Protein AF-A0A374K027-F1 (afdb_monomer_lite)

Radius of gyration: 55.62 Å; chains: 1; bounding box: 148×60×146 Å

Sequence (596 aa):
MSTMKTNIAKREKSLMAAKAIGSLMAIAVLAIVIFSTNVVTQADEMGADGTEVLATASDVVQSGVIQDEDGYFRYYVNGEVQKTAGWIDADDGTRYLIDENGVAAMKFTRSGDTIKIYRFSADSKDWTICKNEWQTVDNVLYYLNNSGLCEKIYDNSSKKAKSLSSGKLVQVKSQMLILNDGRTYYFNSNGDKVTKGGWYHINYDNMVFVTGGGSHYVKERIYKASGIFRMYSFNDSKKSWDMNKNLWKNTGRKLMYFDGSGTCTILYDQASNILYRYISSSKSYKRVSNVIDKLNGSRYYFYDANGNRRTSSGWKKVNGSTAYYVCDGGYVTSRYTDQKRTKKVYNFDYSKNKWVQKKNMWKTVYSSRYYFGSNGVATISYNNSTQKAYKFTGRKWKPAKKLIMKIGNANYYFNSAAKRVVKAGKYKTADGYIAYVNRRGVVYKREYDLSVKRYYTIDLGKGRKTRVYGYYDIGAANRLSKMVNQHRAENGLSSLKVSTSLTETATTRAKEISNKYSHYRPNGTLCLNSMYELYGENLACGFSGGDLVFRAWSKSTAHDSNMLNTTYKTMGVAVFVALKNDKQGYKRYYVLTFGK

Secondary structure (DSSP, 8-state):
-------S----S----------------------------------SS--------------EEEE-TTS-EEEEETTEE----EEEE-TTS-EEEE-TTSBEEEEEEEETTEEEEEEEETTTTEEEEP-SEEEEETTEEEEE-TTS-EEEEEETTTTEEEEEETTEEEE--SEEEE-TTS-EEEE-TT-BBP-S-EEEESSSS-EEEEPSSS---EEEEEEEETTEEEEEEEETTTTEEEEP-SEEEE-SSEEEEE-TTS-EEEEEETTTTEEEEEETTTTEEEEP-SEEEESSSS-EEEE-TT-BEE-SSEEEESSSSEEEEE-TTSSEEEEEEEETTEEEEEEEETTTTEEEE--SEEEEETTEEEEE-TTSBEEEEEETTT-BEEEEETTEEEE-TTEEEEETTEEEEE-TTSBBP-S-EEEE-TTSEEEEE-TTS-EEEEEE-TTS-EEEEEEEETTEEEEEEEEE-HHHHHHHHHHHHHHHHHTTPPPPEEPHHHHHHHHHHHHHTTT--SSB-TTS-BGGGG-TT--EEEEEES-SSHHHHHHHHHTSHHHHHHHH-TT--EEEEEEEEEEES-SS--SEEEEEEEE-

pLDDT: mean 87.97, std 19.57, range [24.31, 98.5]

Foldseek 3Di:
DDDDDPDDDPDDDDDDDDDDDDDDDDDDDDDDDDDDDDDDDDDDDDDDDDDDDPPDDDDPQDAAFDQDPLLWTFGDDSVDTDQDAAWDADPVRKIFGAHNRRTTQKIWDDDAQWIWIWGQDSVVSDTHTDEQAWDDHPQKIFGAHHVRTTAKIAHPVQQWMFGDDPNHTHTDELDWDQDRVLFIFGAYRVRHTDADFAKDPSDPFKIFTFDHDPPRTTQKIWGADPLWIAIWGQDPVVSDTHTDEQDWDDRPQWIFGHHRVRTTQWIAGPVQQWIWGQDPVVSHTDTDELDWDDHPDQFTFGAYRVRHTAQDFAWDHSDPFKIFTQDNRRTTFKIWGQDLNWIWMWGQDSVVRDTHTDEQDWDDHPQKIFGQHHVRTTQKIAGNVQQWIWGQDPSDTHTQAQHWDDDPNFIFGAHRRRHTDQDADWGAGPVAWIFGADNRRTRPDIGGNQQDWDWDWADQAPPDIDTFTWGWPPVQQVVLLVLLQVVLVVVVAHRAAADPVQQVLQANVQVQCLAPVDCQGSNRHRSQRVDVFFDDKDKDFQDPGSVVVSVVLCPDPRSVCQSNPRQWRHKHWIKIATDPPGDPPTGIMIMMTTGD

Structure (mmCIF, N/CA/C/O backbone):
data_AF-A0A374K027-F1
#
_entry.id   AF-A0A374K027-F1
#
loop_
_atom_site.group_PDB
_atom_site.id
_atom_site.type_symbol
_atom_site.label_atom_id
_atom_site.label_alt_id
_atom_site.label_comp_id
_atom_site.label_asym_id
_atom_site.label_entity_id
_atom_site.label_seq_id
_atom_site.pdbx_PDB_ins_code
_atom_site.Cartn_x
_atom_site.Cartn_y
_atom_site.Cartn_z
_atom_site.occupancy
_atom_site.B_iso_or_equiv
_atom_site.auth_seq_id
_atom_site.auth_comp_id
_atom_site.auth_asym_id
_atom_site.auth_atom_id
_atom_site.pdbx_PDB_model_num
ATOM 1 N N . MET A 1 1 ? -32.253 -30.508 -21.386 1.00 36.41 1 MET A N 1
ATOM 2 C CA . MET A 1 1 ? -32.242 -31.490 -20.280 1.00 36.41 1 MET A CA 1
ATOM 3 C C . MET A 1 1 ? -32.774 -30.782 -19.041 1.00 36.41 1 MET A C 1
ATOM 5 O O . MET A 1 1 ? -32.014 -30.164 -18.315 1.00 36.41 1 MET A O 1
ATOM 9 N N . SER A 1 2 ? -34.080 -30.533 -18.986 1.00 29.75 2 SER A N 1
ATOM 10 C CA . SER A 1 2 ? -35.116 -31.516 -18.625 1.00 29.75 2 SER A CA 1
ATOM 11 C C . SER A 1 2 ? -34.944 -31.945 -17.167 1.00 29.75 2 SER A C 1
ATOM 13 O O . SER A 1 2 ? -34.052 -32.727 -16.866 1.00 29.75 2 SER A O 1
ATOM 15 N N . THR A 1 3 ? -35.644 -31.299 -16.233 1.00 28.52 3 THR A N 1
A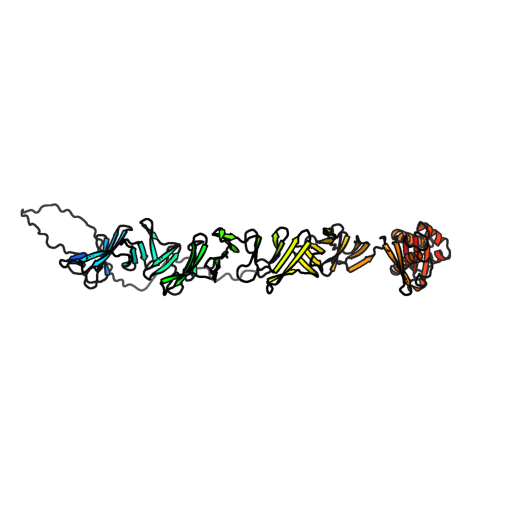TOM 16 C CA . THR A 1 3 ? -36.875 -31.858 -15.632 1.00 28.52 3 THR A CA 1
ATOM 17 C C . THR A 1 3 ? -36.699 -33.300 -15.174 1.00 28.52 3 THR A C 1
ATOM 19 O O . THR A 1 3 ? -36.862 -34.213 -15.969 1.00 28.52 3 THR A O 1
ATOM 22 N N . MET A 1 4 ? -36.376 -33.470 -13.889 1.00 27.66 4 MET A N 1
ATOM 23 C CA . MET A 1 4 ? -36.836 -34.555 -13.010 1.00 27.66 4 MET A CA 1
ATOM 24 C C . MET A 1 4 ? -36.195 -34.361 -11.630 1.00 27.66 4 MET A C 1
ATOM 26 O O . MET A 1 4 ? -35.114 -34.867 -11.351 1.00 27.66 4 MET A O 1
ATOM 30 N N . LYS A 1 5 ? -36.850 -33.556 -10.790 1.00 29.77 5 LYS A N 1
ATOM 31 C CA . LYS A 1 5 ? -37.030 -33.782 -9.341 1.00 29.77 5 LYS A CA 1
ATOM 32 C C . LYS A 1 5 ? -37.995 -32.725 -8.797 1.00 29.77 5 LYS A C 1
ATOM 34 O O . LYS A 1 5 ? -37.723 -31.978 -7.867 1.00 29.77 5 LYS A O 1
ATOM 39 N N . THR A 1 6 ? -39.146 -32.678 -9.458 1.00 30.86 6 THR A N 1
ATOM 40 C CA . THR A 1 6 ? -40.412 -32.210 -8.905 1.00 30.86 6 THR A CA 1
ATOM 41 C C . THR A 1 6 ? -41.160 -33.491 -8.573 1.00 30.86 6 THR A C 1
ATOM 43 O O . THR A 1 6 ? -41.437 -34.253 -9.493 1.00 30.86 6 THR A O 1
ATOM 46 N N . ASN A 1 7 ? -41.347 -33.772 -7.285 1.00 30.97 7 ASN A N 1
ATOM 47 C CA . ASN A 1 7 ? -42.425 -34.556 -6.666 1.00 30.97 7 ASN A CA 1
ATOM 48 C C . ASN A 1 7 ? -41.939 -35.024 -5.288 1.00 30.97 7 ASN A C 1
ATOM 50 O O . ASN A 1 7 ? -40.841 -35.559 -5.179 1.00 30.97 7 ASN A O 1
ATOM 54 N N . ILE A 1 8 ? -42.792 -34.827 -4.274 1.00 28.81 8 ILE A N 1
ATOM 55 C CA . ILE A 1 8 ? -42.567 -34.942 -2.817 1.00 28.81 8 ILE A CA 1
ATOM 56 C C . ILE A 1 8 ? -41.948 -33.661 -2.219 1.00 28.81 8 ILE A C 1
ATOM 58 O O . ILE A 1 8 ? -40.777 -33.377 -2.412 1.00 28.81 8 ILE A O 1
ATOM 62 N N . ALA A 1 9 ? -42.641 -32.810 -1.468 1.00 30.14 9 ALA A N 1
ATOM 63 C CA . ALA A 1 9 ? -44.044 -32.753 -1.098 1.00 30.14 9 ALA A CA 1
ATOM 64 C C . ALA A 1 9 ? -44.350 -31.292 -0.725 1.00 30.14 9 ALA A C 1
ATOM 66 O O . ALA A 1 9 ? -43.758 -30.714 0.182 1.00 30.14 9 ALA A O 1
ATOM 67 N N . LYS A 1 10 ? -45.273 -30.691 -1.473 1.00 28.69 10 LYS A N 1
ATOM 68 C CA . LYS A 1 10 ? -45.919 -29.412 -1.195 1.00 28.69 10 LYS A CA 1
ATOM 69 C C . LYS A 1 10 ? -47.289 -29.771 -0.636 1.00 28.69 10 LYS A C 1
ATOM 71 O O . LYS A 1 10 ? -48.136 -30.173 -1.425 1.00 28.69 10 LYS A O 1
ATOM 76 N N . ARG A 1 11 ? -47.487 -29.682 0.680 1.00 27.98 11 ARG A N 1
ATOM 77 C CA . ARG A 1 11 ? -48.802 -29.628 1.351 1.00 27.98 11 ARG A CA 1
ATOM 78 C C . ARG A 1 11 ? -48.572 -29.526 2.854 1.00 27.98 11 ARG A C 1
ATOM 80 O O . ARG A 1 11 ? -48.350 -30.537 3.487 1.00 27.98 11 ARG A O 1
ATOM 87 N N . GLU A 1 12 ? -48.607 -28.308 3.384 1.00 29.84 12 GLU A N 1
ATOM 88 C CA . GLU A 1 12 ? -48.958 -28.043 4.789 1.00 29.84 12 GLU A CA 1
ATOM 89 C C . GLU A 1 12 ? -49.237 -26.542 4.964 1.00 29.84 12 GLU A C 1
ATOM 91 O O . GLU A 1 12 ? -48.525 -25.766 5.591 1.00 29.84 12 GLU A O 1
ATOM 96 N N . LYS A 1 13 ? -50.305 -26.111 4.294 1.00 31.52 13 LYS A N 1
ATOM 97 C CA . LYS A 1 13 ? -51.194 -25.039 4.738 1.00 31.52 13 LYS A CA 1
ATOM 98 C C . LYS A 1 13 ? -52.600 -25.511 4.378 1.00 31.52 13 LYS A C 1
ATOM 100 O O . LYS A 1 13 ? -52.781 -25.995 3.268 1.00 31.52 13 LYS A O 1
ATOM 105 N N . SER A 1 14 ? -53.519 -25.343 5.328 1.00 28.09 14 SER A N 1
ATOM 106 C CA . SER A 1 14 ? -54.939 -25.730 5.353 1.00 28.09 14 SER A CA 1
ATOM 107 C C . SER A 1 14 ? -55.260 -27.185 5.723 1.00 28.09 14 SER A C 1
ATOM 109 O O . SER A 1 14 ? -55.408 -28.033 4.848 1.00 28.09 14 SER A O 1
ATOM 111 N N . LEU A 1 15 ? -55.503 -27.425 7.016 1.00 26.34 15 LEU A N 1
ATOM 112 C CA . LEU A 1 15 ? -56.721 -28.119 7.441 1.00 26.34 15 LEU A CA 1
ATOM 113 C C . LEU A 1 15 ? -57.070 -27.721 8.886 1.00 26.34 15 LEU A C 1
ATOM 115 O O . LEU A 1 15 ? -56.500 -28.217 9.852 1.00 26.34 15 LEU A O 1
ATOM 119 N N . MET A 1 16 ? -57.995 -26.769 9.013 1.00 24.91 16 MET A N 1
ATOM 120 C CA . MET A 1 16 ? -58.939 -26.772 10.125 1.00 24.91 16 MET A CA 1
ATOM 121 C C . MET A 1 16 ? -60.036 -27.801 9.818 1.00 24.91 16 MET A C 1
ATOM 123 O O . MET A 1 16 ? -60.367 -27.998 8.651 1.00 24.91 16 MET A O 1
ATOM 127 N N . ALA A 1 17 ? -60.642 -28.303 10.897 1.00 25.44 17 ALA A N 1
ATOM 128 C CA . ALA A 1 17 ? -61.950 -28.956 11.007 1.00 25.44 17 ALA A CA 1
ATOM 129 C C . ALA A 1 17 ? -61.992 -30.499 11.075 1.00 25.44 17 ALA A C 1
ATOM 131 O O . ALA A 1 17 ? -61.915 -31.186 10.065 1.00 25.44 17 ALA A O 1
ATOM 132 N N . ALA A 1 18 ? -62.293 -30.943 12.309 1.00 26.36 18 ALA A N 1
ATOM 133 C CA . ALA A 1 18 ? -63.232 -32.007 12.703 1.00 26.36 18 ALA A CA 1
ATOM 134 C C . ALA A 1 18 ? -62.839 -33.473 12.403 1.00 26.36 18 ALA A C 1
ATOM 136 O O . ALA A 1 18 ? -62.465 -33.804 11.292 1.00 26.36 18 ALA A O 1
ATOM 137 N N . LYS A 1 19 ? -62.980 -34.451 13.310 1.00 26.73 19 LYS A N 1
ATOM 138 C CA . LYS A 1 19 ? -63.637 -34.539 14.630 1.00 26.73 19 LYS A CA 1
ATOM 139 C C . LYS A 1 19 ? -63.287 -35.913 15.253 1.00 26.73 19 LYS A C 1
ATOM 141 O O . LYS A 1 19 ? -63.105 -36.856 14.493 1.00 26.73 19 LYS A O 1
ATOM 146 N N . ALA A 1 20 ? -63.413 -35.995 16.591 1.00 25.38 20 ALA A N 1
ATOM 147 C CA . ALA A 1 20 ? -63.842 -37.162 17.399 1.00 25.38 20 ALA A CA 1
ATOM 148 C C . ALA A 1 20 ? -62.837 -38.333 17.610 1.00 25.38 20 ALA A C 1
ATOM 150 O O . ALA A 1 20 ? -62.264 -38.802 16.643 1.00 25.38 20 ALA A O 1
ATOM 151 N N . ILE A 1 21 ? -62.579 -38.909 18.803 1.00 28.88 21 ILE A N 1
ATOM 152 C CA . ILE A 1 21 ? -63.204 -38.922 20.154 1.00 28.88 21 ILE A CA 1
ATOM 153 C C . ILE A 1 21 ? -62.172 -39.420 21.210 1.00 28.88 21 ILE A C 1
ATOM 155 O O . ILE A 1 21 ? -61.347 -40.268 20.883 1.00 28.88 21 ILE A O 1
ATOM 159 N N . GLY A 1 22 ? -62.327 -38.971 22.473 1.00 26.41 22 GLY A N 1
ATOM 160 C CA . GLY A 1 22 ? -61.892 -39.630 23.734 1.00 26.41 22 GLY A CA 1
ATOM 161 C C . GLY A 1 22 ? -60.609 -39.051 24.365 1.00 26.41 22 GLY A C 1
ATOM 162 O O . GLY A 1 22 ? -59.567 -39.112 23.734 1.00 26.41 22 GLY A O 1
ATOM 163 N N . SER A 1 23 ? -60.558 -38.452 25.565 1.00 27.03 23 SER A N 1
ATOM 164 C CA . SER A 1 23 ? -61.364 -38.636 26.783 1.00 27.03 23 SER A CA 1
ATOM 165 C C . SER A 1 23 ? -61.383 -37.385 27.685 1.00 27.03 23 SER A C 1
ATOM 167 O O . SER A 1 23 ? -60.490 -36.541 27.638 1.00 27.03 23 SER A O 1
ATOM 169 N N . LEU A 1 24 ? -62.452 -37.297 28.482 1.00 25.91 24 LEU A N 1
ATOM 170 C CA . LEU A 1 24 ? -62.906 -36.199 29.341 1.00 25.91 24 LEU A CA 1
ATOM 171 C C . LEU A 1 24 ? -62.132 -35.984 30.664 1.00 25.91 24 LEU A C 1
ATOM 173 O O . LEU A 1 24 ? -61.767 -36.935 31.341 1.00 25.91 24 LEU A O 1
ATOM 177 N N . MET A 1 25 ? -62.052 -34.692 31.019 1.00 26.45 25 MET A N 1
ATOM 178 C CA . MET A 1 25 ? -62.348 -33.997 32.291 1.00 26.45 25 MET A CA 1
ATOM 179 C C . MET A 1 25 ? -61.935 -34.559 33.666 1.00 26.45 25 MET A C 1
ATOM 181 O O . MET A 1 25 ? -62.441 -35.582 34.108 1.00 26.45 25 MET A O 1
ATOM 185 N N . ALA A 1 26 ? -61.262 -33.696 34.441 1.00 24.48 26 ALA A N 1
ATOM 186 C CA . ALA A 1 26 ? -61.735 -33.246 35.759 1.00 24.48 26 ALA A CA 1
ATOM 187 C C . ALA A 1 26 ? -61.128 -31.862 36.084 1.00 24.48 26 ALA A C 1
ATOM 189 O O . ALA A 1 26 ? -59.916 -31.722 36.229 1.00 24.48 26 ALA A O 1
ATOM 190 N N . ILE A 1 27 ? -61.985 -30.839 36.152 1.00 27.30 27 ILE A N 1
ATOM 191 C CA . ILE A 1 27 ? -61.714 -29.494 36.681 1.00 27.30 27 ILE A CA 1
ATOM 192 C C . ILE A 1 27 ? -62.295 -29.475 38.096 1.00 27.30 27 ILE A C 1
ATOM 194 O O . ILE A 1 27 ? -63.464 -29.815 38.266 1.00 27.30 27 ILE A O 1
ATOM 198 N N . ALA A 1 28 ? -61.509 -29.049 39.085 1.00 26.33 28 ALA A N 1
ATOM 199 C CA . ALA A 1 28 ? -62.007 -28.676 40.403 1.00 26.33 28 ALA A CA 1
ATOM 200 C C . ALA A 1 28 ? -61.489 -27.278 40.767 1.00 26.33 28 ALA A C 1
ATOM 202 O O . ALA A 1 28 ? -60.322 -26.943 40.577 1.00 26.33 28 ALA A O 1
ATOM 203 N N . VAL A 1 29 ? -62.446 -26.476 41.210 1.00 26.86 29 VAL A N 1
ATOM 204 C CA . VAL A 1 29 ? -62.464 -25.035 41.458 1.00 26.86 29 VAL A CA 1
ATOM 205 C C . VAL A 1 29 ? -61.887 -24.715 42.838 1.00 26.86 29 VAL A C 1
ATOM 207 O O . VAL A 1 29 ? -62.252 -25.401 43.783 1.00 26.86 29 VAL A O 1
ATOM 210 N N . LEU A 1 30 ? -61.098 -23.638 42.969 1.00 24.31 30 LEU A N 1
ATOM 211 C CA . LEU A 1 30 ? -61.302 -22.616 44.013 1.00 24.31 30 LEU A CA 1
ATOM 212 C C . LEU A 1 30 ? -60.437 -21.370 43.739 1.00 24.31 30 LEU A C 1
ATOM 214 O O . LEU A 1 30 ? -59.237 -21.354 43.988 1.00 24.31 30 LEU A O 1
ATOM 218 N N . ALA A 1 31 ? -61.059 -20.309 43.230 1.00 25.69 31 ALA A N 1
ATOM 219 C CA . ALA A 1 31 ? -60.537 -18.950 43.316 1.00 25.69 31 ALA A CA 1
ATOM 220 C C . ALA A 1 31 ? -61.710 -18.063 43.736 1.00 25.69 31 ALA A C 1
ATOM 222 O O . ALA A 1 31 ? -62.569 -17.722 42.924 1.00 25.69 31 ALA A O 1
ATOM 223 N N . ILE A 1 32 ? -61.781 -17.777 45.034 1.00 25.42 32 ILE A N 1
ATOM 224 C CA . ILE A 1 32 ? -62.705 -16.799 45.600 1.00 25.42 32 ILE A CA 1
ATOM 225 C C . ILE A 1 32 ? -62.078 -15.425 45.349 1.00 25.42 32 ILE A C 1
ATOM 227 O O . ILE A 1 32 ? -61.025 -15.108 45.894 1.00 25.42 32 ILE A O 1
ATOM 231 N N . VAL A 1 33 ? -62.710 -14.635 44.483 1.00 26.50 33 VAL A N 1
ATOM 232 C CA . VAL A 1 33 ? -62.447 -13.203 44.313 1.00 26.50 33 VAL A CA 1
ATOM 233 C C . VAL A 1 33 ? -63.659 -12.487 44.893 1.00 26.50 33 VAL A C 1
ATOM 235 O O . VAL A 1 33 ? -64.740 -12.543 44.311 1.00 26.50 33 VAL A O 1
ATOM 238 N N . ILE A 1 34 ? -63.496 -11.855 46.055 1.00 29.70 34 ILE A N 1
ATOM 239 C CA . ILE A 1 34 ? -64.513 -10.979 46.641 1.00 29.70 34 ILE A CA 1
ATOM 240 C C . ILE A 1 34 ? -64.273 -9.580 46.072 1.00 29.70 34 ILE A C 1
ATOM 242 O O . ILE A 1 34 ? -63.267 -8.945 46.372 1.00 29.70 34 ILE A O 1
ATOM 246 N N . PHE A 1 35 ? -65.193 -9.113 45.229 1.00 26.12 35 PHE A N 1
ATOM 247 C CA . PHE A 1 35 ? -65.386 -7.687 44.979 1.00 26.12 35 PHE A CA 1
ATOM 248 C C . PHE A 1 35 ? -66.413 -7.186 45.997 1.00 26.12 35 PHE A C 1
ATOM 250 O O . PHE A 1 35 ? -67.567 -7.610 45.959 1.00 26.12 35 PHE A O 1
ATOM 257 N N . SER A 1 36 ? -66.017 -6.289 46.898 1.00 29.20 36 SER A N 1
ATOM 258 C CA . SER A 1 36 ? -66.955 -5.501 47.694 1.00 29.20 36 SER A CA 1
ATOM 259 C C . SER A 1 36 ? -67.457 -4.330 46.844 1.00 29.20 36 SER A C 1
ATOM 261 O O . SER A 1 36 ? -66.752 -3.356 46.589 1.00 29.20 36 SER A O 1
ATOM 263 N N . THR A 1 37 ? -68.693 -4.426 46.362 1.00 28.27 37 THR A N 1
ATOM 264 C CA . THR A 1 37 ? -69.447 -3.263 45.883 1.00 28.27 37 THR A CA 1
ATOM 265 C C . THR A 1 37 ? -70.465 -2.884 46.946 1.00 28.27 37 THR A C 1
ATOM 267 O O . THR A 1 37 ? -71.395 -3.645 47.205 1.00 28.27 37 THR A O 1
ATOM 270 N N . ASN A 1 38 ? -70.290 -1.703 47.539 1.00 33.34 38 ASN A N 1
ATOM 271 C CA . ASN A 1 38 ? -71.289 -1.057 48.382 1.00 33.34 38 ASN A CA 1
ATOM 272 C C . ASN A 1 38 ? -72.555 -0.793 47.556 1.00 33.34 38 ASN A C 1
ATOM 274 O O . ASN A 1 38 ? -72.571 0.105 46.714 1.00 33.34 38 ASN A O 1
ATOM 278 N N . VAL A 1 39 ? -73.614 -1.559 47.810 1.00 27.38 39 VAL A N 1
ATOM 279 C CA . VAL A 1 39 ? -74.982 -1.177 47.454 1.00 27.38 39 VAL A CA 1
ATOM 280 C C . VAL A 1 39 ? -75.621 -0.652 48.730 1.00 27.38 39 VAL A C 1
ATOM 282 O O . VAL A 1 39 ? -75.900 -1.403 49.658 1.00 27.38 39 VAL A O 1
ATOM 285 N N . VAL A 1 40 ? -75.804 0.664 48.780 1.00 32.47 40 VAL A N 1
ATOM 286 C CA . VAL A 1 40 ? -76.636 1.326 49.782 1.00 32.47 40 VAL A CA 1
ATOM 287 C C . VAL A 1 40 ? -78.086 1.023 49.418 1.00 32.47 40 VAL A C 1
ATOM 289 O O . VAL A 1 40 ? -78.600 1.555 48.437 1.00 32.47 40 VAL A O 1
ATOM 292 N N . THR A 1 41 ? -78.747 0.160 50.183 1.00 27.73 41 THR A N 1
ATOM 293 C CA . THR A 1 41 ? -80.210 0.104 50.217 1.00 27.73 41 THR A CA 1
ATOM 294 C C . THR A 1 41 ? -80.688 1.064 51.295 1.00 27.73 41 THR A C 1
ATOM 296 O O . THR A 1 41 ? -80.542 0.795 52.484 1.00 27.73 41 THR A O 1
ATOM 299 N N . GLN A 1 42 ? -81.239 2.197 50.869 1.00 29.89 42 GLN A N 1
ATOM 300 C CA . GLN A 1 42 ? -82.180 2.955 51.683 1.00 29.89 42 GLN A CA 1
ATOM 301 C C . GLN A 1 42 ? -83.484 2.152 51.706 1.00 29.89 42 GLN A C 1
ATOM 303 O O . GLN A 1 42 ? -84.046 1.871 50.649 1.00 29.89 42 GLN A O 1
ATOM 308 N N . ALA A 1 43 ? -83.923 1.749 52.893 1.00 28.47 43 ALA A N 1
ATOM 309 C CA . ALA A 1 43 ? -85.278 1.280 53.127 1.00 28.47 43 ALA A CA 1
ATOM 310 C C . ALA A 1 43 ? -85.962 2.332 54.001 1.00 28.47 43 ALA A C 1
ATOM 312 O O . ALA A 1 43 ? -85.659 2.434 55.186 1.00 28.47 43 ALA A O 1
ATOM 313 N N . ASP A 1 44 ? -86.842 3.118 53.390 1.00 28.56 44 ASP A N 1
ATOM 314 C CA . ASP A 1 44 ? -87.987 3.699 54.081 1.00 28.56 44 ASP A CA 1
ATOM 315 C C . ASP A 1 44 ? -89.181 2.809 53.726 1.00 28.56 44 ASP A C 1
ATOM 317 O O . ASP A 1 44 ? -89.439 2.587 52.545 1.00 28.56 44 ASP A O 1
ATOM 321 N N . GLU A 1 45 ? -89.839 2.236 54.738 1.00 31.02 45 GLU A N 1
ATOM 322 C CA . GLU A 1 45 ? -91.288 2.368 54.961 1.00 31.02 45 GLU A CA 1
ATOM 323 C C . GLU A 1 45 ? -91.776 1.465 56.120 1.00 31.02 45 GLU A C 1
ATOM 325 O O . GLU A 1 45 ? -91.741 0.239 56.066 1.00 31.02 45 GLU A O 1
ATOM 330 N N . MET A 1 46 ? -92.211 2.155 57.182 1.00 30.95 46 MET A N 1
ATOM 331 C CA . MET A 1 46 ? -93.315 1.892 58.122 1.00 30.95 46 MET A CA 1
ATOM 332 C C . MET A 1 46 ? -93.604 0.458 58.612 1.00 30.95 46 MET A C 1
ATOM 334 O O . MET A 1 46 ? -94.218 -0.355 57.926 1.00 30.95 46 MET A O 1
ATOM 338 N N . GLY A 1 47 ? -93.358 0.233 59.908 1.00 36.12 47 GLY A N 1
ATOM 339 C CA . GLY A 1 47 ? -94.110 -0.746 60.694 1.00 36.12 47 GLY A CA 1
ATOM 340 C C . GLY A 1 47 ? -95.459 -0.169 61.138 1.00 36.12 47 GLY A C 1
ATOM 341 O O . GLY A 1 47 ? -95.519 0.933 61.686 1.00 36.12 47 GLY A O 1
ATOM 342 N N . ALA A 1 48 ? -96.540 -0.921 60.925 1.00 43.47 48 ALA A N 1
ATOM 343 C CA . ALA A 1 48 ? -97.727 -0.789 61.760 1.00 43.47 48 ALA A CA 1
ATOM 344 C C . ALA A 1 48 ? -97.350 -1.273 63.173 1.00 43.47 48 ALA A C 1
ATOM 346 O O . ALA A 1 48 ? -96.727 -2.323 63.303 1.00 43.47 48 ALA A O 1
ATOM 347 N N . ASP A 1 49 ? -97.704 -0.489 64.190 1.00 42.62 49 ASP A N 1
ATOM 348 C CA . ASP A 1 49 ? -97.461 -0.707 65.628 1.00 42.62 49 ASP A CA 1
ATOM 349 C C . ASP A 1 49 ? -96.123 -0.194 66.208 1.00 42.62 49 ASP A C 1
ATOM 351 O O . ASP A 1 49 ? -95.372 -0.886 66.888 1.00 42.62 49 ASP A O 1
ATOM 355 N N . GLY A 1 50 ? -95.865 1.103 66.022 1.00 49.34 50 GLY A N 1
ATOM 356 C CA . GLY A 1 50 ? -95.836 2.046 67.154 1.00 49.34 50 GLY A CA 1
ATOM 357 C C . GLY A 1 50 ? -94.982 1.759 68.402 1.00 49.34 50 GLY A C 1
ATOM 358 O O . GLY A 1 50 ? -95.374 2.200 69.479 1.00 49.34 50 GLY A O 1
ATOM 359 N N . THR A 1 51 ? -93.825 1.098 68.306 1.00 37.38 51 THR A N 1
ATOM 360 C CA . THR A 1 51 ? -92.823 1.083 69.393 1.00 37.38 51 THR A CA 1
ATOM 361 C C . THR A 1 51 ? -91.396 1.132 68.848 1.00 37.38 51 THR A C 1
ATOM 363 O O . THR A 1 51 ? -90.978 0.270 68.080 1.00 37.38 51 THR A O 1
ATOM 366 N N . GLU A 1 52 ? -90.639 2.160 69.244 1.00 35.94 52 GLU A N 1
ATOM 367 C CA . GLU A 1 52 ? -89.207 2.272 68.961 1.00 35.94 52 GLU A CA 1
ATOM 368 C C . GLU A 1 52 ? -88.435 1.188 69.722 1.00 35.94 52 GLU A C 1
ATOM 370 O O . GLU A 1 52 ? -88.442 1.148 70.953 1.00 35.94 52 GLU A O 1
ATOM 375 N N . VAL A 1 53 ? -87.714 0.342 68.986 1.00 32.16 53 VAL A N 1
ATOM 376 C CA . VAL A 1 53 ? -86.623 -0.463 69.539 1.00 32.16 53 VAL A CA 1
ATOM 377 C C . VAL A 1 53 ? -85.322 0.099 68.980 1.00 32.16 53 VAL A C 1
ATOM 379 O O . VAL A 1 53 ? -84.980 -0.103 67.817 1.00 32.16 53 VAL A O 1
ATOM 382 N N . LEU A 1 54 ? -84.605 0.836 69.830 1.00 37.97 54 LEU A N 1
ATOM 383 C CA . LEU A 1 54 ? -83.207 1.202 69.633 1.00 37.97 54 LEU A CA 1
ATOM 384 C C . LEU A 1 54 ? -82.377 -0.081 69.483 1.00 37.97 54 LEU A C 1
ATOM 386 O O . LEU A 1 54 ? -82.116 -0.772 70.466 1.00 37.97 54 LEU A O 1
ATOM 390 N N . ALA A 1 55 ? -81.942 -0.395 68.264 1.00 31.81 55 ALA A N 1
ATOM 391 C CA . ALA A 1 55 ? -80.879 -1.369 68.061 1.00 31.81 55 ALA A CA 1
ATOM 392 C C . ALA A 1 55 ? -79.562 -0.751 68.556 1.00 31.81 55 ALA A C 1
ATOM 394 O O . ALA A 1 55 ? -79.004 0.159 67.942 1.00 31.81 55 ALA A O 1
ATOM 395 N N . THR A 1 56 ? -79.086 -1.219 69.707 1.00 37.41 56 THR A N 1
ATOM 396 C CA . THR A 1 56 ? -77.769 -0.888 70.248 1.00 37.41 56 THR A CA 1
ATOM 397 C C . THR A 1 56 ? -76.678 -1.442 69.337 1.00 37.41 56 THR A C 1
ATOM 399 O O . THR A 1 56 ? -76.680 -2.623 68.999 1.00 37.41 56 THR A O 1
ATOM 402 N N . ALA A 1 57 ? -75.731 -0.585 68.960 1.00 42.09 57 ALA A N 1
ATOM 403 C CA . ALA A 1 57 ? -74.537 -0.947 68.214 1.00 42.09 57 ALA A CA 1
ATOM 404 C C . ALA A 1 57 ? -73.604 -1.837 69.059 1.00 42.09 57 ALA A C 1
ATOM 406 O O . ALA A 1 57 ? -72.704 -1.346 69.733 1.00 42.09 57 ALA A O 1
ATOM 407 N N . SER A 1 58 ? -73.797 -3.150 69.013 1.00 46.69 58 SER A N 1
ATOM 408 C CA . SER A 1 58 ? -72.745 -4.122 69.313 1.00 46.69 58 SER A CA 1
ATOM 409 C C . SER A 1 58 ? -72.930 -5.308 68.379 1.00 46.69 58 SER A C 1
ATOM 411 O O . SER A 1 58 ? -73.899 -6.039 68.534 1.00 46.69 58 SER A O 1
ATOM 413 N N . ASP A 1 59 ? -72.073 -5.376 67.357 1.00 41.59 59 ASP A N 1
ATOM 414 C CA . ASP A 1 59 ? -71.671 -6.563 66.571 1.00 41.59 59 ASP A CA 1
ATOM 415 C C . ASP A 1 59 ? -71.201 -6.151 65.163 1.00 41.59 59 ASP A C 1
ATOM 417 O O . ASP A 1 59 ? -71.548 -6.749 64.144 1.00 41.59 59 ASP A O 1
ATOM 421 N N . VAL A 1 60 ? -70.356 -5.114 65.079 1.00 49.50 60 VAL A N 1
ATOM 422 C CA . VAL A 1 60 ? -69.503 -4.967 63.894 1.00 49.50 60 VAL A CA 1
ATOM 423 C C . VAL A 1 60 ? -68.371 -5.963 64.079 1.00 49.50 60 VAL A C 1
ATOM 425 O O . VAL A 1 60 ? -67.439 -5.719 64.842 1.00 49.50 60 VAL A O 1
ATOM 428 N N . VAL A 1 61 ? -68.474 -7.109 63.415 1.00 56.84 61 VAL A N 1
ATOM 429 C CA . VAL A 1 61 ? -67.411 -8.109 63.409 1.00 56.84 61 VAL A CA 1
ATOM 430 C C . VAL A 1 61 ? -66.161 -7.469 62.795 1.00 56.84 61 VAL A C 1
ATOM 432 O O . VAL A 1 61 ? -66.091 -7.235 61.586 1.00 56.84 61 VAL A O 1
ATOM 435 N N . GLN A 1 62 ? -65.190 -7.113 63.638 1.00 66.25 62 GLN A N 1
ATOM 436 C CA . GLN A 1 62 ? -64.035 -6.328 63.217 1.00 66.25 62 GLN A CA 1
ATOM 437 C C . GLN A 1 62 ? -63.136 -7.181 62.313 1.00 66.25 62 GLN A C 1
ATOM 439 O O . GLN A 1 62 ? -62.647 -8.242 62.703 1.00 66.25 62 GLN A O 1
ATOM 444 N N . SER A 1 63 ? -62.947 -6.721 61.078 1.00 80.25 63 SER A N 1
ATOM 445 C CA . SER A 1 63 ? -61.997 -7.285 60.121 1.00 80.25 63 SER A CA 1
ATOM 446 C C . SER A 1 63 ? -61.022 -6.188 59.701 1.00 80.25 63 SER A C 1
ATOM 448 O O . SER A 1 63 ? -61.429 -5.041 59.522 1.00 80.25 63 SER A O 1
ATOM 450 N N . GLY A 1 64 ? -59.738 -6.519 59.573 1.00 85.06 64 GLY A N 1
ATOM 451 C CA . GLY A 1 64 ? -58.669 -5.571 59.253 1.00 85.06 64 GLY A CA 1
ATOM 452 C C . GLY A 1 64 ? -57.517 -5.590 60.258 1.00 85.06 64 GLY A C 1
ATOM 453 O O . GLY A 1 64 ? -57.472 -6.415 61.169 1.00 85.06 64 GLY A O 1
ATOM 454 N N . VAL A 1 65 ? -56.543 -4.697 60.061 1.00 88.44 65 VAL A N 1
ATOM 455 C CA . VAL A 1 65 ? -55.404 -4.538 60.979 1.00 88.44 65 VAL A CA 1
ATOM 456 C C . VAL A 1 65 ? -55.756 -3.509 62.042 1.00 88.44 65 VAL A C 1
ATOM 458 O O . VAL A 1 65 ? -55.909 -2.328 61.734 1.00 88.44 65 VAL A O 1
ATOM 461 N N . ILE A 1 66 ? -55.878 -3.964 63.284 1.00 89.44 66 ILE A N 1
ATOM 462 C CA . ILE A 1 66 ? -56.366 -3.179 64.420 1.00 89.44 66 ILE A CA 1
ATOM 463 C C . ILE A 1 66 ? -55.259 -3.102 65.467 1.00 89.44 66 ILE A C 1
ATOM 465 O O . ILE A 1 66 ? -54.519 -4.066 65.653 1.00 89.44 66 ILE A O 1
ATOM 469 N N . GLN A 1 67 ? -55.109 -1.941 66.105 1.00 91.62 67 GLN A N 1
ATOM 470 C CA . GLN A 1 67 ? -54.239 -1.807 67.268 1.00 91.62 67 GLN A CA 1
ATOM 471 C C . GLN A 1 67 ? -55.006 -2.262 68.506 1.00 91.62 67 GLN A C 1
ATOM 473 O O . GLN A 1 67 ? -56.001 -1.640 68.870 1.00 91.62 67 GLN A O 1
ATOM 478 N N . ASP A 1 68 ? -54.537 -3.332 69.130 1.00 91.81 68 ASP A N 1
ATOM 479 C CA . ASP A 1 68 ? -55.118 -3.847 70.362 1.00 91.81 68 ASP A CA 1
ATOM 480 C C . ASP A 1 68 ? -54.680 -2.998 71.566 1.00 91.81 68 ASP A C 1
ATOM 482 O O . ASP A 1 68 ? -53.746 -2.193 71.484 1.00 91.81 68 ASP A O 1
ATOM 486 N N . GLU A 1 69 ? -55.332 -3.191 72.714 1.00 89.81 69 GLU A N 1
ATOM 487 C CA . GLU A 1 69 ? -55.047 -2.450 73.955 1.00 89.81 69 GLU A CA 1
ATOM 488 C C . GLU A 1 69 ? -53.595 -2.604 74.440 1.00 89.81 69 GLU A C 1
ATOM 490 O O . GLU A 1 69 ? -53.049 -1.712 75.089 1.00 89.81 69 GLU A O 1
ATOM 495 N N . ASP A 1 70 ? -52.935 -3.710 74.087 1.00 90.06 70 ASP A N 1
ATOM 496 C CA . ASP A 1 70 ? -51.519 -3.958 74.381 1.00 90.06 70 ASP A CA 1
ATOM 497 C C . ASP A 1 70 ? -50.550 -3.199 73.445 1.00 90.06 70 ASP A C 1
ATOM 499 O O . ASP A 1 70 ? -49.322 -3.325 73.552 1.00 90.06 70 ASP A O 1
ATOM 503 N N . GLY A 1 71 ? -51.102 -2.394 72.534 1.00 89.88 71 GLY A N 1
ATOM 504 C CA . GLY A 1 71 ? -50.397 -1.533 71.596 1.00 89.88 71 GLY A CA 1
ATOM 505 C C . GLY A 1 71 ? -49.899 -2.245 70.339 1.00 89.88 71 GLY A C 1
ATOM 506 O O . GLY A 1 71 ? -49.291 -1.586 69.491 1.00 89.88 71 GLY A O 1
ATOM 507 N N . TYR A 1 72 ? -50.127 -3.555 70.193 1.00 93.44 72 TYR A N 1
ATOM 508 C CA . TYR A 1 72 ? -49.743 -4.303 68.997 1.00 93.44 72 TYR A CA 1
ATOM 509 C C . TYR A 1 72 ? -50.814 -4.215 67.916 1.00 93.44 72 TYR A C 1
ATOM 511 O O . TYR A 1 72 ? -52.008 -4.260 68.185 1.00 93.44 72 TYR A O 1
ATOM 519 N N . PHE A 1 73 ? -50.372 -4.139 66.665 1.00 93.19 73 PHE A N 1
ATOM 520 C CA . PHE A 1 73 ? -51.265 -4.198 65.514 1.00 93.19 73 PHE A CA 1
ATOM 521 C C . PHE A 1 73 ? -51.463 -5.663 65.113 1.00 93.19 73 PHE A C 1
ATOM 523 O O . PHE A 1 73 ? -50.481 -6.310 64.749 1.00 93.19 73 PHE A O 1
ATOM 530 N N . ARG A 1 74 ? -52.691 -6.190 65.159 1.00 92.38 74 ARG A N 1
ATOM 531 C CA . ARG A 1 74 ? -53.022 -7.570 64.758 1.00 92.38 74 ARG A CA 1
ATOM 532 C C . ARG A 1 74 ? -54.021 -7.597 63.608 1.00 92.38 74 ARG A C 1
ATOM 534 O O . ARG A 1 74 ? -54.833 -6.686 63.466 1.00 92.38 74 ARG A O 1
ATOM 541 N N . TYR A 1 75 ? -53.933 -8.622 62.761 1.00 90.94 75 TYR A N 1
ATOM 542 C CA . TYR A 1 75 ? -54.857 -8.804 61.639 1.00 90.94 75 TYR A CA 1
ATOM 543 C C . TYR A 1 75 ? -56.023 -9.713 62.030 1.00 90.94 75 TYR A C 1
ATOM 545 O O . TYR A 1 75 ? -55.813 -10.882 62.347 1.00 90.94 75 TYR A O 1
ATOM 553 N N . TYR A 1 76 ? -57.243 -9.182 61.968 1.00 89.38 76 TYR A N 1
ATOM 554 C CA . TYR A 1 76 ? -58.477 -9.900 62.270 1.00 89.38 76 TYR A CA 1
ATOM 555 C C . TYR A 1 76 ? -59.284 -10.166 60.997 1.00 89.38 76 TYR A C 1
ATOM 557 O O . TYR A 1 76 ? -59.393 -9.301 60.127 1.00 89.38 76 TYR A O 1
ATOM 565 N N . VAL A 1 77 ? -59.892 -11.348 60.906 1.00 87.00 77 VAL A N 1
ATOM 566 C CA . VAL A 1 77 ? -60.943 -11.662 59.927 1.00 87.00 77 VAL A CA 1
ATOM 567 C C . VAL A 1 77 ? -62.102 -12.254 60.698 1.00 87.00 77 VAL A C 1
ATOM 569 O O . VAL A 1 77 ? -61.931 -13.237 61.413 1.00 87.00 77 VAL A O 1
ATOM 572 N N . ASN A 1 78 ? -63.273 -11.638 60.567 1.00 86.00 78 ASN A N 1
ATOM 573 C CA . ASN A 1 78 ? -64.471 -12.016 61.304 1.00 86.00 78 ASN A CA 1
ATOM 574 C C . ASN A 1 78 ? -64.243 -12.142 62.831 1.00 86.00 78 ASN A C 1
ATOM 576 O O . ASN A 1 78 ? -64.769 -13.052 63.463 1.00 86.00 78 ASN A O 1
ATOM 580 N N . GLY A 1 79 ? -63.456 -11.233 63.423 1.00 83.44 79 GLY A N 1
ATOM 581 C CA . GLY A 1 79 ? -63.169 -11.225 64.864 1.00 83.44 79 GLY A CA 1
ATOM 582 C C . GLY A 1 79 ? -62.085 -12.209 65.322 1.00 83.44 79 GLY A C 1
ATOM 583 O O . GLY A 1 79 ? -61.699 -12.177 66.487 1.00 83.44 79 GLY A O 1
ATOM 584 N N . GLU A 1 80 ? -61.529 -13.034 64.428 1.00 87.62 80 GLU A N 1
ATOM 585 C CA . GLU A 1 80 ? -60.446 -13.971 64.751 1.00 87.62 80 GLU A CA 1
ATOM 586 C C . GLU A 1 80 ? -59.084 -13.496 64.227 1.00 87.62 80 GLU A C 1
ATOM 588 O O . GLU A 1 80 ? -58.942 -13.139 63.050 1.00 87.62 80 GLU A O 1
ATOM 593 N N . VAL A 1 81 ? -58.058 -13.552 65.087 1.00 89.00 81 VAL A N 1
ATOM 594 C CA . VAL A 1 81 ? -56.669 -13.224 64.723 1.00 89.00 81 VAL A CA 1
ATOM 595 C C . VAL A 1 81 ? -56.142 -14.219 63.694 1.00 89.00 81 VAL A C 1
ATOM 597 O O . VAL A 1 81 ? -56.027 -15.420 63.951 1.00 89.00 81 VAL A O 1
ATOM 600 N N . GLN A 1 82 ? -55.731 -13.698 62.548 1.00 89.56 82 GLN A N 1
ATOM 601 C CA . GLN A 1 82 ? -55.139 -14.470 61.469 1.00 89.56 82 GLN A CA 1
ATOM 602 C C . GLN A 1 82 ? -53.635 -14.633 61.684 1.00 89.56 82 GLN A C 1
ATOM 604 O O . GLN A 1 82 ? -52.907 -13.652 61.784 1.00 89.56 82 GLN A O 1
ATOM 609 N N . LYS A 1 83 ? -53.155 -15.880 61.698 1.00 88.81 83 LYS A N 1
ATOM 610 C CA . LYS A 1 83 ? -51.746 -16.233 61.980 1.00 88.81 83 LYS A CA 1
ATOM 611 C C . LYS A 1 83 ? -50.945 -16.674 60.749 1.00 88.81 83 LYS A C 1
ATOM 613 O O . LYS A 1 83 ? -49.882 -17.276 60.866 1.00 88.81 83 LYS A O 1
ATOM 618 N N . THR A 1 84 ? -51.463 -16.412 59.551 1.00 86.56 84 THR A N 1
ATOM 619 C CA . THR A 1 84 ? -50.750 -16.736 58.310 1.00 86.56 84 THR A CA 1
ATOM 620 C C . THR A 1 84 ? -49.728 -15.644 58.019 1.00 86.56 84 THR A C 1
ATOM 622 O O . THR A 1 84 ? -50.106 -14.515 57.708 1.00 86.56 84 THR A O 1
ATOM 625 N N . ALA A 1 85 ? -48.441 -15.984 58.102 1.00 90.44 85 ALA A N 1
ATOM 626 C CA . ALA A 1 85 ? -47.372 -15.033 57.837 1.00 90.44 85 ALA A CA 1
ATOM 627 C C . ALA A 1 85 ? -47.348 -14.607 56.360 1.00 90.44 85 ALA A C 1
ATOM 629 O O . ALA A 1 85 ? -47.420 -15.442 55.453 1.00 90.44 85 ALA A O 1
ATOM 630 N N . GLY A 1 86 ? -47.203 -13.307 56.109 1.00 90.94 86 GLY A N 1
ATOM 631 C CA . GLY A 1 86 ? -47.175 -12.765 54.753 1.00 90.94 86 GLY A CA 1
ATOM 632 C C . GLY A 1 86 ? -47.667 -11.328 54.656 1.00 90.94 86 GLY A C 1
ATOM 633 O O . GLY A 1 86 ? -48.100 -10.727 55.637 1.00 90.94 86 GLY A O 1
ATOM 634 N N . TRP A 1 87 ? -47.564 -10.763 53.455 1.00 93.62 87 TRP A N 1
ATOM 635 C CA . TRP A 1 87 ? -48.139 -9.455 53.166 1.00 93.62 87 TRP A CA 1
ATOM 636 C C . TRP A 1 87 ? -49.635 -9.581 52.893 1.00 93.62 87 TRP A C 1
ATOM 638 O O . TRP A 1 87 ? -50.053 -10.430 52.109 1.00 93.62 87 TRP A O 1
ATOM 648 N N . ILE A 1 88 ? -50.419 -8.707 53.516 1.00 91.88 88 ILE A N 1
ATOM 649 C CA . ILE A 1 88 ? -51.854 -8.550 53.273 1.00 91.88 88 ILE A CA 1
ATOM 650 C C . ILE A 1 88 ? -52.171 -7.115 52.850 1.00 91.88 88 ILE A C 1
ATOM 652 O O . ILE A 1 88 ? -51.471 -6.174 53.241 1.00 91.88 88 ILE A O 1
ATOM 656 N N . ASP A 1 89 ? -53.227 -6.960 52.057 1.00 89.56 89 ASP A N 1
ATOM 657 C CA . ASP A 1 89 ? -53.756 -5.670 51.622 1.00 89.56 89 ASP A CA 1
ATOM 658 C C . ASP A 1 89 ? -54.906 -5.242 52.547 1.00 89.56 89 ASP A C 1
ATOM 660 O O . ASP A 1 89 ? -55.799 -6.034 52.840 1.00 89.56 89 ASP A O 1
ATOM 664 N N . ALA A 1 90 ? -54.880 -3.992 53.007 1.00 85.56 90 ALA A N 1
ATOM 665 C CA . ALA A 1 90 ? -55.995 -3.348 53.692 1.00 85.56 90 ALA A CA 1
ATOM 666 C C . ALA A 1 90 ? -56.816 -2.496 52.707 1.00 85.56 90 ALA A C 1
ATOM 668 O O . ALA A 1 90 ? -56.306 -2.054 51.673 1.00 85.56 90 ALA A O 1
ATOM 669 N N . ASP A 1 91 ? -58.074 -2.216 53.055 1.00 78.31 91 ASP A N 1
ATOM 670 C CA . ASP A 1 91 ? -59.034 -1.510 52.187 1.00 78.31 91 ASP A CA 1
ATOM 671 C C . ASP A 1 91 ? -58.607 -0.077 51.813 1.00 78.31 91 ASP A C 1
ATOM 673 O O . ASP A 1 91 ? -59.020 0.459 50.785 1.00 78.31 91 ASP A O 1
ATOM 677 N N . ASP A 1 92 ? -57.742 0.546 52.616 1.00 78.69 92 ASP A N 1
ATOM 678 C CA . ASP A 1 92 ? -57.195 1.889 52.386 1.00 78.69 92 ASP A CA 1
ATOM 679 C C . ASP A 1 92 ? -55.974 1.906 51.437 1.00 78.69 92 ASP A C 1
ATOM 681 O O . ASP A 1 92 ? -55.379 2.959 51.188 1.00 78.69 92 ASP A O 1
ATOM 685 N N . GLY A 1 93 ? -55.579 0.741 50.908 1.00 78.56 93 GLY A N 1
ATOM 686 C CA . GLY A 1 93 ? -54.398 0.563 50.063 1.00 78.56 93 GLY A CA 1
ATOM 687 C C . GLY A 1 93 ? -53.072 0.477 50.831 1.00 78.56 93 GLY A C 1
ATOM 688 O O . GLY A 1 93 ? -52.001 0.427 50.210 1.00 78.56 93 GLY A O 1
ATOM 689 N N . THR A 1 94 ? -53.108 0.459 52.165 1.00 91.19 94 THR A N 1
ATOM 690 C CA . THR A 1 94 ? -51.966 0.106 53.011 1.00 91.19 94 THR A CA 1
ATOM 691 C C . THR A 1 94 ? -51.748 -1.402 52.973 1.00 91.19 94 THR A C 1
ATOM 693 O O . THR A 1 94 ? -52.695 -2.180 52.934 1.00 91.19 94 THR A O 1
ATOM 696 N N . ARG A 1 95 ? -50.487 -1.838 53.030 1.00 94.81 95 ARG A N 1
ATOM 697 C CA . ARG A 1 95 ? -50.151 -3.260 53.174 1.00 94.81 95 ARG A CA 1
ATOM 698 C C . ARG A 1 95 ? -49.416 -3.514 54.473 1.00 94.81 95 ARG A C 1
ATOM 700 O O . ARG A 1 95 ? -48.593 -2.687 54.874 1.00 94.81 95 ARG A O 1
ATOM 707 N N . TYR A 1 96 ? -49.664 -4.664 55.084 1.00 94.69 96 TYR A N 1
ATOM 708 C CA . TYR A 1 96 ? -49.033 -5.069 56.337 1.00 94.69 96 TYR A CA 1
ATOM 709 C C . TYR A 1 96 ? -48.359 -6.429 56.183 1.00 94.69 96 TYR A C 1
ATOM 711 O O . TYR A 1 96 ? -48.937 -7.335 55.592 1.00 94.69 96 TYR A O 1
ATOM 719 N N . LEU A 1 97 ? -47.139 -6.567 56.702 1.00 95.31 97 LEU A N 1
ATOM 720 C CA . LEU A 1 97 ? -46.478 -7.863 56.848 1.00 95.31 97 LEU A CA 1
ATOM 721 C C . LEU A 1 97 ? -46.879 -8.448 58.194 1.00 95.31 97 LEU A C 1
ATOM 723 O O . LEU A 1 97 ? -46.454 -7.924 59.222 1.00 95.31 97 LEU A O 1
ATOM 727 N N . ILE A 1 98 ? -47.672 -9.509 58.174 1.00 94.38 98 ILE A N 1
ATOM 728 C CA . ILE A 1 98 ? -48.111 -10.231 59.364 1.00 94.38 98 ILE A CA 1
ATOM 729 C C . ILE A 1 98 ? -47.108 -11.345 59.665 1.00 94.38 98 ILE A C 1
ATOM 731 O O . ILE A 1 98 ? -46.635 -12.020 58.747 1.00 94.38 98 ILE A O 1
ATOM 735 N N . ASP A 1 99 ? -46.739 -11.496 60.933 1.00 92.12 99 ASP A N 1
ATOM 736 C CA . ASP A 1 99 ? -45.884 -12.580 61.415 1.00 92.12 99 ASP A CA 1
ATOM 737 C C . ASP A 1 99 ? -46.690 -13.843 61.784 1.00 92.12 99 ASP A C 1
ATOM 739 O O . ASP A 1 99 ? -47.914 -13.894 61.663 1.00 92.12 99 ASP A O 1
ATOM 743 N N . GLU A 1 100 ? -46.004 -14.891 62.242 1.00 90.19 100 GLU A N 1
ATOM 744 C CA . GLU A 1 100 ? -46.620 -16.177 62.617 1.00 90.19 100 GLU A CA 1
ATOM 745 C C . GLU A 1 100 ? -47.549 -16.085 63.845 1.00 90.19 100 GLU A C 1
ATOM 747 O O . GLU A 1 100 ? -48.319 -17.005 64.120 1.00 90.19 100 GLU A O 1
ATOM 752 N N . ASN A 1 101 ? -47.508 -14.973 64.583 1.00 88.00 101 ASN A N 1
ATOM 753 C CA . ASN A 1 101 ? -48.372 -14.717 65.733 1.00 88.00 101 ASN A CA 1
ATOM 754 C C . ASN A 1 101 ? -49.587 -13.852 65.374 1.00 88.00 101 ASN A C 1
ATOM 756 O O . ASN A 1 101 ? -50.419 -13.585 66.244 1.00 88.00 101 ASN A O 1
ATOM 760 N N . GLY A 1 102 ? -49.707 -13.430 64.113 1.00 88.75 102 GLY A N 1
ATOM 761 C CA . GLY A 1 102 ? -50.767 -12.540 63.649 1.00 88.75 102 GLY A CA 1
ATOM 762 C C . GLY A 1 102 ? -50.504 -11.057 63.910 1.00 88.75 102 GLY A C 1
ATOM 763 O O . GLY A 1 102 ? -51.416 -10.244 63.762 1.00 88.75 102 GLY A O 1
ATOM 764 N N . VAL A 1 103 ? -49.273 -10.692 64.284 1.00 92.94 103 VAL A N 1
ATOM 765 C CA . VAL A 1 103 ? -48.861 -9.313 64.571 1.00 92.94 103 VAL A CA 1
ATOM 766 C C . VAL A 1 103 ? -48.247 -8.678 63.323 1.00 92.94 103 VAL A C 1
ATOM 768 O O . VAL A 1 103 ? -47.444 -9.285 62.616 1.00 92.94 103 VAL A O 1
ATOM 771 N N . ALA A 1 104 ? -48.597 -7.425 63.045 1.00 94.12 104 ALA A N 1
ATOM 772 C CA . ALA A 1 104 ? -48.043 -6.666 61.937 1.00 94.12 104 ALA A CA 1
ATOM 773 C C . ALA A 1 104 ? -46.617 -6.176 62.255 1.00 94.12 104 ALA A C 1
ATOM 775 O O . ALA A 1 104 ? -46.409 -5.268 63.058 1.00 94.12 104 ALA A O 1
ATOM 776 N N . ALA A 1 105 ? -45.624 -6.742 61.571 1.00 95.12 105 ALA A N 1
ATOM 777 C CA . ALA A 1 105 ? -44.207 -6.412 61.723 1.00 95.12 105 ALA A CA 1
ATOM 778 C C . ALA A 1 105 ? -43.754 -5.246 60.824 1.00 95.12 105 ALA A C 1
ATOM 780 O O . ALA A 1 105 ? -42.839 -4.490 61.172 1.00 95.12 105 ALA A O 1
ATOM 781 N N . MET A 1 106 ? -44.373 -5.084 59.650 1.00 96.69 106 MET A N 1
ATOM 782 C CA . MET A 1 106 ? -44.073 -3.994 58.715 1.00 96.69 106 MET A CA 1
ATOM 783 C C . MET A 1 106 ? -45.342 -3.391 58.122 1.00 96.69 106 MET A C 1
ATOM 785 O O . MET A 1 106 ? -46.334 -4.084 57.932 1.00 96.69 106 MET A O 1
ATOM 789 N N . LYS A 1 107 ? -45.270 -2.106 57.772 1.00 95.88 107 LYS A N 1
ATOM 790 C CA . LYS A 1 107 ? -46.328 -1.351 57.095 1.00 95.88 107 LYS A CA 1
ATOM 791 C C . LYS A 1 107 ? -45.772 -0.718 55.826 1.00 95.88 107 LYS A C 1
ATOM 793 O O . LYS A 1 107 ? -44.743 -0.047 55.858 1.00 95.88 107 LYS A O 1
ATOM 798 N N . PHE A 1 108 ? -46.454 -0.902 54.706 1.00 97.06 108 PHE A N 1
ATOM 799 C CA . PHE A 1 108 ? -46.128 -0.323 53.406 1.00 97.06 108 PHE A CA 1
ATOM 800 C C . PHE A 1 108 ? -47.251 0.620 52.990 1.00 97.06 108 PHE A C 1
ATOM 802 O O . PHE A 1 108 ? -48.413 0.223 52.950 1.00 97.06 108 PHE A O 1
ATOM 809 N N . THR A 1 109 ? -46.906 1.853 52.628 1.00 94.88 109 THR A N 1
ATOM 810 C CA . THR A 1 109 ? -47.865 2.823 52.091 1.00 94.88 109 THR A CA 1
ATOM 811 C C . THR A 1 109 ? -47.409 3.322 50.732 1.00 94.88 109 THR A C 1
ATOM 813 O O . THR A 1 109 ? -46.214 3.528 50.481 1.00 94.88 109 THR A O 1
ATOM 816 N N . ARG A 1 110 ? -48.374 3.527 49.834 1.00 92.38 110 ARG A N 1
ATOM 817 C CA . ARG A 1 110 ? -48.115 4.043 48.494 1.00 92.38 110 ARG A CA 1
ATOM 818 C C . ARG A 1 110 ? -49.183 5.040 48.073 1.00 92.38 110 ARG A C 1
ATOM 820 O O . ARG A 1 110 ? -50.348 4.696 47.966 1.00 92.38 110 ARG A O 1
ATOM 827 N N . SER A 1 111 ? -48.746 6.249 47.736 1.00 90.62 111 SER A N 1
ATOM 828 C CA . SER A 1 111 ? -49.571 7.265 47.082 1.00 90.62 111 SER A CA 1
ATOM 829 C C . SER A 1 111 ? -48.866 7.720 45.805 1.00 90.62 111 SER A C 1
ATOM 831 O O . SER A 1 111 ? -47.847 8.418 45.840 1.00 90.62 111 SER A O 1
ATOM 833 N N . GLY A 1 112 ? -49.342 7.221 44.661 1.00 87.25 112 GLY A N 1
ATOM 834 C CA . GLY A 1 112 ? -48.662 7.371 43.373 1.00 87.25 112 GLY A CA 1
ATOM 835 C C . GLY A 1 112 ? -47.247 6.774 43.384 1.00 87.25 112 GLY A C 1
ATOM 836 O O . GLY A 1 112 ? -47.068 5.559 43.538 1.00 87.25 112 GLY A O 1
ATOM 837 N N . ASP A 1 113 ? -46.244 7.639 43.213 1.00 90.00 113 ASP A N 1
ATOM 838 C CA . ASP A 1 113 ? -44.813 7.297 43.269 1.00 90.00 113 ASP A CA 1
ATOM 839 C C . ASP A 1 113 ? -44.184 7.529 44.656 1.00 90.00 113 ASP A C 1
ATOM 841 O O . ASP A 1 113 ? -43.019 7.196 44.873 1.00 90.00 113 ASP A O 1
ATOM 845 N N . THR A 1 114 ? -44.945 8.062 45.617 1.00 92.44 114 THR A N 1
ATOM 846 C CA . THR A 1 114 ? -44.490 8.196 47.004 1.00 92.44 114 THR A CA 1
ATOM 847 C C . THR A 1 114 ? -44.716 6.878 47.720 1.00 92.44 114 THR A C 1
ATOM 849 O O . THR A 1 114 ? -45.852 6.514 48.016 1.00 92.44 114 THR A O 1
ATOM 852 N N . ILE A 1 115 ? -43.628 6.162 47.993 1.00 95.44 115 ILE A N 1
ATOM 853 C CA . ILE A 1 115 ? -43.648 4.890 48.717 1.00 95.44 115 ILE A CA 1
ATOM 854 C C . ILE A 1 115 ? -42.859 5.055 50.010 1.00 95.44 115 ILE A C 1
ATOM 856 O O . ILE A 1 115 ? -41.722 5.540 49.983 1.00 95.44 115 ILE A O 1
ATOM 860 N N . LYS A 1 116 ? -43.463 4.629 51.120 1.00 95.75 116 LYS A N 1
ATOM 861 C CA . LYS A 1 116 ? -42.839 4.581 52.444 1.00 95.75 116 LYS A CA 1
ATOM 862 C C . LYS A 1 116 ? -43.047 3.203 53.052 1.00 95.75 116 LYS A C 1
ATOM 864 O O . LYS A 1 116 ? -44.069 2.556 52.829 1.00 95.75 116 LYS A O 1
ATOM 869 N N . ILE A 1 117 ? -42.051 2.759 53.806 1.00 97.62 117 ILE A N 1
ATOM 870 C CA . ILE A 1 117 ? -42.071 1.476 54.499 1.00 97.62 117 ILE A CA 1
ATOM 871 C C . ILE A 1 117 ? -41.675 1.731 55.943 1.00 97.62 117 ILE A C 1
ATOM 873 O O . ILE A 1 117 ? -40.732 2.476 56.207 1.00 97.62 117 ILE A O 1
ATOM 877 N N . TYR A 1 118 ? -42.416 1.128 56.857 1.00 97.06 118 TYR A N 1
ATOM 878 C CA . TYR A 1 118 ? -42.254 1.269 58.289 1.00 97.06 118 TYR A CA 1
ATOM 879 C C . TYR A 1 118 ? -42.064 -0.109 58.912 1.00 97.06 118 TYR A C 1
ATOM 881 O O . TYR A 1 118 ? -42.627 -1.098 58.438 1.00 97.06 118 TYR A O 1
ATOM 889 N N . ARG A 1 119 ? -41.287 -0.158 59.986 1.00 96.69 119 ARG A N 1
ATOM 890 C CA . ARG A 1 119 ? -41.104 -1.316 60.853 1.00 96.69 119 ARG A CA 1
ATOM 891 C C . ARG A 1 119 ? -41.789 -1.028 62.179 1.00 96.69 119 ARG A C 1
ATOM 893 O O . ARG A 1 119 ? -41.623 0.067 62.720 1.00 96.69 119 ARG A O 1
ATOM 900 N N . PHE A 1 120 ? -42.555 -1.984 62.682 1.00 96.00 120 PHE A N 1
ATOM 901 C CA . PHE A 1 120 ? -43.139 -1.862 64.007 1.00 96.00 120 PHE A CA 1
ATOM 902 C C . PHE A 1 120 ? -42.037 -1.949 65.070 1.00 96.00 120 PHE A C 1
ATOM 904 O O . PHE A 1 120 ? -41.143 -2.792 64.982 1.00 96.00 120 PHE A O 1
ATOM 911 N N . SER A 1 121 ? -42.081 -1.054 66.053 1.00 93.75 121 SER A N 1
ATOM 912 C CA . SER A 1 121 ? -41.172 -1.042 67.195 1.00 93.75 121 SER A CA 1
ATOM 913 C C . SER A 1 121 ? -41.921 -1.540 68.423 1.00 93.75 121 SER A C 1
ATOM 915 O O . SER A 1 121 ? -42.818 -0.865 68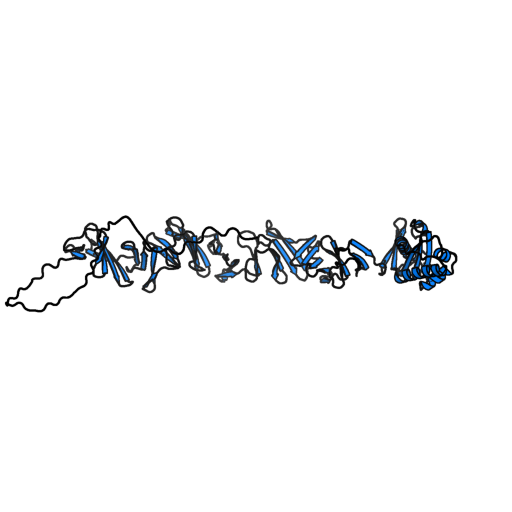.926 1.00 93.75 121 SER A O 1
ATOM 917 N N . ALA A 1 122 ? -41.544 -2.718 68.921 1.00 89.69 122 ALA A N 1
ATOM 918 C CA . ALA A 1 122 ? -42.144 -3.279 70.128 1.00 89.69 122 ALA A CA 1
ATOM 919 C C . ALA A 1 122 ? -41.855 -2.428 71.378 1.00 89.69 122 ALA A C 1
ATOM 921 O O . ALA A 1 122 ? -42.654 -2.462 72.313 1.00 89.69 122 ALA A O 1
ATOM 922 N N . ASP A 1 123 ? -40.768 -1.651 71.378 1.00 90.88 123 ASP A N 1
ATOM 923 C CA . ASP A 1 123 ? -40.381 -0.784 72.495 1.00 90.88 123 ASP A CA 1
ATOM 924 C C . ASP A 1 123 ? -41.265 0.464 72.574 1.00 90.88 123 ASP A C 1
ATOM 926 O O . ASP A 1 123 ? -41.721 0.840 73.649 1.00 90.88 123 ASP A O 1
ATOM 930 N N . SER A 1 124 ? -41.534 1.100 71.428 1.00 92.44 124 SER A N 1
ATOM 931 C CA . SER A 1 124 ? -42.341 2.328 71.366 1.00 92.44 124 SER A CA 1
ATOM 932 C C . SER A 1 124 ? -43.818 2.082 71.065 1.00 92.44 124 SER A C 1
ATOM 934 O O . SER A 1 124 ? -44.585 3.038 71.055 1.00 92.44 124 SER A O 1
ATOM 936 N N . LYS A 1 125 ? -44.204 0.832 70.773 1.00 91.56 125 LYS A N 1
ATOM 937 C CA . LYS A 1 125 ? -45.545 0.435 70.304 1.00 91.56 125 LYS A CA 1
ATOM 938 C C . LYS A 1 125 ? -46.040 1.262 69.110 1.00 91.56 125 LYS A C 1
ATOM 940 O O . LYS A 1 125 ? -47.225 1.551 68.991 1.00 91.56 125 LYS A O 1
ATOM 945 N N . ASP A 1 126 ? -45.122 1.643 68.218 1.00 94.12 126 ASP A N 1
ATOM 946 C CA . ASP A 1 126 ? -45.416 2.524 67.081 1.00 94.12 126 ASP A CA 1
ATOM 947 C C . ASP A 1 126 ? -44.542 2.206 65.851 1.00 94.12 126 ASP A C 1
ATOM 949 O O . ASP A 1 126 ? -43.577 1.435 65.904 1.00 94.12 126 ASP A O 1
ATOM 953 N N . TRP A 1 127 ? -44.887 2.802 64.713 1.00 95.62 127 TRP A N 1
ATOM 954 C CA . TRP A 1 127 ? -44.262 2.608 63.413 1.00 95.62 127 TRP A CA 1
ATOM 955 C C . TRP A 1 127 ? -43.031 3.499 63.219 1.00 95.62 127 TRP A C 1
ATOM 957 O O . TRP A 1 127 ? -43.119 4.721 63.117 1.00 95.62 127 TRP A O 1
ATOM 967 N N . THR A 1 128 ? -41.865 2.885 63.023 1.00 96.25 128 THR A N 1
ATOM 968 C CA . THR A 1 128 ? -40.628 3.593 62.661 1.00 96.25 128 THR A CA 1
ATOM 969 C C . THR A 1 128 ? -40.365 3.488 61.164 1.00 96.25 128 THR A C 1
ATOM 971 O O . THR A 1 128 ? -40.325 2.394 60.608 1.00 96.25 128 THR A O 1
ATOM 974 N N . ILE A 1 129 ? -40.157 4.615 60.480 1.00 96.81 129 ILE A N 1
ATOM 975 C CA . ILE A 1 129 ? -39.878 4.610 59.036 1.00 96.81 129 ILE A CA 1
ATOM 976 C C . ILE A 1 129 ? -38.489 4.020 58.728 1.00 96.81 129 ILE A C 1
ATOM 978 O O . ILE A 1 129 ? -37.483 4.420 59.318 1.00 96.81 129 ILE A O 1
ATOM 982 N N . CYS A 1 130 ? -38.425 3.102 57.764 1.00 97.38 130 CYS A N 1
ATOM 983 C CA . CYS A 1 130 ? -37.181 2.525 57.256 1.00 97.38 130 CYS A CA 1
ATOM 984 C C . CYS A 1 130 ? -36.360 3.575 56.492 1.00 97.38 130 CYS A C 1
ATOM 986 O O . CYS A 1 130 ? -36.904 4.315 55.669 1.00 97.38 130 CYS A O 1
ATOM 988 N N . LYS A 1 131 ? -35.044 3.633 56.731 1.00 97.50 131 LYS A N 1
ATOM 989 C CA . LYS A 1 131 ? -34.133 4.638 56.148 1.00 97.50 131 LYS A CA 1
ATOM 990 C C . LYS A 1 131 ? -32.788 4.026 55.767 1.00 97.50 131 LYS A C 1
ATOM 992 O O . LYS A 1 131 ? -32.239 3.219 56.507 1.00 97.50 131 LYS A O 1
ATOM 997 N N . ASN A 1 132 ? -32.227 4.479 54.646 1.00 95.88 132 ASN A N 1
ATOM 998 C CA . ASN A 1 132 ? -30.924 4.060 54.101 1.00 95.88 132 ASN A CA 1
ATOM 999 C C . ASN A 1 132 ? -30.761 2.542 53.895 1.00 95.88 132 ASN A C 1
ATOM 1001 O O . ASN A 1 132 ? -29.642 2.030 53.901 1.00 95.88 132 ASN A O 1
ATOM 1005 N N . GLU A 1 133 ? -31.854 1.820 53.675 1.00 96.19 133 GLU A N 1
ATOM 1006 C CA . GLU A 1 133 ? -31.863 0.359 53.618 1.00 96.19 133 GLU A CA 1
ATOM 1007 C C . GLU A 1 133 ? -32.776 -0.161 52.503 1.00 96.19 133 GLU A C 1
ATOM 1009 O O . GLU A 1 133 ? -33.649 0.547 51.995 1.00 96.19 133 GLU A O 1
ATOM 1014 N N . TRP A 1 134 ? -32.544 -1.411 52.101 1.00 97.12 134 TRP A N 1
ATOM 1015 C CA . TRP A 1 134 ? -33.451 -2.145 51.226 1.00 97.12 134 TRP A CA 1
ATOM 1016 C C . TRP A 1 134 ? -34.488 -2.881 52.067 1.00 97.12 134 TRP A C 1
ATOM 1018 O O . TRP A 1 134 ? -34.131 -3.546 53.033 1.00 97.12 134 TRP A O 1
ATOM 1028 N N . GLN A 1 135 ? -35.746 -2.813 51.652 1.00 96.38 135 GLN A N 1
ATOM 1029 C CA . GLN A 1 135 ? -36.839 -3.618 52.176 1.00 96.38 135 GLN A CA 1
ATOM 1030 C C . GLN A 1 135 ? -37.448 -4.465 51.069 1.00 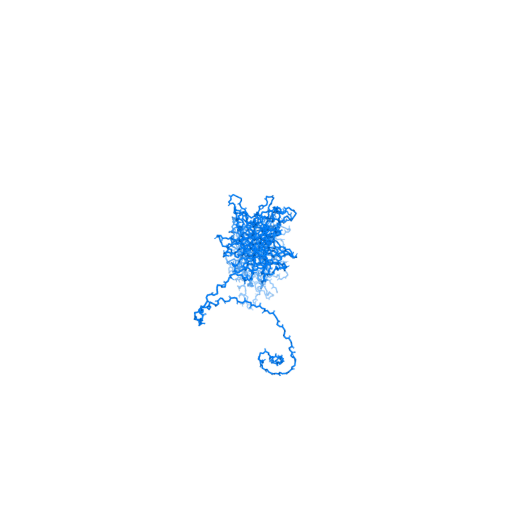96.38 135 GLN A C 1
ATOM 1032 O O . GLN A 1 135 ? -37.479 -4.059 49.905 1.00 96.38 135 GLN A O 1
ATOM 1037 N N . THR A 1 136 ? -37.923 -5.647 51.441 1.00 94.88 136 THR A N 1
ATOM 1038 C CA . THR A 1 136 ? -38.570 -6.572 50.512 1.00 94.88 136 THR A CA 1
ATOM 1039 C C . THR A 1 136 ? -40.054 -6.592 50.812 1.00 94.88 136 THR A C 1
ATOM 1041 O O . THR A 1 136 ? -40.449 -6.855 51.944 1.00 94.88 136 THR A O 1
ATOM 1044 N N . VAL A 1 137 ? -40.863 -6.319 49.795 1.00 93.69 137 VAL A N 1
ATOM 1045 C CA . VAL A 1 137 ? -42.304 -6.539 49.854 1.00 93.69 137 VAL A CA 1
ATOM 1046 C C . VAL A 1 137 ? -42.669 -7.507 48.745 1.00 93.69 137 VAL A C 1
ATOM 1048 O O . VAL A 1 137 ? -42.424 -7.220 47.570 1.00 93.69 137 VAL A O 1
ATOM 1051 N N . ASP A 1 138 ? -43.176 -8.675 49.130 1.00 89.44 138 ASP A N 1
ATOM 1052 C CA . ASP A 1 138 ? -43.356 -9.832 48.252 1.00 89.44 138 ASP A CA 1
ATOM 1053 C C . ASP A 1 138 ? -42.053 -10.188 47.515 1.00 89.44 138 ASP A C 1
ATOM 1055 O O . ASP A 1 138 ? -41.037 -10.496 48.134 1.00 89.44 138 ASP A O 1
ATOM 1059 N N . ASN A 1 139 ? -42.048 -10.103 46.183 1.00 90.75 139 ASN A N 1
ATOM 1060 C CA . ASN A 1 139 ? -40.874 -10.347 45.347 1.00 90.75 139 ASN A CA 1
ATOM 1061 C C . ASN A 1 139 ? -40.223 -9.046 44.830 1.00 90.75 139 ASN A C 1
ATOM 1063 O O . ASN A 1 139 ? -39.462 -9.064 43.857 1.00 90.75 139 ASN A O 1
ATOM 1067 N N . VAL A 1 140 ? -40.529 -7.898 45.441 1.00 96.00 140 VAL A N 1
ATOM 1068 C CA . VAL A 1 140 ? -40.065 -6.579 44.996 1.00 96.00 140 VAL A CA 1
ATOM 1069 C C . VAL A 1 140 ? -39.205 -5.924 46.075 1.00 96.00 140 VAL A C 1
ATOM 1071 O O . VAL A 1 140 ? -39.588 -5.804 47.235 1.00 96.00 140 VAL A O 1
ATOM 1074 N N . LEU A 1 141 ? -38.015 -5.484 45.676 1.00 97.19 141 LEU A N 1
ATOM 1075 C CA . LEU A 1 141 ? -37.075 -4.760 46.523 1.00 97.19 141 LEU A CA 1
ATOM 1076 C C . LEU A 1 141 ? -37.318 -3.254 46.415 1.00 97.19 141 LEU A C 1
ATOM 1078 O O . LEU A 1 141 ? -37.385 -2.722 45.307 1.00 97.19 141 LEU A O 1
ATOM 1082 N N . TYR A 1 142 ? -37.351 -2.563 47.551 1.00 97.50 142 TYR A N 1
ATOM 1083 C CA . TYR A 1 142 ? -37.516 -1.115 47.674 1.00 97.50 142 TYR A CA 1
ATOM 1084 C C . TYR A 1 142 ? -36.360 -0.542 48.487 1.00 97.50 142 TYR A C 1
ATOM 1086 O O . TYR A 1 142 ? -36.136 -0.959 49.616 1.00 97.50 142 TYR A O 1
ATOM 1094 N N . TYR A 1 143 ? -35.621 0.416 47.940 1.00 97.69 143 TYR A N 1
ATOM 1095 C CA . TYR A 1 143 ? -34.585 1.138 48.676 1.00 97.69 143 TYR A CA 1
ATOM 1096 C C . TYR A 1 143 ? -35.143 2.445 49.215 1.00 97.69 143 TYR A C 1
ATOM 1098 O O . TYR A 1 143 ? -35.625 3.266 48.428 1.00 97.69 143 TYR A O 1
ATOM 1106 N N . LEU A 1 144 ? -35.038 2.648 50.525 1.00 97.56 144 LEU A N 1
ATOM 1107 C CA . LEU A 1 144 ? -35.469 3.857 51.211 1.00 97.56 144 LEU A CA 1
ATOM 1108 C C . LEU A 1 144 ? -34.247 4.743 51.448 1.00 97.56 144 LEU A C 1
ATOM 1110 O O . LEU A 1 144 ? -33.239 4.291 51.988 1.00 97.56 144 LEU A O 1
ATOM 1114 N N . ASN A 1 145 ? -34.321 6.007 51.041 1.00 94.94 145 ASN A N 1
ATOM 1115 C CA . ASN A 1 145 ? -33.244 6.970 51.260 1.00 94.94 145 ASN A CA 1
ATOM 1116 C C . ASN A 1 145 ? -33.218 7.468 52.724 1.00 94.94 145 ASN A C 1
ATOM 1118 O O . ASN A 1 145 ? -33.946 6.976 53.588 1.00 94.94 145 ASN A O 1
ATOM 1122 N N . ASN A 1 146 ? -32.401 8.483 53.012 1.00 96.25 146 ASN A N 1
ATOM 1123 C CA . ASN A 1 146 ? -32.257 9.024 54.367 1.00 96.25 146 ASN A CA 1
ATOM 1124 C C . ASN A 1 146 ? -33.531 9.698 54.923 1.00 96.25 146 ASN A C 1
ATOM 1126 O O . ASN A 1 146 ? -33.695 9.800 56.138 1.00 96.25 146 ASN A O 1
ATOM 1130 N N . SER A 1 147 ? -34.451 10.150 54.064 1.00 93.69 147 SER A N 1
ATOM 1131 C CA . SER A 1 147 ? -35.754 10.680 54.494 1.00 93.69 147 SER A CA 1
ATOM 1132 C C . SER A 1 147 ? -36.836 9.600 54.609 1.00 93.69 147 SER A C 1
ATOM 1134 O O . SER A 1 147 ? -37.949 9.903 55.032 1.00 93.69 147 SER A O 1
ATOM 1136 N N . GLY A 1 148 ? -36.515 8.347 54.271 1.00 94.12 148 GLY A N 1
ATOM 1137 C CA . GLY A 1 148 ? -37.450 7.222 54.253 1.00 94.12 148 GLY A CA 1
ATOM 1138 C C . GLY A 1 148 ? -38.336 7.172 53.005 1.00 94.12 148 GLY A C 1
ATOM 1139 O O . GLY A 1 148 ? -39.309 6.423 52.964 1.00 94.12 148 GLY A O 1
ATOM 1140 N N . LEU A 1 149 ? -38.014 7.966 51.979 1.00 94.44 149 LEU A N 1
ATOM 1141 C CA . LEU A 1 149 ? -38.676 7.910 50.679 1.00 94.44 149 LEU A CA 1
ATOM 1142 C C . LEU A 1 149 ? -38.042 6.816 49.817 1.00 94.44 149 LEU A C 1
ATOM 1144 O O . LEU A 1 149 ? -36.815 6.712 49.735 1.00 94.44 149 LEU A O 1
ATOM 1148 N N . CYS A 1 150 ? -38.869 6.037 49.122 1.00 96.88 150 CYS A N 1
ATOM 1149 C CA . CYS A 1 150 ? -38.368 5.072 48.154 1.00 96.88 150 CYS A CA 1
ATOM 1150 C C . CYS A 1 150 ? -37.678 5.761 46.966 1.00 96.88 150 CYS A C 1
ATOM 1152 O O . CYS A 1 150 ? -38.291 6.527 46.224 1.00 96.88 150 CYS A O 1
ATOM 1154 N N . GLU A 1 151 ? -36.400 5.449 46.758 1.00 96.81 151 GLU A N 1
ATOM 1155 C CA . GLU A 1 151 ? -35.601 5.983 45.653 1.00 96.81 151 GLU A CA 1
ATOM 1156 C C . GLU A 1 151 ? -35.370 4.943 44.551 1.00 96.81 151 GLU A C 1
ATOM 1158 O O . GLU A 1 151 ? -35.135 5.301 43.399 1.00 96.81 151 GLU A O 1
ATOM 1163 N N . LYS A 1 152 ? -35.392 3.645 44.878 1.00 97.44 152 LYS A N 1
ATOM 1164 C CA . LYS A 1 152 ? -35.094 2.568 43.921 1.00 97.44 152 LYS A CA 1
ATOM 1165 C C . LYS A 1 152 ? -36.030 1.398 44.143 1.00 97.44 152 LYS A C 1
ATOM 1167 O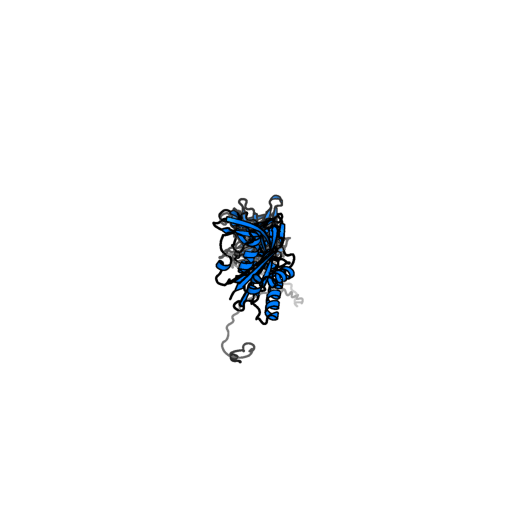 O . LYS A 1 152 ? -36.288 1.022 45.280 1.00 97.44 152 LYS A O 1
ATOM 1172 N N . ILE A 1 153 ? -36.483 0.803 43.050 1.00 97.06 153 ILE A N 1
ATOM 1173 C CA . ILE A 1 153 ? -37.320 -0.394 43.052 1.00 97.06 153 ILE A CA 1
ATOM 1174 C C . ILE A 1 153 ? -36.673 -1.417 42.137 1.00 97.06 153 ILE A C 1
ATOM 1176 O O . ILE A 1 153 ? -36.231 -1.057 41.045 1.00 97.06 153 ILE A O 1
ATOM 1180 N N . TYR A 1 154 ? -36.648 -2.681 42.543 1.00 97.38 154 TYR A N 1
ATOM 1181 C CA . TYR A 1 154 ? -36.295 -3.787 41.666 1.00 97.38 154 TYR A CA 1
ATOM 1182 C C . TYR A 1 154 ? -37.266 -4.949 41.849 1.00 97.38 154 TYR A C 1
ATOM 1184 O O . TYR A 1 154 ? -37.373 -5.525 42.926 1.00 97.38 154 TYR A O 1
ATOM 1192 N N . ASP A 1 155 ? -37.957 -5.293 40.771 1.00 95.44 155 ASP A N 1
ATOM 1193 C CA . ASP A 1 155 ? -38.898 -6.405 40.722 1.00 95.44 155 ASP A CA 1
ATOM 1194 C C . ASP A 1 155 ? -38.146 -7.678 40.307 1.00 95.44 155 ASP A C 1
ATOM 1196 O O . ASP A 1 155 ? -37.584 -7.760 39.205 1.00 95.44 155 ASP A O 1
ATOM 1200 N N . ASN A 1 156 ? -38.098 -8.678 41.193 1.00 91.31 156 ASN A N 1
ATOM 1201 C CA . ASN A 1 156 ? -37.418 -9.939 40.906 1.00 91.31 156 ASN A CA 1
ATOM 1202 C C . ASN A 1 156 ? -38.159 -10.800 39.885 1.00 91.31 156 ASN A C 1
ATOM 1204 O O . ASN A 1 156 ? -37.497 -11.603 39.227 1.00 91.31 156 ASN A O 1
ATOM 1208 N N . SER A 1 157 ? -39.472 -10.670 39.736 1.00 91.38 157 SER A N 1
ATOM 1209 C CA . SER A 1 157 ? -40.251 -11.429 38.758 1.00 91.38 157 SER A CA 1
ATOM 1210 C C . SER A 1 157 ? -39.991 -10.883 37.360 1.00 91.38 157 SER A C 1
ATOM 1212 O O . SER A 1 157 ? -39.585 -11.618 36.461 1.00 91.38 157 SER A O 1
ATOM 1214 N N . SER A 1 158 ? -40.120 -9.566 37.187 1.00 92.56 158 SER A N 1
ATOM 1215 C CA . SER A 1 158 ? -39.935 -8.928 35.882 1.00 92.56 158 SER A CA 1
ATOM 1216 C C . SER A 1 158 ? -38.465 -8.656 35.536 1.00 92.56 158 SER A C 1
ATOM 1218 O O . SER A 1 158 ? -38.158 -8.335 34.389 1.00 92.56 158 SER A O 1
ATOM 1220 N N . LYS A 1 159 ? -37.554 -8.712 36.521 1.00 92.31 159 LYS A N 1
ATOM 1221 C CA . LYS A 1 159 ? -36.133 -8.319 36.413 1.00 92.31 159 LYS A CA 1
ATOM 1222 C C . LYS A 1 159 ? -35.939 -6.871 35.942 1.00 92.31 159 LYS A C 1
ATOM 1224 O O . LYS A 1 159 ? -34.953 -6.559 35.264 1.00 92.31 159 LYS A O 1
ATOM 1229 N N . LYS A 1 160 ? -36.866 -5.979 36.309 1.00 95.38 160 LYS A N 1
ATOM 1230 C CA . LYS A 1 160 ? -36.837 -4.552 35.948 1.00 95.38 160 LYS A CA 1
ATOM 1231 C C . LYS A 1 160 ? -36.625 -3.693 37.177 1.00 95.38 160 LYS A C 1
ATOM 1233 O O . LYS A 1 160 ? -37.047 -4.046 38.273 1.00 95.38 160 LYS A O 1
ATOM 1238 N N . ALA A 1 161 ? -35.990 -2.547 36.968 1.00 97.31 161 ALA A N 1
ATOM 1239 C CA . ALA A 1 161 ? -35.797 -1.563 38.015 1.00 97.31 161 ALA A CA 1
ATOM 1240 C C . ALA A 1 161 ? -36.435 -0.216 37.678 1.00 97.31 161 ALA A C 1
ATOM 1242 O O . ALA A 1 161 ? -36.550 0.164 36.508 1.00 97.31 161 ALA A O 1
ATOM 1243 N N . LYS A 1 162 ? -36.788 0.525 38.726 1.00 96.75 162 LYS A N 1
ATOM 1244 C CA . LYS A 1 162 ? -37.127 1.947 38.671 1.00 96.75 162 LYS A CA 1
ATOM 1245 C C . LYS A 1 162 ? -36.229 2.725 39.625 1.00 96.75 162 LYS A C 1
ATOM 1247 O O . LYS A 1 162 ? -35.814 2.194 40.652 1.00 96.75 162 LYS A O 1
ATOM 1252 N N . SER A 1 163 ? -35.947 3.975 39.293 1.00 96.56 163 SER A N 1
ATOM 1253 C CA . SER A 1 163 ? -35.238 4.911 40.161 1.00 96.56 163 SER A CA 1
ATOM 1254 C C . SER A 1 163 ? -35.929 6.266 40.162 1.00 96.56 163 SER A C 1
ATOM 1256 O O . SER A 1 163 ? -36.457 6.699 39.135 1.00 96.56 163 SER A O 1
ATOM 1258 N N . LEU A 1 164 ? -35.897 6.943 41.302 1.00 94.19 164 LEU A N 1
ATOM 1259 C CA . LEU A 1 164 ? -36.480 8.259 41.478 1.00 94.19 164 LEU A CA 1
ATOM 1260 C C . LEU A 1 164 ? -35.693 9.290 40.662 1.00 94.19 164 LEU A C 1
ATOM 1262 O O . LEU A 1 164 ? -34.480 9.434 40.799 1.00 94.19 164 LEU A O 1
ATOM 1266 N N . SER A 1 165 ? -36.393 10.008 39.793 1.00 92.56 165 SER A N 1
ATOM 1267 C CA . SER A 1 165 ? -35.850 11.071 38.957 1.00 92.56 165 SER A CA 1
ATOM 1268 C C . SER A 1 165 ? -36.877 12.192 38.873 1.00 92.56 165 SER A C 1
ATOM 1270 O O . SER A 1 165 ? -38.023 11.958 38.493 1.00 92.56 165 SER A O 1
ATOM 1272 N N . SER A 1 166 ? -36.487 13.401 39.285 1.00 89.06 166 SER A N 1
ATOM 1273 C CA . SER A 1 166 ? -37.367 14.580 39.317 1.00 89.06 166 SER A CA 1
ATOM 1274 C C . SER A 1 166 ? -38.723 14.317 39.998 1.00 89.06 166 SER A C 1
ATOM 1276 O O . SER A 1 166 ? -39.769 14.721 39.496 1.00 89.06 166 SER A O 1
ATOM 1278 N N . GLY A 1 167 ? -38.706 13.586 41.120 1.00 86.62 167 GLY A N 1
ATOM 1279 C CA . GLY A 1 167 ? -39.901 13.261 41.908 1.00 86.62 167 GLY A CA 1
ATOM 1280 C C . GLY A 1 167 ? -40.766 12.113 41.371 1.00 86.62 167 GLY A C 1
ATOM 1281 O O . GLY A 1 167 ? -41.794 11.824 41.970 1.00 86.62 167 GLY A O 1
ATOM 1282 N N . LYS A 1 168 ? -40.369 11.443 40.279 1.00 92.81 168 LYS A N 1
ATOM 1283 C CA . LYS A 1 168 ? -41.098 10.301 39.701 1.00 92.81 168 LYS A CA 1
ATOM 1284 C C . LYS A 1 168 ? -40.239 9.047 39.636 1.00 92.81 168 LYS A C 1
ATOM 1286 O O . LYS A 1 168 ? -39.036 9.125 39.389 1.00 92.81 168 LYS A O 1
ATOM 1291 N N . LEU A 1 169 ? -40.847 7.878 39.815 1.00 94.75 169 LEU A N 1
ATOM 1292 C CA . LEU A 1 169 ? -40.154 6.594 39.704 1.00 94.75 169 LEU A CA 1
ATOM 1293 C C . LEU A 1 169 ? -40.093 6.161 38.238 1.00 94.75 169 LEU A C 1
ATOM 1295 O O . LEU A 1 169 ? -41.025 5.571 37.687 1.00 94.75 169 LEU A O 1
ATOM 1299 N N . VAL A 1 170 ? -38.959 6.435 37.598 1.00 95.88 170 VAL A N 1
ATOM 1300 C CA . VAL A 1 170 ? -38.744 6.172 36.171 1.00 95.88 170 VAL A CA 1
ATOM 1301 C C . VAL A 1 170 ? -38.027 4.841 35.984 1.00 95.88 170 VAL A C 1
ATOM 1303 O O . VAL A 1 170 ? -37.139 4.483 36.754 1.00 95.88 170 VAL A O 1
ATOM 1306 N N . GLN A 1 171 ? -38.399 4.089 34.946 1.00 96.50 171 GLN A N 1
ATOM 1307 C CA . GLN A 1 171 ? -37.726 2.835 34.612 1.00 96.50 171 GLN A CA 1
ATOM 1308 C C . GLN A 1 171 ? -36.241 3.068 34.295 1.00 96.50 171 GLN A C 1
ATOM 1310 O O . GLN A 1 171 ? -35.899 3.911 33.464 1.00 96.50 171 GLN A O 1
ATOM 1315 N N . VAL A 1 172 ? -35.367 2.264 34.900 1.00 96.25 172 VAL A N 1
ATOM 1316 C CA . VAL A 1 172 ? -33.924 2.290 34.641 1.00 96.25 172 VAL A CA 1
ATOM 1317 C C . VAL A 1 172 ? -33.660 1.663 33.272 1.00 96.25 172 VAL A C 1
ATOM 1319 O O . VAL A 1 172 ? -33.891 0.470 33.075 1.00 96.25 172 VAL A O 1
ATOM 1322 N N . LYS A 1 173 ? -33.183 2.463 32.313 1.00 94.81 173 LYS A N 1
ATOM 1323 C CA . LYS A 1 173 ? -32.862 2.031 30.942 1.00 94.81 173 LYS A CA 1
ATOM 1324 C C . LYS A 1 173 ? -31.482 2.525 30.542 1.00 94.81 173 LYS A C 1
ATOM 1326 O O . LYS A 1 173 ? -31.162 3.690 30.759 1.00 94.81 173 LYS A O 1
ATOM 1331 N N . SER A 1 174 ? -30.680 1.653 29.933 1.00 93.00 174 SER A N 1
ATOM 1332 C CA . SER A 1 174 ? -29.295 1.944 29.532 1.00 93.00 174 SER A CA 1
ATOM 1333 C C . SER A 1 174 ? -28.473 2.552 30.673 1.00 93.00 174 SER A C 1
ATOM 1335 O O . SER A 1 174 ? -27.716 3.495 30.466 1.00 93.00 174 SER A O 1
ATOM 1337 N N . GLN A 1 175 ? -28.640 2.042 31.892 1.00 93.06 175 GLN A N 1
ATOM 1338 C CA . GLN A 1 175 ? -28.087 2.622 33.117 1.00 93.06 175 GLN A CA 1
ATOM 1339 C C . GLN A 1 175 ? -27.681 1.531 34.108 1.00 93.06 175 GLN A C 1
ATOM 1341 O O . GLN A 1 175 ? -28.029 0.360 33.958 1.00 93.06 175 GLN A O 1
ATOM 1346 N N . MET A 1 176 ? -26.896 1.923 35.109 1.00 93.81 176 MET A N 1
ATOM 1347 C CA . MET A 1 176 ? -26.473 1.050 36.198 1.00 93.81 176 MET A CA 1
ATOM 1348 C C . MET A 1 176 ? -27.292 1.323 37.461 1.00 93.81 176 MET A C 1
ATOM 1350 O O . MET A 1 176 ? -27.607 2.477 37.735 1.00 93.81 176 MET A O 1
ATOM 1354 N N . LEU A 1 177 ? -27.550 0.290 38.263 1.00 94.38 177 LEU A N 1
ATOM 1355 C CA . LEU A 1 177 ? -28.177 0.407 39.580 1.00 94.38 177 LEU A CA 1
ATOM 1356 C C . LEU A 1 177 ? -27.480 -0.519 40.581 1.00 94.38 177 LEU A C 1
ATOM 1358 O O . LEU A 1 177 ? -27.166 -1.659 40.246 1.00 94.38 177 LEU A O 1
ATOM 1362 N N . ILE A 1 178 ? -27.236 -0.035 41.796 1.00 91.88 178 ILE A N 1
ATOM 1363 C CA . ILE A 1 178 ? -26.772 -0.874 42.910 1.00 91.88 178 ILE A CA 1
ATOM 1364 C C . ILE A 1 178 ? -27.996 -1.554 43.522 1.00 91.88 178 ILE A C 1
ATOM 1366 O O . ILE A 1 178 ? -28.985 -0.862 43.749 1.00 91.88 178 ILE A O 1
ATOM 1370 N N . LEU A 1 179 ? -27.942 -2.864 43.766 1.00 92.44 179 LEU A N 1
ATOM 1371 C CA . LEU A 1 179 ? -29.021 -3.629 44.407 1.00 92.44 179 LEU A CA 1
ATOM 1372 C C . LEU A 1 179 ? -28.678 -3.975 45.870 1.00 92.44 179 LEU A C 1
ATOM 1374 O O . LEU A 1 179 ? -27.660 -3.531 46.402 1.00 92.44 179 LEU A O 1
ATOM 1378 N N . ASN A 1 180 ? -29.550 -4.738 46.535 1.00 91.56 180 ASN A N 1
ATOM 1379 C CA . ASN A 1 180 ? -29.464 -5.069 47.963 1.00 91.56 180 ASN A CA 1
ATOM 1380 C C . ASN A 1 180 ? -28.222 -5.879 48.368 1.00 91.56 180 ASN A C 1
ATOM 1382 O O . ASN A 1 180 ? -27.822 -5.830 49.524 1.00 91.56 180 ASN A O 1
ATOM 1386 N N . ASP A 1 181 ? -27.571 -6.567 47.429 1.00 88.38 181 ASP A N 1
ATOM 1387 C CA . ASP A 1 181 ? -26.300 -7.271 47.657 1.00 88.38 181 ASP A CA 1
ATOM 1388 C C . ASP A 1 181 ? -25.064 -6.345 47.616 1.00 88.38 181 ASP A C 1
ATOM 1390 O O . ASP A 1 181 ? -23.919 -6.806 47.686 1.00 88.38 181 ASP A O 1
ATOM 1394 N N . GLY A 1 182 ? -25.282 -5.036 47.450 1.00 84.94 182 GLY A N 1
ATOM 1395 C CA . GLY A 1 182 ? -24.237 -4.022 47.344 1.00 84.94 182 GLY A CA 1
ATOM 1396 C C . GLY A 1 182 ? -23.491 -4.026 46.008 1.00 84.94 182 GLY A C 1
ATOM 1397 O O . GLY A 1 182 ? -22.524 -3.277 45.852 1.00 84.94 182 GLY A O 1
ATOM 1398 N N . ARG A 1 183 ? -23.903 -4.845 45.029 1.00 89.75 183 ARG A N 1
ATOM 1399 C CA . ARG A 1 183 ? -23.284 -4.888 43.701 1.00 89.75 183 ARG A CA 1
ATOM 1400 C C . ARG A 1 183 ? -24.038 -4.023 42.703 1.00 89.75 183 ARG A C 1
ATOM 1402 O O . ARG A 1 183 ? -25.245 -3.810 42.793 1.00 89.75 183 ARG A O 1
ATOM 1409 N N . THR A 1 184 ? -23.301 -3.547 41.706 1.00 93.31 184 THR A N 1
ATOM 1410 C CA . THR A 1 184 ? -23.841 -2.763 40.593 1.00 93.31 184 THR A CA 1
ATOM 1411 C C . THR A 1 184 ? -24.287 -3.677 39.460 1.00 93.31 184 THR A C 1
ATOM 1413 O O . THR A 1 184 ? -23.518 -4.522 39.015 1.00 93.31 184 THR A O 1
ATOM 1416 N N . TYR A 1 185 ? -25.476 -3.450 38.919 1.00 94.88 185 TYR A N 1
ATOM 1417 C CA . TYR A 1 185 ? -26.046 -4.179 37.789 1.00 94.88 185 TYR A CA 1
ATOM 1418 C C . TYR A 1 185 ? -26.334 -3.232 36.632 1.00 94.88 185 TYR A C 1
ATOM 1420 O O . TYR A 1 185 ? -26.624 -2.057 36.850 1.00 94.88 185 TYR A O 1
ATOM 1428 N N . TYR A 1 186 ? -26.252 -3.735 35.402 1.00 96.62 186 TYR A N 1
ATOM 1429 C CA . TYR A 1 186 ? -26.534 -2.960 34.196 1.00 96.62 186 TYR A CA 1
ATOM 1430 C C . TYR A 1 186 ? -27.887 -3.350 33.596 1.00 96.62 186 TYR A C 1
ATOM 1432 O O . TYR A 1 186 ? -28.189 -4.536 33.456 1.00 96.62 186 TYR A O 1
ATOM 1440 N N . PHE A 1 187 ? -28.675 -2.345 33.220 1.00 96.06 187 PHE A N 1
ATOM 1441 C CA . PHE A 1 187 ? -29.974 -2.490 32.571 1.00 96.06 187 PHE A CA 1
ATOM 1442 C C . PHE A 1 187 ? -29.875 -2.006 31.125 1.00 96.06 187 PHE A C 1
ATOM 1444 O O . PHE A 1 187 ? -29.358 -0.918 30.858 1.00 96.06 187 PHE A O 1
ATOM 1451 N N . ASN A 1 188 ? -30.353 -2.822 30.185 1.00 94.38 188 ASN A N 1
ATOM 1452 C CA . ASN A 1 188 ? -30.285 -2.533 28.750 1.00 94.38 188 ASN A CA 1
ATOM 1453 C C . ASN A 1 188 ? -31.281 -1.422 28.333 1.00 94.38 188 ASN A C 1
ATOM 1455 O O . ASN A 1 188 ? -31.972 -0.832 29.164 1.00 94.38 188 ASN A O 1
ATOM 1459 N N . SER A 1 189 ? -31.388 -1.136 27.033 1.00 94.44 189 SER A N 1
ATOM 1460 C CA . SER A 1 189 ? -32.315 -0.125 26.491 1.00 94.44 189 SER A CA 1
ATOM 1461 C C . SER A 1 189 ? -33.800 -0.433 26.725 1.00 94.44 189 SER A C 1
ATOM 1463 O O . SER A 1 189 ? -34.619 0.483 26.744 1.00 94.44 189 SER A O 1
ATOM 1465 N N . ASN A 1 190 ? -34.150 -1.703 26.932 1.00 93.56 190 ASN A N 1
ATOM 1466 C CA . ASN A 1 190 ? -35.508 -2.145 27.263 1.00 93.56 190 ASN A CA 1
ATOM 1467 C C . ASN A 1 190 ? -35.785 -2.066 28.778 1.00 93.56 190 ASN A C 1
ATOM 1469 O O . ASN A 1 190 ? -36.936 -2.171 29.216 1.00 93.56 190 ASN A O 1
ATOM 1473 N N . GLY A 1 191 ? -34.732 -1.822 29.565 1.00 94.31 191 GLY A N 1
ATOM 1474 C CA . GLY A 1 191 ? -34.726 -1.770 31.021 1.00 94.31 191 GLY A CA 1
ATOM 1475 C C . GLY A 1 191 ? -34.735 -3.142 31.685 1.00 94.31 191 GLY A C 1
ATOM 1476 O O . GLY A 1 191 ? -35.181 -3.256 32.825 1.00 94.31 191 GLY A O 1
ATOM 1477 N N . ASP A 1 192 ? -34.259 -4.168 30.978 1.00 94.00 192 ASP A N 1
ATOM 1478 C CA . ASP A 1 192 ? -34.058 -5.504 31.532 1.00 94.00 192 ASP A CA 1
ATOM 1479 C C . ASP A 1 192 ? -32.649 -5.608 32.118 1.00 94.00 192 ASP A C 1
ATOM 1481 O O . ASP A 1 192 ? -31.675 -5.130 31.516 1.00 94.00 192 ASP A O 1
ATOM 1485 N N . LYS A 1 193 ? -32.526 -6.262 33.277 1.00 94.56 193 LYS A N 1
ATOM 1486 C CA . LYS A 1 193 ? -31.224 -6.567 33.877 1.00 94.56 193 LYS A CA 1
ATOM 1487 C C . LYS A 1 193 ? -30.424 -7.494 32.961 1.00 94.56 193 LYS A C 1
ATOM 1489 O O . LYS A 1 193 ? -30.870 -8.587 32.618 1.00 94.56 193 LYS A O 1
ATOM 1494 N N . VAL A 1 194 ? -29.220 -7.078 32.583 1.00 95.12 194 VAL A N 1
ATOM 1495 C CA . VAL A 1 194 ? -28.353 -7.850 31.689 1.00 95.12 194 VAL A CA 1
ATOM 1496 C C . VAL A 1 194 ? -27.769 -9.061 32.414 1.00 95.12 194 VAL A C 1
ATOM 1498 O O . VAL A 1 194 ? -27.170 -8.925 33.475 1.00 95.12 194 VAL A O 1
ATOM 1501 N N . THR A 1 195 ? -27.903 -10.243 31.810 1.00 93.06 195 THR A N 1
ATOM 1502 C CA . THR A 1 195 ? -27.402 -11.519 32.358 1.00 93.06 195 THR A CA 1
ATOM 1503 C C . THR A 1 195 ? -26.314 -12.164 31.499 1.00 93.06 195 THR A C 1
ATOM 1505 O O . THR A 1 195 ? -25.490 -12.937 31.988 1.00 93.06 195 THR A O 1
ATOM 1508 N N . LYS A 1 196 ? -26.250 -11.836 30.207 1.00 93.75 196 LYS A N 1
ATOM 1509 C CA . LYS A 1 196 ? -25.194 -12.345 29.329 1.00 93.75 196 LYS A CA 1
ATOM 1510 C C . LYS A 1 196 ? -23.875 -11.632 29.633 1.00 93.75 196 LYS A C 1
ATOM 1512 O O . LYS A 1 196 ? -23.798 -10.408 29.534 1.00 93.75 196 LYS A O 1
ATOM 1517 N N . GLY A 1 197 ? -22.833 -12.397 29.950 1.00 95.25 197 GLY A N 1
ATOM 1518 C CA . GLY A 1 197 ? -21.505 -11.846 30.219 1.00 95.25 197 GLY A CA 1
ATOM 1519 C C . GLY A 1 197 ? -20.889 -11.176 28.986 1.00 95.25 197 GLY A C 1
ATOM 1520 O O . GLY A 1 197 ? -21.024 -11.682 27.869 1.00 95.25 197 GLY A O 1
ATOM 1521 N N . GLY A 1 198 ? -20.219 -10.038 29.177 1.00 95.38 198 GLY A N 1
ATOM 1522 C CA . GLY A 1 198 ? -19.597 -9.291 28.083 1.00 95.38 198 GLY A CA 1
ATOM 1523 C C . GLY A 1 198 ? -19.543 -7.779 28.291 1.00 95.38 198 GLY A C 1
ATOM 1524 O O . GLY A 1 198 ? -19.995 -7.252 29.306 1.00 95.38 198 GLY A O 1
ATOM 1525 N N . TRP A 1 199 ? -18.971 -7.086 27.303 1.00 95.62 199 TRP A N 1
ATOM 1526 C CA . TRP A 1 199 ? -18.916 -5.624 27.250 1.00 95.62 199 TRP A CA 1
ATOM 1527 C C . TRP A 1 199 ? -20.202 -5.038 26.671 1.00 95.62 199 TRP A C 1
ATOM 1529 O O . TRP A 1 199 ? -20.649 -5.445 25.600 1.00 95.62 199 TRP A O 1
ATOM 1539 N N . TYR A 1 200 ? -20.737 -4.026 27.346 1.00 93.94 200 TYR A N 1
ATOM 1540 C CA . TYR A 1 200 ? -21.909 -3.268 26.929 1.00 93.94 200 TYR A CA 1
ATOM 1541 C C . TYR A 1 200 ? -21.602 -1.775 26.893 1.00 93.94 200 TYR A C 1
ATOM 1543 O O . TYR A 1 200 ? -20.871 -1.241 27.731 1.00 93.94 200 TYR A O 1
ATOM 1551 N N . HIS A 1 201 ? -22.182 -1.098 25.906 1.00 89.69 201 HIS A N 1
ATOM 1552 C CA . HIS A 1 201 ? -22.075 0.344 25.737 1.00 89.69 201 HIS A CA 1
ATOM 1553 C C . HIS A 1 201 ? -23.302 1.014 26.349 1.00 89.69 201 HIS A C 1
ATOM 1555 O O . HIS A 1 201 ? -24.408 0.856 25.843 1.00 89.69 201 HIS A O 1
ATOM 1561 N N . ILE A 1 202 ? -23.088 1.791 27.409 1.00 90.19 202 ILE A N 1
ATOM 1562 C CA . ILE A 1 202 ? -24.104 2.698 27.960 1.00 90.19 202 ILE A CA 1
ATOM 1563 C C . ILE A 1 202 ? -24.324 3.830 26.955 1.00 90.19 202 ILE A C 1
ATOM 1565 O O . ILE A 1 202 ? -25.442 4.159 26.578 1.00 90.19 202 ILE A O 1
ATOM 1569 N N . ASN A 1 203 ? -23.217 4.402 26.490 1.00 88.50 203 ASN A N 1
ATOM 1570 C CA . ASN A 1 203 ? -23.158 5.323 25.369 1.00 88.50 203 ASN A CA 1
ATOM 1571 C C . ASN A 1 203 ? -21.765 5.210 24.725 1.00 88.50 203 ASN A C 1
ATOM 1573 O O . ASN A 1 203 ? -21.029 4.249 24.973 1.00 88.50 203 ASN A O 1
ATOM 1577 N N . TYR A 1 204 ? -21.382 6.160 23.870 1.00 85.56 204 TYR A N 1
ATOM 1578 C CA . TYR A 1 204 ? -20.051 6.118 23.267 1.00 85.56 204 TYR A CA 1
ATOM 1579 C C . TYR A 1 204 ? -18.937 6.225 24.320 1.00 85.56 204 TYR A C 1
ATOM 1581 O O . TYR A 1 204 ? -17.925 5.539 24.204 1.00 85.56 204 TYR A O 1
ATOM 1589 N N . ASP A 1 205 ? -19.113 7.048 25.346 1.00 91.44 205 ASP A N 1
ATOM 1590 C CA . ASP A 1 205 ? -18.086 7.395 26.326 1.00 91.44 205 ASP A CA 1
ATOM 1591 C C . ASP A 1 205 ? -18.081 6.489 27.574 1.00 91.44 205 ASP A C 1
ATOM 1593 O O . ASP A 1 205 ? -17.075 6.430 28.282 1.00 91.44 205 ASP A O 1
ATOM 1597 N N . ASN A 1 206 ? -19.163 5.746 27.816 1.00 92.44 206 ASN A N 1
ATOM 1598 C CA . ASN A 1 206 ? -19.355 4.937 29.018 1.00 92.44 206 ASN A CA 1
ATOM 1599 C C . ASN A 1 206 ? -19.704 3.491 28.674 1.00 92.44 206 ASN A C 1
ATOM 1601 O O . ASN A 1 206 ? -20.598 3.213 27.870 1.00 92.44 206 ASN A O 1
ATOM 1605 N N . MET A 1 207 ? -18.986 2.560 29.290 1.00 94.81 207 MET A N 1
ATOM 1606 C CA . MET A 1 207 ? -19.015 1.139 28.971 1.00 94.81 207 MET A CA 1
ATOM 1607 C C . MET A 1 207 ? -18.809 0.303 30.226 1.00 94.81 207 MET A C 1
ATOM 1609 O O . MET A 1 207 ? -18.083 0.699 31.138 1.00 94.81 207 MET A O 1
ATOM 1613 N N . VAL A 1 208 ? -19.412 -0.878 30.250 1.00 96.25 208 VAL A N 1
ATOM 1614 C CA . VAL A 1 208 ? -19.383 -1.780 31.402 1.00 96.25 208 VAL A CA 1
ATOM 1615 C C . VAL A 1 208 ? -19.181 -3.219 30.962 1.00 96.25 208 VAL A C 1
ATOM 1617 O O . VAL A 1 208 ? -19.682 -3.623 29.916 1.00 96.25 208 VAL A O 1
ATOM 1620 N N . PHE A 1 209 ? -18.460 -3.991 31.767 1.00 96.56 209 PHE A N 1
ATOM 1621 C CA . PHE A 1 209 ? -18.354 -5.434 31.619 1.00 96.56 209 PHE A CA 1
ATOM 1622 C C . PHE A 1 209 ? -19.221 -6.123 32.667 1.00 96.56 209 PHE A C 1
ATOM 1624 O O . PHE A 1 209 ? -19.015 -5.927 33.868 1.00 96.56 209 PHE A O 1
ATOM 1631 N N . VAL A 1 210 ? -20.168 -6.935 32.207 1.00 96.69 210 VAL A N 1
ATOM 1632 C CA . VAL A 1 210 ? -21.050 -7.747 33.054 1.00 96.69 210 VAL A CA 1
ATOM 1633 C C . VAL A 1 210 ? -20.480 -9.161 33.170 1.00 96.69 210 VAL A C 1
ATOM 1635 O O . VAL A 1 210 ? -20.035 -9.728 32.167 1.00 96.69 210 VAL A O 1
ATOM 1638 N N . THR A 1 211 ? -20.483 -9.737 34.375 1.00 95.00 211 THR A N 1
ATOM 1639 C CA . THR A 1 211 ? -20.016 -11.112 34.614 1.00 95.00 211 THR A CA 1
ATOM 1640 C C . THR A 1 211 ? -20.940 -12.156 33.978 1.00 95.00 211 THR A C 1
ATOM 1642 O O . THR A 1 211 ? -22.161 -12.001 33.920 1.00 95.00 211 THR A O 1
ATOM 1645 N N . GLY A 1 212 ? -20.351 -13.252 33.491 1.00 88.25 212 GLY A N 1
ATOM 1646 C CA . GLY A 1 212 ? -21.088 -14.487 33.200 1.00 88.25 212 GLY A CA 1
ATOM 1647 C C . GLY A 1 212 ? -21.206 -15.365 34.453 1.00 88.25 212 GLY A C 1
ATOM 1648 O O . GLY A 1 212 ? -20.473 -15.152 35.414 1.00 88.25 212 GLY A O 1
ATOM 1649 N N . GLY A 1 213 ? -22.103 -16.357 34.440 1.00 74.81 213 GLY A N 1
ATOM 1650 C CA . GLY A 1 213 ? -22.181 -17.377 35.499 1.00 74.81 213 GLY A CA 1
ATOM 1651 C C . GLY A 1 213 ? -22.879 -16.927 36.792 1.00 74.81 213 GLY A C 1
ATOM 1652 O O . GLY A 1 213 ? -22.253 -16.828 37.841 1.00 74.81 213 GLY A O 1
ATOM 1653 N N . GLY A 1 214 ? -24.187 -16.662 36.724 1.00 75.31 214 GLY A N 1
ATOM 1654 C CA . GLY A 1 214 ? -25.092 -16.540 37.880 1.00 75.31 214 GLY A CA 1
ATOM 1655 C C . GLY A 1 214 ? -25.127 -15.183 38.594 1.00 75.31 214 GLY A C 1
ATOM 1656 O O . GLY A 1 214 ? -26.203 -14.710 38.947 1.00 75.31 214 GLY A O 1
ATOM 1657 N N . SER A 1 215 ? -23.982 -14.522 38.789 1.00 80.12 215 SER A N 1
ATOM 1658 C CA . SER A 1 215 ? -23.927 -13.271 39.572 1.00 80.12 215 SER A CA 1
ATOM 1659 C C . SER A 1 215 ? -24.291 -12.010 38.776 1.00 80.12 215 SER A C 1
ATOM 1661 O O . SER A 1 215 ? -24.859 -11.086 39.341 1.00 80.12 215 SER A O 1
ATOM 1663 N N . HIS A 1 216 ? -24.003 -11.968 37.470 1.00 92.12 216 HIS A N 1
ATOM 1664 C CA . HIS A 1 216 ? -24.474 -10.959 36.500 1.00 92.12 216 HIS A CA 1
ATOM 1665 C C . HIS A 1 216 ? -24.277 -9.478 36.877 1.00 92.12 216 HIS A C 1
ATOM 1667 O O . HIS A 1 216 ? -25.023 -8.607 36.423 1.00 92.12 216 HIS A O 1
ATOM 1673 N N . TYR A 1 217 ? -23.276 -9.170 37.694 1.00 93.75 217 TYR A N 1
ATOM 1674 C CA . TYR A 1 217 ? -22.979 -7.807 38.120 1.00 93.75 217 TYR A CA 1
ATOM 1675 C C . TYR A 1 217 ? -21.913 -7.168 37.227 1.00 93.75 217 TYR A C 1
ATOM 1677 O O . TYR A 1 217 ? -21.222 -7.824 36.443 1.00 93.75 217 TYR A O 1
ATOM 1685 N N . VAL A 1 218 ? -21.769 -5.854 37.345 1.00 95.94 218 VAL A N 1
ATOM 1686 C CA . VAL A 1 218 ? -20.758 -5.072 36.643 1.00 95.94 218 VAL A CA 1
ATOM 1687 C C . VAL A 1 218 ? -19.414 -5.230 37.353 1.00 95.94 218 VAL A C 1
ATOM 1689 O O . VAL A 1 218 ? -19.223 -4.719 38.456 1.00 95.94 218 VAL A O 1
ATOM 1692 N N . LYS A 1 219 ? -18.466 -5.912 36.705 1.00 95.69 219 LYS A N 1
ATOM 1693 C CA . LYS A 1 219 ? -17.122 -6.174 37.249 1.00 95.69 219 LYS A CA 1
ATOM 1694 C C . LYS A 1 219 ? -16.078 -5.173 36.781 1.00 95.69 219 LYS A C 1
ATOM 1696 O O . LYS A 1 219 ? -15.150 -4.880 37.524 1.00 95.69 219 LYS A O 1
ATOM 1701 N N . GLU A 1 220 ? -16.218 -4.633 35.577 1.00 96.81 220 GLU A N 1
ATOM 1702 C CA . GLU A 1 220 ? -15.325 -3.593 35.062 1.00 96.81 220 GLU A CA 1
ATOM 1703 C C . GLU A 1 220 ? -16.146 -2.454 34.465 1.00 96.81 220 GLU A C 1
ATOM 1705 O O . GLU A 1 220 ? -17.243 -2.663 33.942 1.00 96.81 220 GLU A O 1
ATOM 1710 N N . ARG A 1 221 ? -15.602 -1.239 34.505 1.00 96.19 221 ARG A N 1
ATOM 1711 C CA . ARG A 1 221 ? -16.209 -0.074 33.860 1.00 96.19 221 ARG A CA 1
ATOM 1712 C C . ARG A 1 221 ? -15.159 0.815 33.222 1.00 96.19 221 ARG A C 1
ATOM 1714 O O . ARG A 1 221 ? -14.068 0.993 33.762 1.00 96.19 221 ARG A O 1
ATOM 1721 N N . ILE A 1 222 ? -15.522 1.400 32.090 1.00 97.19 222 ILE A N 1
ATOM 1722 C CA . ILE A 1 222 ? -14.779 2.454 31.410 1.00 97.19 222 ILE A CA 1
ATOM 1723 C C . ILE A 1 222 ? -15.712 3.648 31.285 1.00 97.19 222 ILE A C 1
ATOM 1725 O O . ILE A 1 222 ? -16.823 3.511 30.782 1.00 97.19 222 ILE A O 1
ATOM 1729 N N . TYR A 1 223 ? -15.269 4.816 31.724 1.00 94.56 223 TYR A N 1
ATOM 1730 C CA . TYR A 1 223 ? -16.025 6.053 31.559 1.00 94.56 223 TYR A CA 1
ATOM 1731 C C . TYR A 1 223 ? -15.098 7.192 31.178 1.00 94.56 223 TYR A C 1
ATOM 1733 O O . TYR A 1 223 ? -13.896 7.162 31.467 1.00 94.56 223 TYR A O 1
ATOM 1741 N N . LYS A 1 224 ? -15.669 8.207 30.536 1.00 94.56 224 LYS A N 1
ATOM 1742 C CA . LYS A 1 224 ? -14.955 9.428 30.184 1.00 94.56 224 LYS A CA 1
ATOM 1743 C C . LYS A 1 224 ? -15.398 10.568 31.086 1.00 94.56 224 LYS A C 1
ATOM 1745 O O . LYS A 1 224 ? -16.553 10.975 31.056 1.00 94.56 224 LYS A O 1
ATOM 1750 N N . ALA A 1 225 ? -14.462 11.106 31.857 1.00 91.06 225 ALA A N 1
ATOM 1751 C CA . ALA A 1 225 ? -14.687 12.265 32.714 1.00 91.06 225 ALA A CA 1
ATOM 1752 C C . ALA A 1 225 ? -13.664 13.353 32.385 1.00 91.06 225 ALA A C 1
ATOM 1754 O O . ALA A 1 225 ? -12.470 13.066 32.248 1.00 91.06 225 ALA A O 1
ATOM 1755 N N . SER A 1 226 ? -14.136 14.592 32.224 1.00 88.88 226 SER A N 1
ATOM 1756 C CA . SER A 1 226 ? -13.308 15.755 31.865 1.00 88.88 226 SER A CA 1
ATOM 1757 C C . SER A 1 226 ? -12.409 15.501 30.646 1.00 88.88 226 SER A C 1
ATOM 1759 O O . SER A 1 226 ? -11.228 15.846 30.641 1.00 88.88 226 SER A O 1
ATOM 1761 N N . GLY A 1 227 ? -12.965 14.829 29.631 1.00 91.06 227 GLY A N 1
ATOM 1762 C CA . GLY A 1 227 ? -12.272 14.500 28.383 1.00 91.06 227 GLY A CA 1
ATOM 1763 C C . GLY A 1 227 ? -11.408 13.235 28.417 1.00 91.06 227 GLY A C 1
ATOM 1764 O O . GLY A 1 227 ? -10.921 12.831 27.365 1.00 91.06 227 GLY A O 1
ATOM 1765 N N . ILE A 1 228 ? -11.253 12.571 29.568 1.00 94.81 228 ILE A N 1
ATOM 1766 C CA . ILE A 1 228 ? -10.303 11.465 29.763 1.00 94.81 228 ILE A CA 1
ATOM 1767 C C . ILE A 1 228 ? -11.036 10.155 30.025 1.00 94.81 228 ILE A C 1
ATOM 1769 O O . ILE A 1 228 ? -11.815 10.070 30.975 1.00 94.81 228 ILE A O 1
ATOM 1773 N N . PHE A 1 229 ? -10.735 9.117 29.241 1.00 97.38 229 PHE A N 1
ATOM 1774 C CA . PHE A 1 229 ? -11.188 7.764 29.556 1.00 97.38 229 PHE A CA 1
ATOM 1775 C C . PHE A 1 229 ? -10.334 7.137 30.661 1.00 97.38 229 PHE A C 1
ATOM 1777 O O . PHE A 1 229 ? -9.102 7.157 30.586 1.00 97.38 229 PHE A O 1
ATOM 1784 N N . ARG A 1 230 ? -11.005 6.525 31.639 1.00 97.50 230 ARG A N 1
ATOM 1785 C CA . ARG A 1 230 ? -10.404 5.729 32.718 1.00 97.50 230 ARG A CA 1
ATOM 1786 C C . ARG A 1 230 ? -11.104 4.384 32.839 1.00 97.50 230 ARG A C 1
ATOM 1788 O O . ARG A 1 230 ? -12.283 4.278 32.507 1.00 97.50 230 ARG A O 1
ATOM 1795 N N . MET A 1 231 ? -10.375 3.384 33.325 1.00 97.69 231 MET A N 1
ATOM 1796 C CA . MET A 1 231 ? -10.880 2.032 33.548 1.00 97.69 231 MET A CA 1
ATOM 1797 C C . MET A 1 231 ? -10.745 1.641 35.017 1.00 97.69 231 MET A C 1
ATOM 1799 O O . MET A 1 231 ? -9.730 1.937 35.649 1.00 97.69 231 MET A O 1
ATOM 1803 N N . TYR A 1 232 ? -11.767 0.962 35.532 1.00 97.31 232 TYR A N 1
ATOM 1804 C CA . TYR A 1 232 ? -11.801 0.454 36.895 1.00 97.31 232 TYR A CA 1
ATOM 1805 C C . TYR A 1 232 ? -12.337 -0.973 36.932 1.00 97.31 232 TYR A C 1
ATOM 1807 O O . TYR A 1 232 ? -13.210 -1.333 36.139 1.00 97.31 232 TYR A O 1
ATOM 1815 N N . SER A 1 233 ? -11.865 -1.739 37.908 1.00 96.44 233 SER A N 1
ATOM 1816 C CA . SER A 1 233 ? -12.330 -3.085 38.232 1.00 96.44 233 SER A CA 1
ATOM 1817 C C . SER A 1 233 ? -12.923 -3.096 39.638 1.00 96.44 233 SER A C 1
ATOM 1819 O O . SER A 1 233 ? -12.375 -2.480 40.550 1.00 96.44 233 SER A O 1
ATOM 1821 N N . PHE A 1 234 ? -14.054 -3.770 39.821 1.00 93.81 234 PHE A N 1
ATOM 1822 C CA . PHE A 1 234 ? -14.704 -3.883 41.119 1.00 93.81 234 PHE A CA 1
ATOM 1823 C C . PHE A 1 234 ? -13.980 -4.915 41.985 1.00 93.81 234 PHE A C 1
ATOM 1825 O O . PHE A 1 234 ? -13.785 -6.067 41.579 1.00 93.81 234 PHE A O 1
ATOM 1832 N N . ASN A 1 235 ? -13.597 -4.503 43.186 1.00 91.44 235 ASN A N 1
ATOM 1833 C CA . ASN A 1 235 ? -12.970 -5.329 44.198 1.00 91.44 235 ASN A CA 1
ATOM 1834 C C . ASN A 1 235 ? -14.050 -5.875 45.136 1.00 91.44 235 ASN A C 1
ATOM 1836 O O . ASN A 1 235 ? -14.572 -5.149 45.978 1.00 91.44 235 ASN A O 1
ATOM 1840 N N . ASP A 1 236 ? -14.394 -7.156 44.985 1.00 85.88 236 ASP A N 1
ATOM 1841 C CA . ASP A 1 236 ? -15.469 -7.779 45.764 1.00 85.88 236 ASP A CA 1
ATOM 1842 C C . ASP A 1 236 ? -15.160 -7.852 47.265 1.00 85.88 236 ASP A C 1
ATOM 1844 O O . ASP A 1 236 ? -16.095 -7.791 48.062 1.00 85.88 236 ASP A O 1
ATOM 1848 N N . SER A 1 237 ? -13.881 -7.944 47.646 1.00 88.56 237 SER A N 1
ATOM 1849 C CA . SER A 1 237 ? -13.444 -7.998 49.046 1.00 88.56 237 SER A CA 1
ATOM 1850 C C . SER A 1 237 ? -13.551 -6.636 49.726 1.00 88.56 237 SER A C 1
ATOM 1852 O O . SER A 1 237 ? -14.009 -6.548 50.857 1.00 88.56 237 SER A O 1
ATOM 1854 N N . LYS A 1 238 ? -13.163 -5.562 49.026 1.00 88.81 238 LYS A N 1
ATOM 1855 C CA . LYS A 1 238 ? -13.210 -4.184 49.551 1.00 88.81 238 LYS A CA 1
ATOM 1856 C C . LYS A 1 238 ? -14.532 -3.466 49.282 1.00 88.81 238 LYS A C 1
ATOM 1858 O O . LYS A 1 238 ? -14.724 -2.355 49.762 1.00 88.81 238 LYS A O 1
ATOM 1863 N N . LYS A 1 239 ? -15.398 -4.058 48.453 1.00 83.25 239 LYS A N 1
ATOM 1864 C CA . LYS A 1 239 ? -16.616 -3.432 47.916 1.00 83.25 239 LYS A CA 1
ATOM 1865 C C . LYS A 1 239 ? -16.341 -2.058 47.284 1.00 83.25 239 LYS A C 1
ATOM 1867 O O . LYS A 1 239 ? -17.125 -1.125 47.420 1.00 83.25 239 LYS A O 1
ATOM 1872 N N . SER A 1 240 ? -15.220 -1.933 46.572 1.00 90.06 240 SER A N 1
ATOM 1873 C CA . SER A 1 240 ? -14.735 -0.667 46.006 1.00 90.06 240 SER A CA 1
ATOM 1874 C C . SER A 1 240 ? -14.276 -0.811 44.550 1.00 90.06 240 SER A C 1
ATOM 1876 O O . SER A 1 240 ? -14.203 -1.911 44.006 1.00 90.06 240 SER A O 1
ATOM 1878 N N . TRP A 1 241 ? -13.994 0.313 43.884 1.00 93.38 241 TRP A N 1
ATOM 1879 C CA . TRP A 1 241 ? -13.505 0.343 42.502 1.00 93.38 241 TRP A CA 1
ATOM 1880 C C . TRP A 1 241 ? -12.011 0.663 42.454 1.00 93.38 241 TRP A C 1
ATOM 1882 O O . TRP A 1 241 ? -11.612 1.783 42.767 1.00 93.38 241 TRP A O 1
ATOM 1892 N N . ASP A 1 242 ? -11.210 -0.281 41.968 1.00 96.00 242 ASP A N 1
ATOM 1893 C CA . ASP A 1 242 ? -9.766 -0.123 41.800 1.00 96.00 242 ASP A CA 1
ATOM 1894 C C . ASP A 1 242 ? -9.438 0.331 40.370 1.00 96.00 242 ASP A C 1
ATOM 1896 O O . ASP A 1 242 ? -9.964 -0.206 39.393 1.00 96.00 242 ASP A O 1
ATOM 1900 N N . MET A 1 243 ? -8.570 1.337 40.224 1.00 96.94 243 MET A N 1
ATOM 1901 C CA . MET A 1 243 ? -8.173 1.871 38.915 1.00 96.94 243 MET A CA 1
ATOM 1902 C C . MET A 1 243 ? -7.180 0.944 38.208 1.00 96.94 243 MET A C 1
ATOM 1904 O O . MET A 1 243 ? -6.142 0.584 38.762 1.00 96.94 243 MET A O 1
ATOM 1908 N N . ASN A 1 244 ? -7.446 0.646 36.939 1.00 97.69 244 ASN A N 1
ATOM 1909 C CA . ASN A 1 244 ? -6.552 -0.136 36.095 1.00 97.69 244 ASN A CA 1
ATOM 1910 C C . ASN A 1 244 ? -5.482 0.742 35.417 1.00 97.69 244 ASN A C 1
ATOM 1912 O O . ASN A 1 244 ? -5.763 1.856 34.972 1.00 97.69 244 ASN A O 1
ATOM 1916 N N . LYS A 1 245 ? -4.252 0.223 35.313 1.00 98.00 245 LYS A N 1
ATOM 1917 C CA . LYS A 1 245 ? -3.065 0.926 34.791 1.00 98.00 245 LYS A CA 1
ATOM 1918 C C . LYS A 1 245 ? -2.216 -0.015 33.929 1.00 98.00 245 LYS A C 1
ATOM 1920 O O . LYS A 1 245 ? -2.289 -1.228 34.110 1.00 98.00 245 LYS A O 1
ATOM 1925 N N . ASN A 1 246 ? -1.399 0.543 33.032 1.00 97.38 246 ASN A N 1
ATOM 1926 C CA . ASN A 1 246 ? -0.427 -0.177 32.189 1.00 97.38 246 ASN A CA 1
ATOM 1927 C C . ASN A 1 246 ? -1.002 -1.374 31.410 1.00 97.38 246 ASN A C 1
ATOM 1929 O O . ASN A 1 246 ? -0.396 -2.445 31.371 1.00 97.38 246 ASN A O 1
ATOM 1933 N N . LEU A 1 247 ? -2.175 -1.218 30.789 1.00 97.38 247 LEU A N 1
ATOM 1934 C CA . LEU A 1 247 ? -2.820 -2.331 30.091 1.00 97.38 247 LEU A CA 1
ATOM 1935 C C . LEU A 1 247 ? -3.531 -1.931 28.806 1.00 97.38 247 LEU A C 1
ATOM 1937 O O . LEU A 1 247 ? -4.022 -0.812 28.646 1.00 97.38 247 LEU A O 1
ATOM 1941 N N . TRP A 1 248 ? -3.621 -2.904 27.902 1.00 97.44 248 TRP A N 1
ATOM 1942 C CA . TRP A 1 248 ? -4.519 -2.866 26.754 1.00 97.44 248 TRP A CA 1
ATOM 1943 C C . TRP A 1 248 ? -5.867 -3.479 27.118 1.00 97.44 248 TRP A C 1
ATOM 1945 O O . TRP A 1 248 ? -5.919 -4.552 27.717 1.00 97.44 248 TRP A O 1
ATOM 1955 N N . LYS A 1 249 ? -6.959 -2.848 26.683 1.00 96.62 249 LYS A N 1
ATOM 1956 C CA . LYS A 1 249 ? -8.309 -3.390 26.815 1.00 96.62 249 LYS A CA 1
ATOM 1957 C C . LYS A 1 249 ? -9.047 -3.386 25.487 1.00 96.62 249 LYS A C 1
ATOM 1959 O O . LYS A 1 249 ? -9.202 -2.344 24.855 1.00 96.62 249 LYS A O 1
ATOM 1964 N N . ASN A 1 250 ? -9.519 -4.564 25.088 1.00 95.69 250 ASN A N 1
ATOM 1965 C CA . ASN A 1 250 ? -10.443 -4.736 23.977 1.00 95.69 250 ASN A CA 1
ATOM 1966 C C . ASN A 1 250 ? -11.864 -4.891 24.528 1.00 95.69 250 ASN A C 1
ATOM 1968 O O . ASN A 1 250 ? -12.108 -5.688 25.430 1.00 95.69 250 ASN A O 1
ATOM 1972 N N . THR A 1 251 ? -12.781 -4.118 23.971 1.00 94.19 251 THR A N 1
ATOM 1973 C CA . THR A 1 251 ? -14.185 -4.029 24.389 1.00 94.19 251 THR A CA 1
ATOM 1974 C C . THR A 1 251 ? -15.141 -4.473 23.277 1.00 94.19 251 THR A C 1
ATOM 1976 O O . THR A 1 251 ? -16.336 -4.202 23.323 1.00 94.19 251 THR A O 1
ATOM 1979 N N . GLY A 1 252 ? -14.607 -5.093 22.221 1.00 89.81 252 GLY A N 1
ATOM 1980 C CA . GLY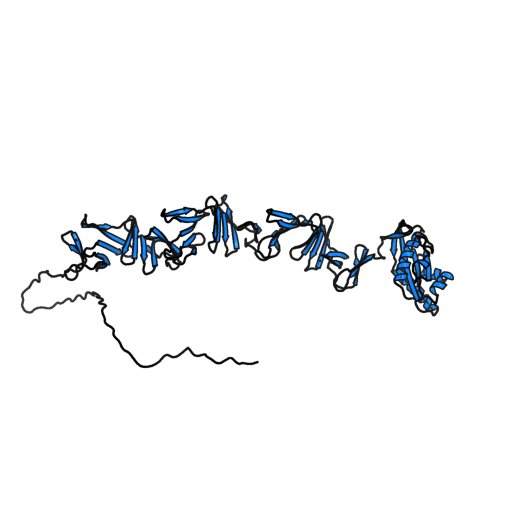 A 1 252 ? -15.310 -5.399 20.977 1.00 89.81 252 GLY A CA 1
ATOM 1981 C C . GLY A 1 252 ? -15.297 -4.215 20.009 1.00 89.81 252 GLY A C 1
ATOM 1982 O O . GLY A 1 252 ? -14.777 -4.330 18.901 1.00 89.81 252 GLY A O 1
ATOM 1983 N N . ARG A 1 253 ? -15.820 -3.055 20.432 1.00 89.62 253 ARG A N 1
ATOM 1984 C CA . ARG A 1 253 ? -15.867 -1.838 19.596 1.00 89.62 253 ARG A CA 1
ATOM 1985 C C . ARG A 1 253 ? -14.582 -1.017 19.650 1.00 89.62 253 ARG A C 1
ATOM 1987 O O . ARG A 1 253 ? -14.199 -0.404 18.654 1.00 89.62 253 ARG A O 1
ATOM 1994 N N . LYS A 1 254 ? -13.945 -0.957 20.819 1.00 94.06 254 LYS A N 1
ATOM 1995 C CA . LYS A 1 254 ? -12.767 -0.124 21.075 1.00 94.06 254 LYS A CA 1
ATOM 1996 C C . LYS A 1 254 ? -11.614 -0.968 21.596 1.00 94.06 254 LYS A C 1
ATOM 1998 O O . LYS A 1 254 ? -11.797 -1.766 22.518 1.00 94.06 254 LYS A O 1
ATOM 2003 N N . LEU A 1 255 ? -10.426 -0.704 21.063 1.00 96.69 255 LEU A N 1
ATOM 2004 C CA . LEU A 1 255 ? -9.156 -1.143 21.625 1.00 96.69 255 LEU A CA 1
ATOM 2005 C C . LEU A 1 255 ? -8.463 0.067 22.260 1.00 96.69 255 LEU A C 1
ATOM 2007 O O . LEU A 1 255 ? -8.189 1.057 21.582 1.00 96.69 255 LEU A O 1
ATOM 2011 N N . MET A 1 256 ? -8.208 -0.003 23.562 1.00 97.69 256 MET A N 1
ATOM 2012 C CA . MET A 1 256 ? -7.758 1.127 24.377 1.00 97.69 256 MET A CA 1
ATOM 2013 C C . MET A 1 256 ? -6.482 0.768 25.133 1.00 97.69 256 MET A C 1
ATOM 2015 O O . MET A 1 256 ? -6.345 -0.372 25.571 1.00 97.69 256 MET A O 1
ATOM 2019 N N . TYR A 1 257 ? -5.563 1.718 25.303 1.00 98.06 257 TYR A N 1
ATOM 2020 C CA . TYR A 1 257 ? -4.380 1.551 26.153 1.00 98.06 257 TYR A CA 1
ATOM 2021 C C . TYR A 1 257 ? -4.392 2.566 27.291 1.00 98.06 257 TYR A C 1
ATOM 2023 O O . TYR A 1 257 ? -4.447 3.770 27.029 1.00 98.06 257 TYR A O 1
ATOM 2031 N N . PHE A 1 258 ? -4.305 2.070 28.525 1.00 98.12 258 PHE A N 1
ATOM 2032 C CA . PHE A 1 258 ? -4.224 2.858 29.753 1.00 98.12 258 PHE A CA 1
ATOM 2033 C C . PHE A 1 258 ? -2.781 2.872 30.256 1.00 98.12 258 PHE A C 1
ATOM 2035 O O . PHE A 1 258 ? -2.184 1.814 30.451 1.00 98.12 258 PHE A O 1
ATOM 2042 N N . ASP A 1 259 ? -2.221 4.064 30.447 1.00 97.38 259 ASP A N 1
ATOM 2043 C CA . ASP A 1 259 ? -0.839 4.247 30.895 1.00 97.38 259 ASP A CA 1
ATOM 2044 C C . ASP A 1 259 ? -0.669 4.045 32.417 1.00 97.38 259 ASP A C 1
ATOM 2046 O O . ASP A 1 259 ? -1.590 3.612 33.118 1.00 97.38 259 ASP A O 1
ATOM 2050 N N . GLY A 1 260 ? 0.518 4.359 32.945 1.00 97.56 260 GLY A N 1
ATOM 2051 C CA . GLY A 1 260 ? 0.831 4.230 34.372 1.00 97.56 260 GLY A CA 1
ATOM 2052 C C . GLY A 1 260 ? 0.029 5.163 35.288 1.00 97.56 260 GLY A C 1
ATOM 2053 O O . GLY A 1 260 ? -0.080 4.900 36.483 1.00 97.56 260 GLY A O 1
ATOM 2054 N N . SER A 1 261 ? -0.586 6.216 34.741 1.00 95.75 261 SER A N 1
ATOM 2055 C CA . SER A 1 261 ? -1.506 7.097 35.471 1.00 95.75 261 SER A CA 1
ATOM 2056 C C . SER A 1 261 ? -2.961 6.613 35.422 1.00 95.75 261 SER A C 1
ATOM 2058 O O . SER A 1 261 ? -3.819 7.188 36.088 1.00 95.75 261 SER A O 1
ATOM 2060 N N . GLY A 1 262 ? -3.253 5.566 34.640 1.00 96.50 262 GLY A N 1
ATOM 2061 C CA . GLY A 1 262 ? -4.616 5.112 34.350 1.00 96.50 262 GLY A CA 1
ATOM 2062 C C . GLY A 1 262 ? -5.321 5.962 33.288 1.00 96.50 262 GLY A C 1
ATOM 2063 O O . GLY A 1 262 ? -6.533 5.843 33.099 1.00 96.50 262 GLY A O 1
ATOM 2064 N N . THR A 1 263 ? -4.583 6.823 32.581 1.00 96.75 263 THR A N 1
ATOM 2065 C CA . THR A 1 263 ? -5.105 7.640 31.483 1.00 96.75 263 THR A CA 1
ATOM 2066 C C . THR A 1 263 ? -5.102 6.823 30.201 1.00 96.75 263 THR A C 1
ATOM 2068 O O . THR A 1 263 ? -4.077 6.266 29.804 1.00 96.75 263 THR A O 1
ATOM 2071 N N . CYS A 1 264 ? -6.236 6.774 29.503 1.00 97.88 264 CYS A N 1
ATOM 2072 C CA . CYS A 1 264 ? -6.268 6.187 28.170 1.00 97.88 264 CYS A CA 1
ATOM 2073 C C . CYS A 1 264 ? -5.529 7.086 27.168 1.00 97.88 264 CYS A C 1
ATOM 2075 O O . CYS A 1 264 ? -6.064 8.112 26.742 1.00 97.88 264 CYS A O 1
ATOM 2077 N N . THR A 1 265 ? -4.340 6.684 26.730 1.00 97.38 265 THR A N 1
ATOM 2078 C CA . THR A 1 265 ? -3.520 7.468 25.789 1.00 97.38 265 THR A CA 1
ATOM 2079 C C . THR A 1 265 ? -3.714 7.063 24.329 1.00 97.38 265 THR A C 1
ATOM 2081 O O . THR A 1 265 ? -3.429 7.848 23.419 1.00 97.38 265 THR A O 1
ATOM 2084 N N . ILE A 1 266 ? -4.242 5.859 24.094 1.00 97.25 266 ILE A N 1
ATOM 2085 C CA . ILE A 1 266 ? -4.503 5.309 22.762 1.00 97.25 266 ILE A CA 1
ATOM 2086 C C . ILE A 1 266 ? -5.930 4.787 22.715 1.00 97.25 266 ILE A C 1
ATOM 2088 O O . ILE A 1 266 ? -6.307 3.960 23.539 1.00 97.25 266 ILE A O 1
ATOM 2092 N N . LEU A 1 267 ? -6.697 5.236 21.726 1.00 96.69 267 LEU A N 1
ATOM 2093 C CA . LEU A 1 267 ? -8.045 4.752 21.452 1.00 96.69 267 LEU A CA 1
ATOM 2094 C C . LEU A 1 267 ? -8.138 4.379 19.975 1.00 96.69 267 LEU A C 1
ATOM 2096 O O . LEU A 1 267 ? -7.949 5.227 19.108 1.00 96.69 267 LEU A O 1
ATOM 2100 N N . TYR A 1 268 ? -8.451 3.125 19.685 1.00 97.06 268 TYR A N 1
ATOM 2101 C CA . TYR A 1 268 ? -8.724 2.652 18.336 1.00 97.06 268 TYR A CA 1
ATOM 2102 C C . TYR A 1 268 ? -10.166 2.181 18.237 1.00 97.06 268 TYR A C 1
ATOM 2104 O O . TYR A 1 268 ? -10.558 1.222 18.903 1.00 97.06 268 TYR A O 1
ATOM 2112 N N . ASP A 1 269 ? -10.951 2.868 17.413 1.00 94.44 269 ASP A N 1
ATOM 2113 C CA . ASP A 1 269 ? -12.312 2.459 17.091 1.00 94.44 269 ASP A CA 1
ATOM 2114 C C . ASP A 1 269 ? -12.246 1.408 15.975 1.00 94.44 269 ASP A C 1
ATOM 2116 O O . ASP A 1 269 ? -11.808 1.679 14.854 1.00 94.44 269 ASP A O 1
ATOM 2120 N N . GLN A 1 270 ? -12.637 0.179 16.305 1.00 93.12 270 GLN A N 1
ATOM 2121 C CA . GLN A 1 270 ? -12.521 -0.970 15.410 1.00 93.12 270 GLN A CA 1
ATOM 2122 C C . GLN A 1 270 ? -13.573 -0.968 14.298 1.00 93.12 270 GLN A C 1
ATOM 2124 O O . GLN A 1 270 ? -13.334 -1.571 13.256 1.00 93.12 270 GLN A O 1
ATOM 2129 N N . ALA A 1 271 ? -14.709 -0.292 14.492 1.00 90.69 271 ALA A N 1
ATOM 2130 C CA . ALA A 1 271 ? -15.769 -0.218 13.490 1.00 90.69 271 ALA A CA 1
ATOM 2131 C C . ALA A 1 271 ? -15.383 0.739 12.354 1.00 90.69 271 ALA A C 1
ATOM 2133 O O . ALA A 1 271 ? -15.533 0.424 11.176 1.00 90.69 271 ALA A O 1
ATOM 2134 N N . SER A 1 272 ? -14.828 1.895 12.715 1.00 91.06 272 SER A N 1
ATOM 2135 C CA . SER A 1 272 ? -14.371 2.916 11.765 1.00 91.06 272 SER A CA 1
ATOM 2136 C C . SER A 1 272 ? -12.913 2.737 11.325 1.00 91.06 272 SER A C 1
ATOM 2138 O O . SER A 1 272 ? -12.491 3.339 10.343 1.00 91.06 272 SER A O 1
ATOM 2140 N N . ASN A 1 273 ? -12.139 1.880 12.000 1.00 94.38 273 ASN A N 1
ATOM 2141 C CA . ASN A 1 273 ? -10.698 1.701 11.796 1.00 94.38 273 ASN A CA 1
ATOM 2142 C C . ASN A 1 273 ? -9.880 2.983 12.016 1.00 94.38 273 ASN A C 1
ATOM 2144 O O . ASN A 1 273 ? -8.885 3.220 11.322 1.00 94.38 273 ASN A O 1
ATOM 2148 N N . ILE A 1 274 ? -10.284 3.802 12.988 1.00 96.62 274 ILE A N 1
ATOM 2149 C CA . ILE A 1 274 ? -9.653 5.091 13.275 1.00 96.62 274 ILE A CA 1
ATOM 2150 C C . ILE A 1 274 ? -8.838 5.014 14.564 1.00 96.62 274 ILE A C 1
ATOM 2152 O O . ILE A 1 274 ? -9.328 4.586 15.609 1.00 96.62 274 ILE A O 1
ATOM 2156 N N . LEU A 1 275 ? -7.586 5.474 14.489 1.00 97.25 275 LEU A N 1
ATOM 2157 C CA . LEU A 1 275 ? -6.704 5.643 15.641 1.00 97.25 275 LEU A CA 1
ATOM 2158 C C . LEU A 1 275 ? -6.763 7.079 16.165 1.00 97.25 275 LEU A C 1
ATOM 2160 O O . LEU A 1 275 ? -6.602 8.042 15.412 1.00 97.25 275 LEU A O 1
ATOM 2164 N N . TYR A 1 276 ? -6.900 7.201 17.478 1.00 96.88 276 TYR A N 1
ATOM 2165 C CA . TYR A 1 276 ? -6.827 8.446 18.218 1.00 96.88 276 TYR A CA 1
ATOM 2166 C C . TYR A 1 276 ? -5.690 8.406 19.240 1.00 96.88 276 TYR A C 1
ATOM 2168 O O . TYR A 1 276 ? -5.491 7.412 19.946 1.00 96.88 276 TYR A O 1
ATOM 2176 N N . ARG A 1 277 ? -4.973 9.526 19.341 1.00 96.94 277 ARG A N 1
ATOM 2177 C CA . ARG A 1 277 ? -3.965 9.795 20.370 1.00 96.94 277 ARG A CA 1
ATOM 2178 C C . ARG A 1 277 ? -4.503 10.842 21.334 1.00 96.94 277 ARG A C 1
ATOM 2180 O O . ARG A 1 277 ? -5.051 11.855 20.897 1.00 96.94 277 ARG A O 1
ATOM 2187 N N . TYR A 1 278 ? -4.350 10.601 22.628 1.00 97.31 278 TYR A N 1
ATOM 2188 C CA . TYR A 1 278 ? -4.699 11.589 23.641 1.00 97.31 278 TYR A CA 1
ATOM 2189 C C . TYR A 1 278 ? -3.688 12.742 23.648 1.00 97.31 278 TYR A C 1
ATOM 2191 O O . TYR A 1 278 ? -2.480 12.513 23.594 1.00 97.31 278 TYR A O 1
ATOM 2199 N N . ILE A 1 279 ? -4.186 13.973 23.723 1.00 96.12 279 ILE A N 1
ATOM 2200 C CA . ILE A 1 279 ? -3.399 15.200 23.833 1.00 96.12 279 ILE A CA 1
ATOM 2201 C C . ILE A 1 279 ? -3.693 15.814 25.200 1.00 96.12 279 ILE A C 1
ATOM 2203 O O . ILE A 1 279 ? -4.805 16.279 25.453 1.00 96.12 279 ILE A O 1
ATOM 2207 N N . SER A 1 280 ? -2.693 15.809 26.082 1.00 92.94 280 SER A N 1
ATOM 2208 C CA . SER A 1 280 ? -2.844 16.229 27.480 1.00 92.94 280 SER A CA 1
ATOM 2209 C C . SER A 1 280 ? -3.208 17.706 27.630 1.00 92.94 280 SER A C 1
ATOM 2211 O O . SER A 1 280 ? -4.085 18.025 28.428 1.00 92.94 280 SER A O 1
ATOM 2213 N N . SER A 1 281 ? -2.598 18.593 26.837 1.00 92.88 281 SER A N 1
ATOM 2214 C CA . SER A 1 281 ? -2.813 20.045 26.919 1.00 92.88 281 SER A CA 1
ATOM 2215 C C . SER A 1 281 ? -4.252 20.464 26.614 1.00 92.88 281 SER A C 1
ATOM 2217 O O . SER A 1 281 ? -4.774 21.368 27.255 1.00 92.88 281 SER A O 1
ATOM 2219 N N . SER A 1 282 ? -4.913 19.786 25.674 1.00 92.69 282 SER A N 1
ATOM 2220 C CA . SER A 1 282 ? -6.304 20.059 25.293 1.00 92.69 282 SER A CA 1
ATOM 2221 C C . SER A 1 282 ? -7.309 19.070 25.883 1.00 92.69 282 SER A C 1
ATOM 2223 O O . SER A 1 282 ? -8.493 19.153 25.568 1.00 92.69 282 SER A O 1
ATOM 2225 N N . LYS A 1 283 ? -6.847 18.107 26.695 1.00 91.81 283 LYS A N 1
ATOM 2226 C CA . LYS A 1 283 ? -7.651 17.014 27.269 1.00 91.81 283 LYS A CA 1
ATOM 2227 C C . LYS A 1 283 ? -8.567 16.342 26.237 1.00 91.81 283 LYS A C 1
ATOM 2229 O O . LYS A 1 283 ? -9.735 16.060 26.501 1.00 91.81 283 LYS A O 1
ATOM 2234 N N . SER A 1 284 ? -8.039 16.101 25.035 1.00 94.75 284 SER A N 1
ATOM 2235 C CA . SER A 1 284 ? -8.828 15.634 23.890 1.00 94.75 284 SER A CA 1
ATOM 2236 C C . SER A 1 284 ? -8.139 14.517 23.107 1.00 94.75 284 SER A C 1
ATOM 2238 O O . SER A 1 284 ? -6.930 14.310 23.198 1.00 94.75 284 SER A O 1
ATOM 2240 N N . TYR A 1 285 ? -8.924 13.779 22.322 1.00 95.81 285 TYR A N 1
ATOM 2241 C CA . TYR A 1 285 ? -8.445 12.688 21.474 1.00 95.81 285 TYR A CA 1
ATOM 2242 C C . TYR A 1 285 ? -8.328 13.161 20.030 1.00 95.81 285 TYR A C 1
ATOM 2244 O O . TYR A 1 285 ? -9.332 13.413 19.363 1.00 95.81 285 TYR A O 1
ATOM 2252 N N . LYS A 1 286 ? -7.097 13.250 19.526 1.00 96.19 286 LYS A N 1
ATOM 2253 C CA . LYS A 1 286 ? -6.823 13.674 18.155 1.00 96.19 286 LYS A CA 1
ATOM 2254 C C . LYS A 1 286 ? -6.681 12.468 17.239 1.00 96.19 286 LYS A C 1
ATOM 2256 O O . LYS A 1 286 ? -5.899 11.556 17.504 1.00 96.19 286 LYS A O 1
ATOM 2261 N N . ARG A 1 287 ? -7.424 12.490 16.134 1.00 96.44 287 ARG A N 1
ATOM 2262 C CA . ARG A 1 287 ? -7.329 11.482 15.079 1.00 96.44 287 ARG A CA 1
ATOM 2263 C C . ARG A 1 287 ? -5.951 11.513 14.417 1.00 96.44 287 ARG A C 1
ATOM 2265 O O . ARG A 1 287 ? -5.459 12.576 14.042 1.00 96.44 287 ARG A O 1
ATOM 2272 N N . VAL A 1 288 ? -5.372 10.337 14.220 1.00 96.75 288 VAL A N 1
ATOM 2273 C CA . VAL A 1 288 ? -4.161 10.127 13.423 1.00 96.75 288 VAL A CA 1
ATOM 2274 C C . VAL A 1 288 ? -4.542 10.140 11.942 1.00 96.75 288 VAL A C 1
ATOM 2276 O O . VAL A 1 288 ? -5.391 9.359 11.530 1.00 96.75 288 VAL A O 1
ATOM 2279 N N . SER A 1 289 ? -3.940 11.016 11.132 1.00 95.44 289 SER A N 1
ATOM 2280 C CA . SER A 1 289 ? -4.277 11.158 9.703 1.00 95.44 289 SER A CA 1
ATOM 2281 C C . SER A 1 289 ? -3.065 11.504 8.840 1.00 95.44 289 SER A C 1
ATOM 2283 O O . SER A 1 289 ? -2.213 12.281 9.268 1.00 95.44 289 SER A O 1
ATOM 2285 N N . ASN A 1 290 ? -3.026 10.981 7.610 1.00 94.44 290 ASN A N 1
ATOM 2286 C CA . ASN A 1 290 ? -1.931 11.148 6.642 1.00 94.44 290 ASN A CA 1
ATOM 2287 C C . ASN A 1 290 ? -0.554 10.800 7.226 1.00 94.44 290 ASN A C 1
ATOM 2289 O O . ASN A 1 290 ? 0.429 11.518 7.044 1.00 94.44 290 ASN A O 1
ATOM 2293 N N . VAL A 1 291 ? -0.464 9.690 7.952 1.00 96.44 291 VAL A N 1
ATOM 2294 C CA . VAL A 1 291 ? 0.770 9.309 8.644 1.00 96.44 291 VAL A CA 1
ATOM 2295 C C . VAL A 1 291 ? 0.832 7.799 8.843 1.00 96.44 291 VAL A C 1
ATOM 2297 O O . VAL A 1 291 ? -0.157 7.086 8.666 1.00 96.44 291 VAL A O 1
ATOM 2300 N N . ILE A 1 292 ? 2.020 7.299 9.175 1.00 97.12 292 ILE A N 1
ATOM 2301 C CA . ILE A 1 292 ? 2.173 5.940 9.688 1.00 97.12 292 ILE A CA 1
ATOM 2302 C C . ILE A 1 292 ? 2.258 5.994 11.207 1.00 97.12 292 ILE A C 1
ATOM 2304 O O . ILE A 1 292 ? 2.977 6.828 11.749 1.00 97.12 292 ILE A O 1
ATOM 2308 N N . ASP A 1 293 ? 1.554 5.107 11.893 1.00 96.44 293 ASP A N 1
ATOM 2309 C CA . ASP A 1 293 ? 1.591 5.056 13.352 1.00 96.44 293 ASP A CA 1
ATOM 2310 C C . ASP A 1 293 ? 1.426 3.617 13.858 1.00 96.44 293 ASP A C 1
ATOM 2312 O O . ASP A 1 293 ? 0.916 2.742 13.151 1.00 96.44 293 ASP A O 1
ATOM 2316 N N . LYS A 1 294 ? 1.897 3.354 15.075 1.00 94.75 294 LYS A N 1
ATOM 2317 C CA . LYS A 1 294 ? 1.733 2.067 15.752 1.00 94.75 294 LYS A CA 1
ATOM 2318 C C . LYS A 1 294 ? 0.370 2.024 16.434 1.00 94.75 294 LYS A C 1
ATOM 2320 O O . LYS A 1 294 ? -0.028 2.984 17.086 1.00 94.75 294 LYS A O 1
ATOM 2325 N N . LEU A 1 295 ? -0.330 0.903 16.297 1.00 92.56 295 LEU A N 1
ATOM 2326 C CA . LEU A 1 295 ? -1.554 0.635 17.052 1.00 92.56 295 LEU A CA 1
ATOM 2327 C C . LEU A 1 295 ? -1.191 -0.084 18.356 1.00 92.56 295 LEU A C 1
ATOM 2329 O O . LEU A 1 295 ? -0.882 0.565 19.345 1.00 92.56 295 LEU A O 1
ATOM 2333 N N . ASN A 1 296 ? -1.149 -1.415 18.306 1.00 91.25 296 ASN A N 1
ATOM 2334 C CA . ASN A 1 296 ? -0.697 -2.297 19.370 1.00 91.25 296 ASN A CA 1
ATOM 2335 C C . ASN A 1 296 ? 0.493 -3.115 18.832 1.00 91.25 296 ASN A C 1
ATOM 2337 O O . ASN A 1 296 ? 0.454 -3.601 17.695 1.00 91.25 296 ASN A O 1
ATOM 2341 N N . GLY A 1 297 ? 1.566 -3.204 19.619 1.00 89.94 297 GLY A N 1
ATOM 2342 C CA . GLY A 1 297 ? 2.831 -3.835 19.244 1.00 89.94 297 GLY A CA 1
ATOM 2343 C C . GLY A 1 297 ? 3.788 -2.937 18.445 1.00 89.94 297 GLY A C 1
ATOM 2344 O O . GLY A 1 297 ? 3.721 -1.709 18.474 1.00 89.94 297 GLY A O 1
ATOM 2345 N N . SER A 1 298 ? 4.729 -3.562 17.730 1.00 92.38 298 SER A N 1
ATOM 2346 C CA . SER A 1 298 ? 5.864 -2.876 17.089 1.00 92.38 298 SER A CA 1
ATOM 2347 C C . SER A 1 298 ? 5.621 -2.426 15.642 1.00 92.38 298 SER A C 1
ATOM 2349 O O . SER A 1 298 ? 6.421 -1.658 15.102 1.00 92.38 298 SER A O 1
ATOM 2351 N N . ARG A 1 299 ? 4.535 -2.884 15.005 1.00 96.56 299 ARG A N 1
ATOM 2352 C CA . ARG A 1 299 ? 4.260 -2.653 13.577 1.00 96.56 299 ARG A CA 1
ATOM 2353 C C . ARG A 1 299 ? 3.698 -1.259 13.303 1.00 96.56 299 ARG A C 1
ATOM 2355 O O . ARG A 1 299 ? 2.824 -0.785 14.025 1.00 96.56 299 ARG A O 1
ATOM 2362 N N . TYR A 1 300 ? 4.156 -0.643 12.213 1.00 97.69 300 TYR A N 1
ATOM 2363 C CA . TYR A 1 300 ? 3.592 0.604 11.702 1.00 97.69 300 TYR A CA 1
ATOM 2364 C C . TYR A 1 300 ? 2.442 0.324 10.737 1.00 97.69 300 TYR A C 1
ATOM 2366 O O . TYR A 1 300 ? 2.569 -0.487 9.819 1.00 97.69 300 TYR A O 1
ATOM 2374 N N . TYR A 1 301 ? 1.346 1.051 10.902 1.00 97.75 301 TYR A N 1
ATOM 2375 C CA . TYR A 1 301 ? 0.165 0.999 10.049 1.00 97.75 301 TYR A CA 1
ATOM 2376 C C . TYR A 1 301 ? -0.035 2.342 9.358 1.00 97.75 301 TYR A C 1
ATOM 2378 O O . TYR A 1 301 ? 0.309 3.379 9.915 1.00 97.75 301 TYR A O 1
ATOM 2386 N N . PHE A 1 302 ? -0.570 2.331 8.139 1.00 98.06 302 PHE A N 1
ATOM 2387 C CA . PHE A 1 302 ? -0.847 3.557 7.396 1.00 98.06 302 PHE A CA 1
ATOM 2388 C C . PHE A 1 302 ? -2.261 4.062 7.694 1.00 98.06 302 PHE A C 1
ATOM 2390 O O . PHE A 1 302 ? -3.222 3.318 7.490 1.00 98.06 302 PHE A O 1
ATOM 2397 N N . TYR A 1 303 ? -2.374 5.328 8.093 1.00 97.25 303 TYR A N 1
ATOM 2398 C CA . TYR A 1 303 ? -3.633 6.041 8.298 1.00 97.25 303 TYR A CA 1
ATOM 2399 C C . TYR A 1 303 ? -3.778 7.126 7.232 1.00 97.25 303 TYR A C 1
ATOM 2401 O O . TYR A 1 303 ? -2.887 7.962 7.053 1.00 97.25 303 TYR A O 1
ATOM 2409 N N . ASP A 1 304 ? -4.884 7.092 6.494 1.00 95.19 304 ASP A N 1
ATOM 2410 C CA . ASP A 1 304 ? -5.134 8.023 5.392 1.00 95.19 304 ASP A CA 1
ATOM 2411 C C . ASP A 1 304 ? -5.569 9.424 5.864 1.00 95.19 304 ASP A C 1
ATOM 2413 O O . ASP A 1 304 ? -5.551 9.732 7.056 1.00 95.19 304 ASP A O 1
ATOM 2417 N N . ALA A 1 305 ? -5.957 10.294 4.929 1.00 93.75 305 ALA A N 1
ATOM 2418 C CA . ALA A 1 305 ? -6.412 11.654 5.227 1.00 93.75 305 ALA A CA 1
ATOM 2419 C C . ALA A 1 305 ? -7.642 11.703 6.153 1.00 93.75 305 ALA A C 1
ATOM 2421 O O . ALA A 1 305 ? -7.771 12.620 6.963 1.00 93.75 305 ALA A O 1
ATOM 2422 N N . ASN A 1 306 ? -8.499 10.684 6.083 1.00 92.44 306 ASN A N 1
ATOM 2423 C CA . ASN A 1 306 ? -9.686 10.543 6.922 1.00 92.44 306 ASN A CA 1
ATOM 2424 C C . ASN A 1 306 ? -9.373 9.827 8.248 1.00 92.44 306 ASN A C 1
ATOM 2426 O O . ASN A 1 306 ? -10.252 9.687 9.090 1.00 92.44 306 ASN A O 1
ATOM 2430 N N . GLY A 1 307 ? -8.120 9.407 8.446 1.00 93.25 307 GLY A N 1
ATOM 2431 C CA . GLY A 1 307 ? -7.628 8.667 9.602 1.00 93.25 307 GLY A CA 1
ATOM 2432 C C . GLY A 1 307 ? -8.001 7.190 9.622 1.00 93.25 307 GLY A C 1
ATOM 2433 O O . GLY A 1 307 ? -7.797 6.531 10.637 1.00 93.25 307 GLY A O 1
ATOM 2434 N N . ASN A 1 308 ? -8.499 6.654 8.507 1.00 94.56 308 ASN A N 1
ATOM 2435 C CA . ASN A 1 308 ? -8.789 5.233 8.388 1.00 94.56 308 ASN A CA 1
ATOM 2436 C C . ASN A 1 308 ? -7.486 4.459 8.195 1.00 94.56 308 ASN A C 1
ATOM 2438 O O . ASN A 1 308 ? -6.680 4.772 7.305 1.00 94.56 308 ASN A O 1
ATOM 2442 N N . ARG A 1 309 ? -7.306 3.393 8.973 1.00 96.38 309 ARG A N 1
ATOM 2443 C CA . ARG A 1 309 ? -6.230 2.429 8.763 1.00 96.38 309 ARG A CA 1
ATOM 2444 C C . ARG A 1 309 ? -6.438 1.707 7.433 1.00 96.38 309 ARG A C 1
ATOM 2446 O O . ARG A 1 309 ? -7.435 1.019 7.229 1.00 96.38 309 ARG A O 1
ATOM 2453 N N . ARG A 1 310 ? -5.469 1.808 6.523 1.00 95.94 310 ARG A N 1
ATOM 2454 C CA . ARG A 1 310 ? -5.502 1.092 5.239 1.00 95.94 310 ARG A CA 1
ATOM 2455 C C . ARG A 1 310 ? -4.795 -0.250 5.360 1.00 95.94 310 ARG A C 1
ATOM 2457 O O . ARG A 1 310 ? -3.594 -0.298 5.603 1.00 95.94 310 ARG A O 1
ATOM 2464 N N . THR A 1 311 ? -5.551 -1.323 5.146 1.00 95.50 311 THR A N 1
ATOM 2465 C CA . THR A 1 311 ? -5.082 -2.715 5.242 1.00 95.50 311 THR A CA 1
ATOM 2466 C C . THR A 1 311 ? -4.766 -3.333 3.882 1.00 95.50 311 THR A C 1
ATOM 2468 O O . THR A 1 311 ? -3.882 -4.173 3.793 1.00 95.50 311 THR A O 1
ATOM 2471 N N . SER A 1 312 ? -5.432 -2.882 2.813 1.00 96.81 312 SER A N 1
ATOM 2472 C CA . SER A 1 312 ? -5.153 -3.335 1.442 1.00 96.81 312 SER A CA 1
ATOM 2473 C C . SER A 1 312 ? -3.694 -3.083 1.059 1.00 96.81 312 SER A C 1
ATOM 2475 O O . SER A 1 312 ? -3.187 -1.967 1.263 1.00 96.81 312 SER A O 1
ATOM 2477 N N . SER A 1 313 ? -3.059 -4.072 0.435 1.00 98.12 313 SER A N 1
ATOM 2478 C CA . SER A 1 313 ? -1.677 -3.944 0.004 1.00 98.12 313 SER A CA 1
ATOM 2479 C C . SER A 1 313 ? -1.493 -2.908 -1.107 1.00 98.12 313 SER A C 1
ATOM 2481 O O . SER A 1 313 ? -2.433 -2.456 -1.770 1.00 98.12 313 SER A O 1
ATOM 2483 N N . GLY A 1 314 ? -0.256 -2.442 -1.252 1.00 97.88 314 GLY A N 1
ATOM 2484 C CA . GLY A 1 314 ? 0.130 -1.459 -2.254 1.00 97.88 314 GLY A CA 1
ATOM 2485 C C . GLY A 1 314 ? 0.614 -0.135 -1.674 1.00 97.88 314 GLY A C 1
ATOM 2486 O O . GLY A 1 314 ? 0.662 0.096 -0.465 1.00 97.88 314 GLY A O 1
ATOM 2487 N N . TRP A 1 315 ? 1.003 0.757 -2.580 1.00 97.94 315 TRP A N 1
ATOM 2488 C CA . TRP A 1 315 ? 1.515 2.078 -2.236 1.00 97.94 315 TRP A CA 1
ATOM 2489 C C . TRP A 1 315 ? 0.382 3.022 -1.826 1.00 97.94 315 TRP A C 1
ATOM 2491 O O . TRP A 1 315 ? -0.601 3.166 -2.550 1.00 97.94 315 TRP A O 1
ATOM 2501 N N . LYS A 1 316 ? 0.537 3.678 -0.676 1.00 97.25 316 LYS A N 1
ATOM 2502 C CA . LYS A 1 316 ? -0.372 4.684 -0.124 1.00 97.25 316 LYS A CA 1
ATOM 2503 C C . LYS A 1 316 ? 0.361 6.017 -0.010 1.00 97.25 316 LYS A C 1
ATOM 2505 O O . LYS A 1 316 ? 1.483 6.085 0.501 1.00 97.25 316 LYS A O 1
ATOM 2510 N N . LYS A 1 317 ? -0.250 7.076 -0.533 1.00 94.75 317 LYS A N 1
ATOM 2511 C CA . LYS A 1 317 ? 0.349 8.412 -0.600 1.00 94.75 317 LYS A CA 1
ATOM 2512 C C . LYS A 1 317 ? 0.056 9.171 0.689 1.00 94.75 317 LYS A C 1
ATOM 2514 O O . LYS A 1 317 ? -1.097 9.257 1.081 1.00 94.75 317 LYS A O 1
ATOM 2519 N N . VAL A 1 318 ? 1.091 9.739 1.305 1.00 92.88 318 VAL A N 1
ATOM 2520 C CA . VAL A 1 318 ? 0.930 10.691 2.418 1.00 92.88 318 VAL A CA 1
ATOM 2521 C C . VAL A 1 318 ? 0.754 12.102 1.883 1.00 92.88 318 VAL A C 1
ATOM 2523 O O . VAL A 1 318 ? -0.131 12.838 2.292 1.00 92.88 318 VAL A O 1
ATOM 2526 N N . ASN A 1 319 ? 1.638 12.491 0.967 1.00 91.00 319 ASN A N 1
ATOM 2527 C CA . ASN A 1 319 ? 1.671 13.817 0.367 1.00 91.00 319 ASN A CA 1
ATOM 2528 C C . ASN A 1 319 ? 2.353 13.745 -1.008 1.00 91.00 319 ASN A C 1
ATOM 2530 O O . ASN A 1 319 ? 2.687 12.662 -1.496 1.00 91.00 319 ASN A O 1
ATOM 2534 N N . GLY A 1 320 ? 2.570 14.892 -1.657 1.00 88.12 320 GLY A N 1
ATOM 2535 C CA . GLY A 1 320 ? 3.204 14.970 -2.980 1.00 88.12 320 GLY A CA 1
ATOM 2536 C C . GLY A 1 320 ? 4.583 14.305 -3.090 1.00 88.12 320 GLY A C 1
ATOM 2537 O O . GLY A 1 320 ? 4.950 13.875 -4.179 1.00 88.12 320 GLY A O 1
ATOM 2538 N N . SER A 1 321 ? 5.316 14.170 -1.980 1.00 93.56 321 SER A N 1
ATOM 2539 C CA . SER A 1 321 ? 6.706 13.701 -1.961 1.00 93.56 321 SER A CA 1
ATOM 2540 C C . SER A 1 321 ? 6.915 12.351 -1.280 1.00 93.56 321 SER A C 1
ATOM 2542 O O . SER A 1 321 ? 7.988 11.780 -1.430 1.00 93.56 321 SER A O 1
ATOM 2544 N N . THR A 1 322 ? 5.948 11.828 -0.523 1.00 96.19 322 THR A N 1
ATOM 2545 C CA . THR A 1 322 ? 6.149 10.633 0.313 1.00 96.19 322 THR A CA 1
ATOM 2546 C C . THR A 1 322 ? 5.010 9.633 0.162 1.00 96.19 322 THR A C 1
ATOM 2548 O O . THR A 1 322 ? 3.829 9.988 0.195 1.00 96.19 322 THR A O 1
ATOM 2551 N N . ALA A 1 323 ? 5.375 8.359 0.029 1.00 97.44 323 ALA A N 1
ATOM 2552 C CA . ALA A 1 323 ? 4.449 7.236 0.007 1.00 97.44 323 ALA A CA 1
ATOM 2553 C C . ALA A 1 323 ? 4.995 6.050 0.808 1.00 97.44 323 ALA A C 1
ATOM 2555 O O . ALA A 1 323 ? 6.209 5.861 0.902 1.00 97.44 323 ALA A O 1
ATOM 2556 N N . TYR A 1 324 ? 4.096 5.223 1.329 1.00 98.38 324 TYR A N 1
ATOM 2557 C CA . TYR A 1 324 ? 4.416 4.006 2.069 1.00 98.38 324 TYR A CA 1
ATOM 2558 C C . TYR A 1 324 ? 3.785 2.791 1.398 1.00 98.38 324 TYR A C 1
ATOM 2560 O O . TYR A 1 324 ? 2.683 2.880 0.869 1.00 98.38 324 TYR A O 1
ATOM 2568 N N . TYR A 1 325 ? 4.480 1.660 1.395 1.00 98.50 325 TYR A N 1
ATOM 2569 C CA . TYR A 1 325 ? 3.929 0.397 0.918 1.00 98.50 325 TYR A CA 1
ATOM 2570 C C . TYR A 1 325 ? 3.339 -0.372 2.093 1.00 98.50 325 TYR A C 1
ATOM 2572 O O . TYR A 1 325 ? 4.067 -0.684 3.039 1.00 98.50 325 TYR A O 1
ATOM 2580 N N . VAL A 1 326 ? 2.048 -0.681 2.008 1.00 98.44 326 VAL A N 1
ATOM 2581 C CA . VAL A 1 326 ? 1.347 -1.598 2.911 1.00 98.44 326 VAL A CA 1
ATOM 2582 C C . VAL A 1 326 ? 1.437 -3.005 2.310 1.00 98.44 326 VAL A C 1
ATOM 2584 O O . VAL A 1 326 ? 1.178 -3.173 1.119 1.00 98.44 326 VAL A O 1
ATOM 2587 N N . CYS A 1 327 ? 1.872 -4.001 3.084 1.00 97.56 327 CYS A N 1
ATOM 2588 C CA . CYS A 1 327 ? 1.892 -5.405 2.651 1.00 97.56 327 CYS A CA 1
ATOM 2589 C C . CYS A 1 327 ? 0.530 -6.083 2.860 1.00 97.56 327 CYS A C 1
ATOM 2591 O O . CYS A 1 327 ? -0.369 -5.487 3.446 1.00 97.56 327 CYS A O 1
ATOM 2593 N N . ASP A 1 328 ? 0.382 -7.335 2.423 1.00 97.19 328 ASP A N 1
ATOM 2594 C CA . ASP A 1 328 ? -0.875 -8.088 2.573 1.00 97.19 328 ASP A CA 1
ATOM 2595 C C . ASP A 1 328 ? -1.252 -8.333 4.046 1.00 97.19 328 ASP A C 1
ATOM 2597 O O . ASP A 1 328 ? -2.427 -8.399 4.384 1.00 97.19 328 ASP A O 1
ATOM 2601 N N . GLY A 1 329 ? -0.269 -8.336 4.957 1.00 95.56 329 GLY A N 1
ATOM 2602 C CA . GLY A 1 329 ? -0.505 -8.332 6.408 1.00 95.56 329 GLY A CA 1
ATOM 2603 C C . GLY A 1 329 ? -1.019 -6.995 6.968 1.00 95.56 329 GLY A C 1
ATOM 2604 O O . GLY A 1 329 ? -1.153 -6.837 8.181 1.00 95.56 329 GLY A O 1
ATOM 2605 N N . GLY A 1 330 ? -1.253 -5.994 6.116 1.00 96.12 330 GLY A N 1
ATOM 2606 C CA . GLY A 1 330 ? -1.845 -4.711 6.481 1.00 96.12 330 GLY A CA 1
ATOM 2607 C C . GLY A 1 330 ? -0.925 -3.746 7.229 1.00 96.12 330 GLY A C 1
ATOM 2608 O O . GLY A 1 330 ? -1.425 -2.757 7.761 1.00 96.12 330 GLY A O 1
ATOM 2609 N N . TYR A 1 331 ? 0.387 -4.002 7.287 1.00 97.69 331 TYR A N 1
ATOM 2610 C CA . TYR A 1 331 ? 1.388 -3.119 7.901 1.00 97.69 331 TYR A CA 1
ATOM 2611 C C . TYR A 1 331 ? 2.387 -2.573 6.875 1.00 97.69 331 TYR A C 1
ATOM 2613 O O . TYR A 1 331 ? 2.530 -3.073 5.759 1.00 97.69 331 TYR A O 1
ATOM 2621 N N . VAL A 1 332 ? 3.078 -1.501 7.247 1.00 98.44 332 VAL A N 1
ATOM 2622 C CA . VAL A 1 332 ? 3.995 -0.769 6.372 1.00 98.44 332 VAL A CA 1
ATOM 2623 C C . VAL A 1 332 ? 5.352 -1.464 6.309 1.00 98.44 332 VAL A C 1
ATOM 2625 O O . VAL A 1 332 ? 5.927 -1.802 7.342 1.00 98.44 332 VAL A O 1
ATOM 2628 N N . THR A 1 333 ? 5.900 -1.637 5.106 1.00 98.25 333 THR A N 1
ATOM 2629 C CA . THR A 1 333 ? 7.206 -2.298 4.896 1.00 98.25 333 THR A CA 1
ATOM 2630 C C . THR A 1 333 ? 8.190 -1.486 4.065 1.00 98.25 333 THR A C 1
ATOM 2632 O O . THR A 1 333 ? 9.401 -1.658 4.211 1.00 98.25 333 THR A O 1
ATOM 2635 N N . SER A 1 334 ? 7.712 -0.577 3.213 1.00 98.31 334 SER A N 1
ATOM 2636 C CA . SER A 1 334 ? 8.579 0.281 2.402 1.00 98.31 334 SER A CA 1
ATOM 2637 C C . SER A 1 334 ? 8.149 1.742 2.453 1.00 98.31 334 SER A C 1
ATOM 2639 O O . SER A 1 334 ? 6.976 2.051 2.636 1.00 98.31 334 SER A O 1
ATOM 2641 N N . ARG A 1 335 ? 9.104 2.644 2.226 1.00 98.44 335 ARG A N 1
ATOM 2642 C CA . ARG A 1 335 ? 8.885 4.080 2.033 1.00 98.44 335 ARG A CA 1
ATOM 2643 C C . ARG A 1 335 ? 9.507 4.504 0.717 1.00 98.44 335 ARG A C 1
ATOM 2645 O O . ARG A 1 335 ? 10.645 4.146 0.429 1.00 98.44 335 ARG A O 1
ATOM 2652 N N . TYR A 1 336 ? 8.786 5.303 -0.049 1.00 98.31 336 TYR A N 1
ATOM 2653 C CA . TYR A 1 336 ? 9.262 5.974 -1.246 1.00 98.31 336 TYR A CA 1
ATOM 2654 C C . TYR A 1 336 ? 9.251 7.480 -1.004 1.00 98.31 336 TYR A C 1
ATOM 2656 O O . TYR A 1 336 ? 8.289 8.009 -0.441 1.00 98.31 336 TYR A O 1
ATOM 2664 N N . THR A 1 337 ? 10.308 8.159 -1.442 1.00 97.69 337 THR A N 1
ATOM 2665 C CA . THR A 1 337 ? 10.394 9.619 -1.404 1.00 97.69 337 THR A CA 1
ATOM 2666 C C . THR A 1 337 ? 10.716 10.186 -2.779 1.00 97.69 337 THR A C 1
ATOM 2668 O O . THR A 1 337 ? 11.452 9.578 -3.553 1.00 97.69 337 THR A O 1
ATOM 2671 N N . ASP A 1 338 ? 10.167 11.361 -3.068 1.00 95.25 338 ASP A N 1
ATOM 2672 C CA . ASP A 1 338 ? 10.403 12.178 -4.254 1.00 95.25 338 ASP A CA 1
ATOM 2673 C C . ASP A 1 338 ? 10.629 13.626 -3.822 1.00 95.25 338 ASP A C 1
ATOM 2675 O O . ASP A 1 338 ? 9.704 14.433 -3.741 1.00 95.25 338 ASP A O 1
ATOM 2679 N N . GLN A 1 339 ? 11.870 13.938 -3.464 1.00 91.44 339 GLN A N 1
ATOM 2680 C CA . GLN A 1 339 ? 12.249 15.239 -2.920 1.00 91.44 339 GLN A CA 1
ATOM 2681 C C . GLN A 1 339 ? 13.237 15.907 -3.862 1.00 91.44 339 GLN A C 1
ATOM 2683 O O . GLN A 1 339 ? 14.233 15.299 -4.256 1.00 91.44 339 GLN A O 1
ATOM 2688 N N . LYS A 1 340 ? 12.963 17.157 -4.255 1.00 86.44 340 LYS A N 1
ATOM 2689 C CA . LYS A 1 340 ? 13.799 17.905 -5.213 1.00 86.44 340 LYS A CA 1
ATOM 2690 C C . LYS A 1 340 ? 14.105 17.072 -6.477 1.00 86.44 340 LYS A C 1
ATOM 2692 O O . LYS A 1 340 ? 15.240 17.027 -6.945 1.00 86.44 340 LYS A O 1
ATOM 2697 N N . ARG A 1 341 ? 13.090 16.359 -6.996 1.00 87.00 341 ARG A N 1
ATOM 2698 C CA . ARG A 1 341 ? 13.151 15.446 -8.166 1.00 87.00 341 ARG A CA 1
ATOM 2699 C C . ARG A 1 341 ? 14.050 14.211 -7.992 1.00 87.00 341 ARG A C 1
ATOM 2701 O O . ARG A 1 341 ? 14.250 13.458 -8.949 1.00 87.00 341 ARG A O 1
ATOM 2708 N N . THR A 1 342 ? 14.576 13.994 -6.789 1.00 93.56 342 THR A N 1
ATOM 2709 C CA . THR A 1 342 ? 15.389 12.837 -6.420 1.00 93.56 342 THR A CA 1
ATOM 2710 C C . THR A 1 342 ? 14.491 11.792 -5.783 1.00 93.56 342 THR A C 1
ATOM 2712 O O . THR A 1 342 ? 13.899 12.022 -4.729 1.00 93.56 342 THR A O 1
ATOM 2715 N N . LYS A 1 343 ? 14.416 10.626 -6.424 1.00 97.31 343 LYS A N 1
ATOM 2716 C CA . LYS A 1 343 ? 13.558 9.530 -5.980 1.00 97.31 343 LYS A CA 1
ATOM 2717 C C . LYS A 1 343 ? 14.377 8.484 -5.232 1.00 97.31 343 LYS A C 1
ATOM 2719 O O . LYS A 1 343 ? 15.397 8.034 -5.758 1.00 97.31 343 LYS A O 1
ATOM 2724 N N . LYS A 1 344 ? 13.939 8.082 -4.037 1.00 98.06 344 LYS A N 1
ATOM 2725 C CA . LYS A 1 344 ? 14.590 7.054 -3.202 1.00 98.06 344 LYS A CA 1
ATOM 2726 C C . LYS A 1 344 ? 13.561 6.053 -2.683 1.00 98.06 344 LYS A C 1
ATOM 2728 O O . LYS A 1 344 ? 12.377 6.369 -2.579 1.00 98.06 344 LYS A O 1
ATOM 2733 N N . VAL A 1 345 ? 14.016 4.849 -2.341 1.00 98.38 345 VAL A N 1
ATOM 2734 C CA . VAL A 1 345 ? 13.179 3.840 -1.688 1.00 98.38 345 VAL A CA 1
ATOM 2735 C C . VAL A 1 345 ? 13.913 3.185 -0.525 1.00 98.38 345 VAL A C 1
ATOM 2737 O O . VAL A 1 345 ? 15.130 2.999 -0.557 1.00 98.38 345 VAL A O 1
ATOM 2740 N N . TYR A 1 346 ? 13.153 2.855 0.510 1.00 98.50 346 TYR A N 1
ATOM 2741 C CA . TYR A 1 346 ? 13.626 2.284 1.760 1.00 98.50 346 TYR A CA 1
ATOM 2742 C C . TYR A 1 346 ? 12.747 1.095 2.134 1.00 98.50 346 TYR A C 1
ATOM 2744 O O . TYR A 1 346 ? 11.541 1.134 1.887 1.00 98.50 346 TYR A O 1
ATOM 2752 N N . ASN A 1 347 ? 13.330 0.087 2.775 1.00 98.25 347 ASN A N 1
ATOM 2753 C CA . ASN A 1 347 ? 12.583 -0.923 3.522 1.00 98.25 347 ASN A CA 1
ATOM 2754 C C . ASN A 1 347 ? 12.722 -0.641 5.016 1.00 98.25 347 ASN A C 1
ATOM 2756 O O . ASN A 1 347 ? 13.779 -0.188 5.451 1.00 98.25 347 ASN A O 1
ATOM 2760 N N . PHE A 1 348 ? 11.670 -0.894 5.786 1.00 98.06 348 PHE A N 1
ATOM 2761 C CA . PHE A 1 348 ? 11.755 -0.830 7.238 1.00 98.06 348 PHE A CA 1
ATOM 2762 C C . PHE A 1 348 ? 12.292 -2.154 7.775 1.00 98.06 348 PHE A C 1
ATOM 2764 O O . PHE A 1 348 ? 11.754 -3.216 7.466 1.00 98.06 348 PHE A O 1
ATOM 2771 N N . ASP A 1 349 ? 13.363 -2.081 8.553 1.00 97.69 349 ASP A N 1
ATOM 2772 C CA . ASP A 1 349 ? 13.902 -3.189 9.325 1.00 97.69 349 ASP A CA 1
ATOM 2773 C C . ASP A 1 349 ? 13.268 -3.131 10.719 1.00 97.69 349 ASP A C 1
ATOM 2775 O O . ASP A 1 349 ? 13.579 -2.240 11.512 1.00 97.69 349 ASP A O 1
ATOM 2779 N N . TYR A 1 350 ? 12.328 -4.041 10.981 1.00 96.06 350 TYR A N 1
ATOM 2780 C CA . TYR A 1 350 ? 11.571 -4.065 12.232 1.00 96.06 350 TYR A CA 1
ATOM 2781 C C . TYR A 1 350 ? 12.384 -4.568 13.426 1.00 96.06 350 TYR A C 1
ATOM 2783 O O . TYR A 1 350 ? 12.090 -4.140 14.537 1.00 96.06 350 TYR A O 1
ATOM 2791 N N . SER A 1 351 ? 13.406 -5.409 13.228 1.00 95.69 351 SER A N 1
ATOM 2792 C CA . SER A 1 351 ? 14.253 -5.856 14.344 1.00 95.69 351 SER A CA 1
ATOM 2793 C C . SER A 1 351 ? 15.193 -4.744 14.800 1.00 95.69 351 SER A C 1
ATOM 2795 O O . SER A 1 351 ? 15.456 -4.603 15.987 1.00 95.69 351 SER A O 1
ATOM 2797 N N . LYS A 1 352 ? 15.639 -3.895 13.866 1.00 96.00 352 LYS A N 1
ATOM 2798 C CA . LYS A 1 352 ? 16.510 -2.741 14.152 1.00 96.00 352 LYS A CA 1
ATOM 2799 C C . LYS A 1 352 ? 15.758 -1.414 14.276 1.00 96.00 352 LYS A C 1
ATOM 2801 O O . LYS A 1 352 ? 16.396 -0.374 14.413 1.00 96.00 352 LYS A O 1
ATOM 2806 N N . ASN A 1 353 ? 14.428 -1.438 14.156 1.00 94.44 353 ASN A N 1
ATOM 2807 C CA . ASN A 1 353 ? 13.537 -0.275 14.167 1.00 94.44 353 ASN A CA 1
ATOM 2808 C C . ASN A 1 353 ? 14.031 0.893 13.278 1.00 94.44 353 ASN A C 1
ATOM 2810 O O . ASN A 1 353 ? 14.039 2.050 13.701 1.00 94.44 353 ASN A O 1
ATOM 2814 N N . LYS A 1 354 ? 14.479 0.606 12.044 1.00 97.31 354 LYS A N 1
ATOM 2815 C CA . LYS A 1 354 ? 15.116 1.613 11.171 1.00 97.31 354 LYS A CA 1
ATOM 2816 C C . LYS A 1 354 ? 14.782 1.482 9.688 1.00 97.31 354 LYS A C 1
ATOM 2818 O O . LYS A 1 354 ? 14.590 0.394 9.154 1.00 97.31 354 LYS A O 1
ATOM 2823 N N . TRP A 1 355 ? 14.795 2.612 8.981 1.00 98.06 355 TRP A N 1
ATOM 2824 C CA . TRP A 1 355 ? 14.668 2.650 7.521 1.00 98.06 355 TRP A CA 1
ATOM 2825 C C . TRP A 1 355 ? 16.008 2.360 6.836 1.00 98.06 355 TRP A C 1
ATOM 2827 O O . TRP A 1 355 ? 16.961 3.121 6.978 1.00 98.06 355 TRP A O 1
ATOM 2837 N N . VAL A 1 356 ? 16.060 1.314 6.013 1.00 98.12 356 VAL A N 1
ATOM 2838 C CA . VAL A 1 356 ? 17.239 0.921 5.230 1.00 98.12 356 VAL A CA 1
ATOM 2839 C C . VAL A 1 356 ? 17.034 1.288 3.763 1.00 98.12 356 VAL A C 1
ATOM 2841 O O . VAL A 1 356 ? 16.124 0.781 3.103 1.00 98.12 356 VAL A O 1
ATOM 2844 N N . GLN A 1 357 ? 17.881 2.175 3.234 1.00 98.25 357 GLN A N 1
ATOM 2845 C CA . GLN A 1 357 ? 17.812 2.594 1.832 1.00 98.25 357 GLN A CA 1
ATOM 2846 C C . GLN A 1 357 ? 18.181 1.438 0.900 1.00 98.25 357 GLN A C 1
ATOM 2848 O O . GLN A 1 357 ? 19.181 0.753 1.109 1.00 98.25 357 GLN A O 1
ATOM 2853 N N . LYS A 1 358 ? 17.401 1.245 -0.166 1.00 97.69 358 LYS A N 1
ATOM 2854 C CA . LYS A 1 358 ? 17.681 0.226 -1.181 1.00 97.69 358 LYS A CA 1
ATOM 2855 C C . LYS A 1 358 ? 18.483 0.810 -2.347 1.00 97.69 358 LYS A C 1
ATOM 2857 O O . LYS A 1 358 ? 18.295 1.962 -2.740 1.00 97.69 358 LYS A O 1
ATOM 2862 N N . LYS A 1 359 ? 19.391 -0.005 -2.882 1.00 98.25 359 LYS A N 1
ATOM 2863 C CA . LYS A 1 359 ? 20.393 0.333 -3.903 1.00 98.25 359 LYS A CA 1
ATOM 2864 C C . LYS A 1 359 ? 20.476 -0.805 -4.925 1.00 98.25 359 LYS A C 1
ATOM 2866 O O . LYS A 1 359 ? 20.078 -1.923 -4.608 1.00 98.25 359 LYS A O 1
ATOM 2871 N N . ASN A 1 360 ? 20.994 -0.515 -6.117 1.00 97.00 360 ASN A N 1
ATOM 2872 C CA . ASN A 1 360 ? 21.253 -1.472 -7.206 1.00 97.00 360 ASN A CA 1
ATOM 2873 C C . ASN A 1 360 ? 20.078 -2.408 -7.540 1.00 97.00 360 ASN A C 1
ATOM 2875 O O . ASN A 1 360 ? 20.265 -3.600 -7.765 1.00 97.00 360 ASN A O 1
ATOM 2879 N N . MET A 1 361 ? 18.848 -1.891 -7.552 1.00 96.94 361 MET A N 1
ATOM 2880 C CA . MET A 1 361 ? 17.670 -2.731 -7.776 1.00 96.94 361 MET A CA 1
ATOM 2881 C C . MET A 1 361 ? 16.528 -2.002 -8.476 1.00 96.94 361 MET A C 1
ATOM 2883 O O . MET A 1 361 ? 16.396 -0.779 -8.403 1.00 96.94 361 MET A O 1
ATOM 2887 N N . TRP A 1 362 ? 15.658 -2.784 -9.115 1.00 97.25 362 TRP A N 1
ATOM 2888 C CA . TRP A 1 362 ? 14.365 -2.316 -9.605 1.00 97.25 362 TRP A CA 1
ATOM 2889 C C . TRP A 1 362 ? 13.313 -2.361 -8.496 1.00 97.25 362 TRP A C 1
ATOM 2891 O O . TRP A 1 362 ? 13.210 -3.351 -7.776 1.00 97.25 362 TRP A O 1
ATOM 2901 N N . LYS A 1 363 ? 12.473 -1.329 -8.399 1.00 96.81 363 LYS A N 1
ATOM 2902 C CA . LYS A 1 363 ? 11.266 -1.343 -7.560 1.00 96.81 363 LYS A CA 1
ATOM 2903 C C . LYS A 1 363 ? 10.112 -0.657 -8.280 1.00 96.81 363 LYS A C 1
ATOM 2905 O O . LYS A 1 363 ? 10.280 0.406 -8.878 1.00 96.81 363 LYS A O 1
ATOM 2910 N N . THR A 1 364 ? 8.939 -1.271 -8.203 1.00 96.56 364 THR A N 1
ATOM 2911 C CA . THR A 1 364 ? 7.692 -0.703 -8.718 1.00 96.56 364 THR A CA 1
ATOM 2912 C C . THR A 1 364 ? 7.031 0.147 -7.639 1.00 96.56 364 THR A C 1
ATOM 2914 O O . THR A 1 364 ? 6.839 -0.317 -6.514 1.00 96.56 364 THR A O 1
ATOM 2917 N N . VAL A 1 365 ? 6.696 1.386 -7.988 1.00 96.62 365 VAL A N 1
ATOM 2918 C CA . VAL A 1 365 ? 5.961 2.350 -7.167 1.00 96.62 365 VAL A CA 1
ATOM 2919 C C . VAL A 1 365 ? 4.767 2.837 -7.979 1.00 96.62 365 VAL A C 1
ATOM 2921 O O . VAL A 1 365 ? 4.941 3.483 -9.016 1.00 96.62 365 VAL A O 1
ATOM 2924 N N . TYR A 1 366 ? 3.560 2.484 -7.532 1.00 95.69 366 TYR A N 1
ATOM 2925 C CA . TYR A 1 366 ? 2.329 2.595 -8.323 1.00 95.69 366 TYR A CA 1
ATOM 2926 C C . TYR A 1 366 ? 2.499 1.928 -9.702 1.00 95.69 366 TYR A C 1
ATOM 2928 O O . TYR A 1 366 ? 2.872 0.762 -9.783 1.00 95.69 366 TYR A O 1
ATOM 2936 N N . SER A 1 367 ? 2.282 2.664 -10.792 1.00 95.81 367 SER A N 1
ATOM 2937 C CA . SER A 1 367 ? 2.412 2.176 -12.171 1.00 95.81 367 SER A CA 1
ATOM 2938 C C . SER A 1 367 ? 3.830 2.275 -12.742 1.00 95.81 367 SER A C 1
ATOM 2940 O O . SER A 1 367 ? 4.058 1.880 -13.885 1.00 95.81 367 SER A O 1
ATOM 2942 N N . SER A 1 368 ? 4.788 2.824 -11.991 1.00 96.44 368 SER A N 1
ATOM 2943 C CA . SER A 1 368 ? 6.135 3.109 -12.489 1.00 96.44 368 SER A CA 1
ATOM 2944 C C . SER A 1 368 ? 7.187 2.210 -11.852 1.00 96.44 368 SER A C 1
ATOM 2946 O O . SER A 1 368 ? 7.274 2.081 -10.634 1.00 96.44 368 SER A O 1
ATOM 2948 N N . ARG A 1 369 ? 8.037 1.617 -12.686 1.00 97.31 369 ARG A N 1
ATOM 2949 C CA . ARG A 1 369 ? 9.249 0.896 -12.301 1.00 97.31 369 ARG A CA 1
ATOM 2950 C C . ARG A 1 369 ? 10.419 1.864 -12.266 1.00 97.31 369 ARG A C 1
ATOM 2952 O O . ARG A 1 369 ? 10.689 2.541 -13.254 1.00 97.31 369 ARG A O 1
ATOM 2959 N N . TYR A 1 370 ? 11.146 1.879 -11.162 1.00 97.81 370 TYR A N 1
ATOM 2960 C CA . TYR A 1 370 ? 12.344 2.690 -10.991 1.00 97.81 370 TYR A CA 1
ATOM 2961 C C . TYR A 1 370 ? 13.556 1.797 -10.767 1.00 97.81 370 TYR A C 1
ATOM 2963 O O . TYR A 1 370 ? 13.473 0.841 -9.996 1.00 97.81 370 TYR A O 1
ATOM 2971 N N . TYR A 1 371 ? 14.675 2.115 -11.414 1.00 98.12 371 TYR A N 1
ATOM 2972 C CA . TYR A 1 371 ? 15.967 1.511 -11.096 1.00 98.12 371 TYR A CA 1
ATOM 2973 C C . TYR A 1 371 ? 16.742 2.435 -10.167 1.00 98.12 371 TYR A C 1
ATOM 2975 O O . TYR A 1 371 ? 17.061 3.559 -10.556 1.00 98.12 371 TYR A O 1
ATOM 2983 N N . PHE A 1 372 ? 17.040 1.967 -8.959 1.00 97.81 372 PHE A N 1
ATOM 2984 C CA . PHE A 1 372 ? 17.836 2.681 -7.966 1.00 97.81 372 PHE A CA 1
ATOM 2985 C C . PHE A 1 372 ? 19.294 2.263 -8.117 1.00 97.81 372 PHE A C 1
ATOM 2987 O O . PHE A 1 372 ? 19.603 1.083 -7.981 1.00 97.81 372 PHE A O 1
ATOM 2994 N N . GLY A 1 373 ? 20.177 3.217 -8.419 1.00 96.50 373 GLY A N 1
ATOM 2995 C CA . GLY A 1 373 ? 21.606 2.954 -8.615 1.00 96.50 373 GLY A CA 1
ATOM 2996 C C . GLY A 1 373 ? 22.367 2.700 -7.309 1.00 96.50 373 GLY A C 1
ATOM 2997 O O . GLY A 1 373 ? 21.769 2.530 -6.243 1.00 96.50 373 GLY A O 1
ATOM 2998 N N . SER A 1 374 ? 23.697 2.746 -7.378 1.00 96.56 374 SER A N 1
ATOM 2999 C CA . SER A 1 374 ? 24.607 2.515 -6.243 1.00 96.56 374 SER A CA 1
ATOM 3000 C C . SER A 1 374 ? 24.403 3.506 -5.092 1.00 96.56 374 SER A C 1
ATOM 3002 O O . SER A 1 374 ? 24.440 3.130 -3.924 1.00 96.56 374 SER A O 1
ATOM 3004 N N . ASN A 1 375 ? 24.059 4.756 -5.407 1.00 95.19 375 ASN A N 1
ATOM 3005 C CA . ASN A 1 375 ? 23.754 5.788 -4.407 1.00 95.19 375 ASN A CA 1
ATOM 3006 C C . ASN A 1 375 ? 22.300 5.711 -3.889 1.00 95.19 375 ASN A C 1
ATOM 3008 O O . ASN A 1 375 ? 21.853 6.560 -3.117 1.00 95.19 375 ASN A O 1
ATOM 3012 N N . GLY A 1 376 ? 21.530 4.713 -4.341 1.00 96.25 376 GLY A N 1
ATOM 3013 C CA . GLY A 1 376 ? 20.132 4.487 -3.962 1.00 96.25 376 GLY A CA 1
ATOM 3014 C C . GLY A 1 376 ? 19.169 5.571 -4.448 1.00 96.25 376 GLY A C 1
ATOM 3015 O O . GLY A 1 376 ? 18.069 5.706 -3.914 1.00 96.25 376 GLY A O 1
ATOM 3016 N N . VAL A 1 377 ? 19.595 6.358 -5.438 1.00 96.88 377 VAL A N 1
ATOM 3017 C CA . VAL A 1 377 ? 18.774 7.317 -6.182 1.00 96.88 377 VAL A CA 1
ATOM 3018 C C . VAL A 1 377 ? 18.295 6.651 -7.464 1.00 96.88 377 VAL A C 1
ATOM 3020 O O . VAL A 1 377 ? 19.065 5.948 -8.125 1.00 96.88 377 VAL A O 1
ATOM 3023 N N . ALA A 1 378 ? 17.031 6.869 -7.827 1.00 97.94 378 ALA A N 1
ATOM 3024 C CA . ALA A 1 378 ? 16.501 6.360 -9.081 1.00 97.94 378 ALA A CA 1
ATOM 3025 C C . ALA A 1 378 ? 17.184 7.032 -10.282 1.00 97.94 378 ALA A C 1
ATOM 3027 O O . ALA A 1 378 ? 17.186 8.257 -10.396 1.00 97.94 378 ALA A O 1
ATOM 3028 N N . THR A 1 379 ? 17.728 6.230 -11.195 1.00 97.44 379 THR A N 1
ATOM 3029 C CA . THR A 1 379 ? 18.388 6.704 -12.423 1.00 97.44 379 THR A CA 1
ATOM 3030 C C . THR A 1 379 ? 17.574 6.420 -13.681 1.00 97.44 379 THR A C 1
ATOM 3032 O O . THR A 1 379 ? 17.764 7.083 -14.702 1.00 97.44 379 THR A O 1
ATOM 3035 N N . ILE A 1 380 ? 16.641 5.469 -13.612 1.00 97.94 380 ILE A N 1
ATOM 3036 C CA . ILE A 1 380 ? 15.728 5.106 -14.700 1.00 97.94 380 ILE A CA 1
ATOM 3037 C C . ILE A 1 380 ? 14.309 5.038 -14.141 1.00 97.94 380 ILE A C 1
ATOM 3039 O O . ILE A 1 380 ? 14.102 4.562 -13.026 1.00 97.94 380 ILE A O 1
ATOM 3043 N N . SER A 1 381 ? 13.344 5.505 -14.928 1.00 97.88 381 SER A N 1
ATOM 3044 C CA . SER A 1 381 ? 11.911 5.359 -14.690 1.00 97.88 381 SER A CA 1
ATOM 3045 C C . SER A 1 381 ? 11.275 4.772 -15.941 1.00 97.88 381 SER A C 1
ATOM 3047 O O . SER A 1 381 ? 11.550 5.248 -17.041 1.00 97.88 381 SER A O 1
ATOM 3049 N N . TYR A 1 382 ? 10.438 3.755 -15.781 1.00 98.31 382 TYR A N 1
ATOM 3050 C CA . TYR A 1 382 ? 9.615 3.174 -16.834 1.00 98.31 382 TYR A CA 1
ATOM 3051 C C . TYR A 1 382 ? 8.196 3.001 -16.312 1.00 98.31 382 TYR A C 1
ATOM 3053 O O . TYR A 1 382 ? 7.967 2.269 -15.352 1.00 98.31 382 TYR A O 1
ATOM 3061 N N . ASN A 1 383 ? 7.236 3.677 -16.927 1.00 97.94 383 ASN A N 1
ATOM 3062 C CA . ASN A 1 383 ? 5.840 3.562 -16.539 1.00 97.94 383 ASN A CA 1
ATOM 3063 C C . ASN A 1 383 ? 5.180 2.415 -17.314 1.00 97.94 383 ASN A C 1
ATOM 3065 O O . ASN A 1 383 ? 5.161 2.438 -18.541 1.00 97.94 383 ASN A O 1
ATOM 3069 N N . ASN A 1 384 ? 4.647 1.418 -16.607 1.00 94.31 384 ASN A N 1
ATOM 3070 C CA . ASN A 1 384 ? 4.086 0.212 -17.218 1.00 94.31 384 ASN A CA 1
ATOM 3071 C C . ASN A 1 384 ? 2.845 0.515 -18.071 1.00 94.31 384 ASN A C 1
ATOM 3073 O O . ASN A 1 384 ? 2.685 -0.097 -19.122 1.00 94.31 384 ASN A O 1
ATOM 3077 N N . SER A 1 385 ? 2.011 1.470 -17.651 1.00 95.81 385 SER A N 1
ATOM 3078 C CA . SER A 1 385 ? 0.752 1.801 -18.331 1.00 95.81 385 SER A CA 1
ATOM 3079 C C . SER A 1 385 ? 0.990 2.589 -19.621 1.00 95.81 385 SER A C 1
ATOM 3081 O O . SER A 1 385 ? 0.506 2.233 -20.687 1.00 95.81 385 SER A O 1
ATOM 3083 N N . THR A 1 386 ? 1.796 3.649 -19.552 1.00 96.94 386 THR A N 1
ATOM 3084 C CA . THR A 1 386 ? 2.103 4.509 -20.711 1.00 96.94 386 THR A CA 1
ATOM 3085 C C . THR A 1 386 ? 3.238 3.967 -21.579 1.00 96.94 386 THR A C 1
ATOM 3087 O O . THR A 1 386 ? 3.440 4.445 -22.697 1.00 96.94 386 THR A O 1
ATOM 3090 N N . GLN A 1 387 ? 4.001 2.999 -21.061 1.00 96.69 387 GLN A N 1
ATOM 3091 C CA . GLN A 1 387 ? 5.213 2.432 -21.661 1.00 96.69 387 GLN A CA 1
ATOM 3092 C C . GLN A 1 387 ? 6.307 3.472 -21.949 1.00 96.69 387 GLN A C 1
ATOM 3094 O O . GLN A 1 387 ? 7.166 3.259 -22.811 1.00 96.69 387 GLN A O 1
ATOM 3099 N N . LYS A 1 388 ? 6.282 4.611 -21.244 1.00 98.25 388 LYS A N 1
ATOM 3100 C CA . LYS A 1 388 ? 7.270 5.683 -21.393 1.00 98.25 388 LYS A CA 1
ATOM 3101 C C . LYS A 1 388 ? 8.456 5.484 -20.458 1.00 98.25 388 LYS A C 1
ATOM 3103 O O . LYS A 1 388 ? 8.266 5.136 -19.290 1.00 98.25 388 LYS A O 1
ATOM 3108 N N . ALA A 1 389 ? 9.664 5.753 -20.955 1.00 98.12 389 ALA A N 1
ATOM 3109 C CA . ALA A 1 389 ? 10.889 5.714 -20.158 1.00 98.12 389 ALA A CA 1
ATOM 3110 C C . ALA A 1 389 ? 11.587 7.072 -20.049 1.00 98.12 389 ALA A C 1
ATOM 3112 O O . ALA A 1 389 ? 11.597 7.882 -20.977 1.00 98.12 389 ALA A O 1
ATOM 3113 N N . TYR A 1 390 ? 12.228 7.285 -18.903 1.00 97.94 390 TYR A N 1
ATOM 3114 C CA . TYR A 1 390 ? 13.002 8.477 -18.582 1.00 97.94 390 TYR A CA 1
ATOM 3115 C C . TYR A 1 390 ? 14.321 8.083 -17.916 1.00 97.94 390 TYR A C 1
ATOM 3117 O O . TYR A 1 390 ? 14.380 7.121 -17.147 1.00 97.94 390 TYR A O 1
ATOM 3125 N N . LYS A 1 391 ? 15.369 8.867 -18.173 1.00 96.88 391 LYS A N 1
ATOM 3126 C CA . LYS A 1 391 ? 16.685 8.752 -17.542 1.00 96.88 391 LYS A CA 1
ATOM 3127 C C . LYS A 1 391 ? 16.958 9.991 -16.697 1.00 96.88 391 LYS A C 1
ATOM 3129 O O . LYS A 1 391 ? 16.770 11.118 -17.155 1.00 96.88 391 LYS A O 1
ATOM 3134 N N . PHE A 1 392 ? 17.429 9.796 -15.474 1.00 96.06 392 PHE A N 1
ATOM 3135 C CA . PHE A 1 392 ? 17.839 10.889 -14.603 1.00 96.06 392 PHE A CA 1
ATOM 3136 C C . PHE A 1 392 ? 19.279 11.302 -14.934 1.00 96.06 392 PHE A C 1
ATOM 3138 O O . PHE A 1 392 ? 20.211 10.521 -14.761 1.00 96.06 392 PHE A O 1
ATOM 3145 N N . THR A 1 393 ? 19.462 12.514 -15.461 1.00 91.38 393 THR A N 1
ATOM 3146 C CA . THR A 1 393 ? 20.773 13.076 -15.841 1.00 91.38 393 THR A CA 1
ATOM 3147 C C . THR A 1 393 ? 20.783 14.582 -15.593 1.00 91.38 393 THR A C 1
ATOM 3149 O O . THR A 1 393 ? 19.778 15.251 -15.833 1.00 91.38 393 THR A O 1
ATOM 3152 N N . GLY A 1 394 ? 21.890 15.135 -15.085 1.00 87.75 394 GLY A N 1
ATOM 3153 C CA . GLY A 1 394 ? 21.987 16.572 -14.783 1.00 87.75 394 GLY A CA 1
ATOM 3154 C C . GLY A 1 394 ? 20.883 17.072 -13.839 1.00 87.75 394 GLY A C 1
ATOM 3155 O O . GLY A 1 394 ? 20.281 18.111 -14.092 1.00 87.75 394 GLY A O 1
ATOM 3156 N N . ARG A 1 395 ? 20.546 16.280 -12.805 1.00 87.31 395 ARG A N 1
ATOM 3157 C CA . ARG A 1 395 ? 19.459 16.539 -11.832 1.00 87.31 395 ARG A CA 1
ATOM 3158 C C . ARG A 1 395 ? 18.055 16.706 -12.450 1.00 87.31 395 ARG A C 1
ATOM 3160 O O . ARG A 1 395 ? 17.151 17.247 -11.813 1.00 87.31 395 ARG A O 1
ATOM 3167 N N . LYS A 1 396 ? 17.844 16.235 -13.683 1.00 93.38 396 LYS A N 1
ATOM 3168 C CA . LYS A 1 396 ? 16.558 16.295 -14.393 1.00 93.38 396 LYS A CA 1
ATOM 3169 C C . LYS A 1 396 ? 16.186 14.925 -14.962 1.00 93.38 396 LYS A C 1
ATOM 3171 O O . LYS A 1 396 ? 17.041 14.155 -15.397 1.00 93.38 396 LYS A O 1
ATOM 3176 N N . TRP A 1 397 ? 14.890 14.629 -14.982 1.00 96.38 397 TRP A N 1
ATOM 3177 C CA . TRP A 1 397 ? 14.348 13.464 -15.679 1.00 96.38 397 TRP A CA 1
ATOM 3178 C C . TRP A 1 397 ? 14.194 13.800 -17.159 1.00 96.38 397 TRP A C 1
ATOM 3180 O O . TRP A 1 397 ? 13.340 14.600 -17.528 1.00 96.38 397 TRP A O 1
ATOM 3190 N N . LYS A 1 398 ? 15.039 13.209 -18.006 1.00 96.75 398 LYS A N 1
ATOM 3191 C CA . LYS A 1 398 ? 14.988 13.393 -19.459 1.00 96.75 398 LYS A CA 1
ATOM 3192 C C . LYS A 1 398 ? 14.274 12.203 -20.109 1.00 96.75 398 LYS A C 1
ATOM 3194 O O . LYS A 1 398 ? 14.588 11.064 -19.759 1.00 96.75 398 LYS A O 1
ATOM 3199 N N . PRO A 1 399 ? 13.324 12.427 -21.031 1.00 97.94 399 PRO A N 1
ATOM 3200 C CA . PRO A 1 399 ? 12.658 11.339 -21.743 1.00 97.94 399 PRO A CA 1
ATOM 3201 C C . PRO A 1 399 ? 13.668 10.560 -22.595 1.00 97.94 399 PRO A C 1
ATOM 3203 O O . PRO A 1 399 ? 14.531 11.155 -23.241 1.00 97.94 399 PRO A O 1
ATOM 3206 N N . ALA A 1 400 ? 13.559 9.232 -22.612 1.00 97.50 400 ALA A N 1
ATOM 3207 C CA . ALA A 1 400 ? 14.447 8.351 -23.369 1.00 97.50 400 ALA A CA 1
ATOM 3208 C C . ALA A 1 400 ? 14.076 8.328 -24.867 1.00 97.50 400 ALA A C 1
ATOM 3210 O O . ALA A 1 400 ? 13.619 7.320 -25.393 1.00 97.50 400 ALA A O 1
ATOM 3211 N N . LYS A 1 401 ? 14.206 9.465 -25.557 1.00 98.00 401 LYS A N 1
ATOM 3212 C CA . LYS A 1 401 ? 13.789 9.610 -26.960 1.00 98.00 401 LYS A CA 1
ATOM 3213 C C . LYS A 1 401 ? 14.809 8.992 -27.918 1.00 98.00 401 LYS A C 1
ATOM 3215 O O . LYS A 1 401 ? 15.958 9.420 -27.920 1.00 98.00 401 LYS A O 1
ATOM 3220 N N . LYS A 1 402 ? 14.378 8.053 -28.770 1.00 97.44 402 LYS A N 1
ATOM 3221 C CA . LYS A 1 402 ? 15.238 7.321 -29.727 1.00 97.44 402 LYS A CA 1
ATOM 3222 C C . LYS A 1 402 ? 16.430 6.642 -29.036 1.00 97.44 402 LYS A C 1
ATOM 3224 O O . LYS A 1 402 ? 17.543 6.686 -29.543 1.00 97.44 402 LYS A O 1
ATOM 3229 N N . LEU A 1 403 ? 16.226 6.039 -27.867 1.00 97.38 403 LEU A N 1
ATOM 3230 C CA . LEU A 1 403 ? 17.299 5.407 -27.090 1.00 97.38 403 LEU A CA 1
ATOM 3231 C C . LEU A 1 403 ? 16.990 3.944 -26.790 1.00 97.38 403 LEU A C 1
ATOM 3233 O O . LEU A 1 403 ? 15.831 3.547 -26.684 1.00 97.38 403 LEU A O 1
ATOM 3237 N N . ILE A 1 404 ? 18.048 3.156 -26.608 1.00 97.69 404 ILE A N 1
ATOM 3238 C CA . ILE A 1 404 ? 17.963 1.810 -26.039 1.00 97.69 404 ILE A CA 1
ATOM 3239 C C . ILE A 1 404 ? 18.135 1.932 -24.522 1.00 97.69 404 ILE A C 1
ATOM 3241 O O . ILE A 1 404 ? 19.114 2.513 -24.056 1.00 97.69 404 ILE A O 1
ATOM 3245 N N . MET A 1 405 ? 17.205 1.376 -23.745 1.00 97.00 405 MET A N 1
ATOM 3246 C CA . MET A 1 405 ? 17.299 1.330 -22.282 1.00 97.00 405 MET A CA 1
ATOM 3247 C C . MET A 1 405 ? 17.110 -0.100 -21.780 1.00 97.00 405 MET A C 1
ATOM 3249 O O . MET A 1 405 ? 16.190 -0.800 -22.210 1.00 97.00 405 MET A O 1
ATOM 3253 N N . LYS A 1 406 ? 17.939 -0.509 -20.815 1.00 95.81 406 LYS A N 1
ATOM 3254 C CA . LYS A 1 406 ? 17.738 -1.750 -20.064 1.00 95.81 406 LYS A CA 1
ATOM 3255 C C . LYS A 1 406 ? 16.628 -1.535 -19.038 1.00 95.81 406 LYS A C 1
ATOM 3257 O O . LYS A 1 406 ? 16.798 -0.727 -18.128 1.00 95.81 406 LYS A O 1
ATOM 3262 N N . ILE A 1 407 ? 15.504 -2.237 -19.183 1.00 96.44 407 ILE A N 1
ATOM 3263 C CA . ILE A 1 407 ? 14.381 -2.221 -18.236 1.00 96.44 407 ILE A CA 1
ATOM 3264 C C . ILE A 1 407 ? 14.221 -3.626 -17.653 1.00 96.44 407 ILE A C 1
ATOM 3266 O O . ILE A 1 407 ? 13.859 -4.571 -18.355 1.00 96.44 407 ILE A O 1
ATOM 3270 N N . GLY A 1 408 ? 14.503 -3.783 -16.359 1.00 93.88 408 GLY A N 1
ATOM 3271 C CA . GLY A 1 408 ? 14.649 -5.109 -15.758 1.00 93.88 408 GLY A CA 1
ATOM 3272 C C . GLY A 1 408 ? 15.806 -5.871 -16.409 1.00 93.88 408 GLY A C 1
ATOM 3273 O O . GLY A 1 408 ? 16.941 -5.394 -16.409 1.00 93.88 408 GLY A O 1
ATOM 3274 N N . ASN A 1 409 ? 15.493 -7.024 -16.999 1.00 93.06 409 ASN A N 1
ATOM 3275 C CA . ASN A 1 409 ? 16.484 -7.944 -17.561 1.00 93.06 409 ASN A CA 1
ATOM 3276 C C . ASN A 1 409 ? 16.647 -7.827 -19.084 1.00 93.06 409 ASN A C 1
ATOM 3278 O O . ASN A 1 409 ? 17.479 -8.524 -19.652 1.00 93.06 409 ASN A O 1
ATOM 3282 N N . ALA A 1 410 ? 15.897 -6.945 -19.749 1.00 96.19 410 ALA A N 1
ATOM 3283 C CA . ALA A 1 410 ? 15.902 -6.833 -21.206 1.00 96.19 410 ALA A CA 1
ATOM 3284 C C . ALA A 1 410 ? 16.172 -5.401 -21.678 1.00 96.19 410 ALA A C 1
ATOM 3286 O O . ALA A 1 410 ? 15.867 -4.426 -20.986 1.00 96.19 410 ALA A O 1
ATOM 3287 N N . ASN A 1 411 ? 16.736 -5.286 -22.880 1.00 97.62 411 ASN A N 1
ATOM 3288 C CA . ASN A 1 411 ? 16.915 -4.018 -23.573 1.00 97.62 411 ASN A CA 1
ATOM 3289 C C . ASN A 1 411 ? 15.693 -3.719 -24.441 1.00 97.62 411 ASN A C 1
ATOM 3291 O O . ASN A 1 411 ? 15.201 -4.591 -25.156 1.00 97.62 411 ASN A O 1
ATOM 3295 N N . TYR A 1 412 ? 15.234 -2.473 -24.410 1.00 98.12 412 TYR A N 1
ATOM 3296 C CA . TYR A 1 412 ? 14.102 -2.002 -25.200 1.00 98.12 412 TYR A CA 1
ATOM 3297 C C . TYR A 1 412 ? 14.475 -0.723 -25.937 1.00 98.12 412 TYR A C 1
ATOM 3299 O O . TYR A 1 412 ? 15.168 0.131 -25.382 1.00 98.12 412 TYR A O 1
ATOM 3307 N N . TYR A 1 413 ? 13.996 -0.585 -27.171 1.00 98.44 413 TYR A N 1
ATOM 3308 C CA . TYR A 1 413 ? 14.107 0.655 -27.929 1.00 98.44 413 TYR A CA 1
ATOM 3309 C C . TYR A 1 413 ? 12.892 1.544 -27.654 1.00 98.44 413 TYR A C 1
ATOM 3311 O O . TYR A 1 413 ? 11.751 1.075 -27.626 1.00 98.44 413 TYR A O 1
ATOM 3319 N N . PHE A 1 414 ? 13.146 2.834 -27.458 1.00 98.31 414 PHE A N 1
ATOM 3320 C CA . PHE A 1 414 ? 12.139 3.855 -27.209 1.00 98.31 414 PHE A CA 1
ATOM 3321 C C . PHE A 1 414 ? 12.138 4.861 -28.355 1.00 98.31 414 PHE A C 1
ATOM 3323 O O . PHE A 1 414 ? 13.190 5.371 -28.730 1.00 98.31 414 PHE A O 1
ATOM 3330 N N . ASN A 1 415 ? 10.965 5.156 -28.912 1.00 97.81 415 ASN A N 1
ATOM 3331 C CA . ASN A 1 415 ? 10.818 6.034 -30.077 1.00 97.81 415 ASN A CA 1
ATOM 3332 C C . ASN A 1 415 ? 10.990 7.533 -29.729 1.00 97.81 415 ASN A C 1
ATOM 3334 O O . ASN A 1 415 ? 11.391 7.900 -28.624 1.00 97.81 415 ASN A O 1
ATOM 3338 N N . SER A 1 416 ? 10.681 8.435 -30.667 1.00 97.44 416 SER A N 1
ATOM 3339 C CA . SER A 1 416 ? 10.742 9.897 -30.469 1.00 97.44 416 SER A CA 1
ATOM 3340 C C . SER A 1 416 ? 9.809 10.427 -29.369 1.00 97.44 416 SER A C 1
ATOM 3342 O O . SER A 1 416 ? 10.098 11.465 -28.774 1.00 97.44 416 SER A O 1
ATOM 3344 N N . ALA A 1 417 ? 8.738 9.699 -29.044 1.00 97.31 417 ALA A N 1
ATOM 3345 C CA . ALA A 1 417 ? 7.833 9.989 -27.931 1.00 97.31 417 ALA A CA 1
ATOM 3346 C C . ALA A 1 417 ? 8.290 9.351 -26.601 1.00 97.31 417 ALA A C 1
ATOM 3348 O O . ALA A 1 417 ? 7.553 9.386 -25.613 1.00 97.31 417 ALA A O 1
ATOM 3349 N N . ALA A 1 418 ? 9.491 8.757 -26.574 1.00 97.69 418 ALA A N 1
ATOM 3350 C CA . ALA A 1 418 ? 10.039 7.972 -25.468 1.00 97.69 418 ALA A CA 1
ATOM 3351 C C . ALA A 1 418 ? 9.149 6.795 -25.038 1.00 97.69 418 ALA A C 1
ATOM 3353 O O . ALA A 1 418 ? 9.212 6.369 -23.885 1.00 97.69 418 ALA A O 1
ATOM 3354 N N . LYS A 1 419 ? 8.327 6.269 -25.956 1.00 98.00 419 LYS A N 1
ATOM 3355 C CA . LYS A 1 419 ? 7.471 5.095 -25.753 1.00 98.00 419 LYS A CA 1
ATOM 3356 C C . LYS A 1 419 ? 8.178 3.847 -26.278 1.00 98.00 419 LYS A C 1
ATOM 3358 O O . LYS A 1 419 ? 8.811 3.903 -27.335 1.00 98.00 419 LYS A O 1
ATOM 3363 N N . ARG A 1 420 ? 8.081 2.737 -25.541 1.00 97.38 420 ARG A N 1
ATOM 3364 C CA . ARG A 1 420 ? 8.638 1.439 -25.949 1.00 97.38 420 ARG A CA 1
ATOM 3365 C C . ARG A 1 420 ? 8.084 1.031 -27.315 1.00 97.38 420 ARG A C 1
ATOM 3367 O O . ARG A 1 420 ? 6.877 1.073 -27.539 1.00 97.38 420 ARG A O 1
ATOM 3374 N N . VAL A 1 421 ? 8.969 0.589 -28.199 1.00 97.62 421 VAL A N 1
ATOM 3375 C CA . VAL A 1 421 ? 8.602 -0.015 -29.481 1.00 97.62 421 VAL A CA 1
ATOM 3376 C C . VAL A 1 421 ? 8.417 -1.519 -29.307 1.00 97.62 421 VAL A C 1
ATOM 3378 O O . VAL A 1 421 ? 9.251 -2.190 -28.701 1.00 97.62 421 VAL A O 1
ATOM 3381 N N . VAL A 1 422 ? 7.308 -2.039 -29.832 1.00 95.44 422 VAL A N 1
ATOM 3382 C CA . VAL A 1 422 ? 6.981 -3.477 -29.818 1.00 95.44 422 VAL A CA 1
ATOM 3383 C C . VAL A 1 422 ? 7.065 -4.123 -31.200 1.00 95.44 422 VAL A C 1
ATOM 3385 O O . VAL A 1 422 ? 7.263 -5.329 -31.292 1.00 95.44 422 VAL A O 1
ATOM 3388 N N . LYS A 1 423 ? 6.957 -3.320 -32.267 1.00 97.19 423 LYS A N 1
ATOM 3389 C CA . LYS A 1 423 ? 7.080 -3.789 -33.647 1.00 97.19 423 LYS A CA 1
ATOM 3390 C C . LYS A 1 423 ? 8.521 -4.233 -33.912 1.00 97.19 423 LYS A C 1
ATOM 3392 O O . LYS A 1 423 ? 9.465 -3.540 -33.532 1.00 97.19 423 LYS A O 1
ATOM 3397 N N . ALA A 1 424 ? 8.674 -5.393 -34.547 1.00 97.75 424 ALA A N 1
ATOM 3398 C CA . ALA A 1 424 ? 9.976 -5.882 -34.974 1.00 97.75 424 ALA A CA 1
ATOM 3399 C C . ALA A 1 424 ? 10.543 -4.988 -36.085 1.00 97.75 424 ALA A C 1
ATOM 3401 O O . ALA A 1 424 ? 9.799 -4.499 -36.937 1.00 97.75 424 ALA A O 1
ATOM 3402 N N . GLY A 1 425 ? 11.857 -4.780 -36.083 1.00 96.81 425 GLY A N 1
ATOM 3403 C CA . GLY A 1 425 ? 12.511 -3.957 -37.093 1.00 96.81 425 GLY A CA 1
ATOM 3404 C C . GLY A 1 425 ? 13.850 -3.385 -36.654 1.00 96.81 425 GLY A C 1
ATOM 3405 O O . GLY A 1 425 ? 14.355 -3.670 -35.566 1.00 96.81 425 GLY A O 1
ATOM 3406 N N . LYS A 1 426 ? 14.422 -2.559 -37.532 1.00 96.56 426 LYS A N 1
ATOM 3407 C CA . LYS A 1 426 ? 15.673 -1.832 -37.306 1.00 96.56 426 LYS A CA 1
ATOM 3408 C C . LYS A 1 426 ? 15.356 -0.367 -37.032 1.00 96.56 426 LYS A C 1
ATOM 3410 O O . LYS A 1 426 ? 14.652 0.266 -37.814 1.00 96.56 426 LYS A O 1
ATOM 3415 N N . TYR A 1 427 ? 15.893 0.181 -35.946 1.00 96.69 427 TYR A N 1
ATOM 3416 C CA . TYR A 1 427 ? 15.595 1.548 -35.525 1.00 96.69 427 TYR A CA 1
ATOM 3417 C C . TYR A 1 427 ? 16.862 2.343 -35.241 1.00 96.69 427 TYR A C 1
ATOM 3419 O O . TYR A 1 427 ? 17.693 1.924 -34.438 1.00 96.69 427 TYR A O 1
ATOM 3427 N N . LYS A 1 428 ? 16.985 3.526 -35.848 1.00 94.50 428 LYS A N 1
ATOM 3428 C CA . LYS A 1 428 ? 18.087 4.448 -35.558 1.00 94.50 428 LYS A CA 1
ATOM 3429 C C . LYS A 1 428 ? 17.927 5.067 -34.172 1.00 94.50 428 LYS A C 1
ATOM 3431 O O . LYS A 1 428 ? 16.841 5.525 -33.792 1.00 94.50 428 LYS A O 1
ATOM 3436 N N . THR A 1 429 ? 19.014 5.097 -33.418 1.00 95.19 429 THR A N 1
ATOM 3437 C CA . THR A 1 429 ? 19.076 5.696 -32.089 1.00 95.19 429 THR A CA 1
ATOM 3438 C C . THR A 1 429 ? 19.710 7.088 -32.149 1.00 95.19 429 THR A C 1
ATOM 3440 O O . THR A 1 429 ? 20.497 7.395 -33.043 1.00 95.19 429 THR A O 1
ATOM 3443 N N . ALA A 1 430 ? 19.376 7.949 -31.190 1.00 93.19 430 ALA A N 1
ATOM 3444 C CA . ALA A 1 430 ? 19.949 9.289 -31.070 1.00 93.19 430 ALA A CA 1
ATOM 3445 C C . ALA A 1 430 ? 21.441 9.268 -30.696 1.00 93.19 430 ALA A C 1
ATOM 3447 O O . ALA A 1 430 ? 22.151 10.222 -30.986 1.00 93.19 430 ALA A O 1
ATOM 3448 N N . ASP A 1 431 ? 21.924 8.187 -30.078 1.00 89.44 431 ASP A N 1
ATOM 3449 C CA . ASP A 1 431 ? 23.338 7.984 -29.746 1.00 89.44 431 ASP A CA 1
ATOM 3450 C C . ASP A 1 431 ? 24.145 7.330 -30.887 1.00 89.44 431 ASP A C 1
ATOM 3452 O O . ASP A 1 431 ? 25.283 6.919 -30.673 1.00 89.44 431 ASP A O 1
ATOM 3456 N N . GLY A 1 432 ? 23.583 7.242 -32.102 1.00 89.19 432 GLY A N 1
ATOM 3457 C CA . GLY A 1 432 ? 24.308 6.821 -33.306 1.00 89.19 432 GLY A CA 1
ATOM 3458 C C . GLY A 1 432 ? 24.424 5.305 -33.485 1.00 89.19 432 GLY A C 1
ATOM 3459 O O . GLY A 1 432 ? 25.447 4.810 -33.962 1.00 89.19 432 GLY A O 1
ATOM 3460 N N . TYR A 1 433 ? 23.403 4.550 -33.101 1.00 92.69 433 TYR A N 1
ATOM 3461 C CA . TYR A 1 433 ? 23.337 3.099 -33.272 1.00 92.69 433 TYR A CA 1
ATOM 3462 C C . TYR A 1 433 ? 22.078 2.691 -34.040 1.00 92.69 433 TYR A C 1
ATOM 3464 O O . TYR A 1 433 ? 21.150 3.476 -34.231 1.00 92.69 433 TYR A O 1
ATOM 3472 N N . ILE A 1 434 ? 22.038 1.429 -34.450 1.00 94.94 434 ILE A N 1
ATOM 3473 C CA . ILE A 1 434 ? 20.860 0.740 -34.961 1.00 94.94 434 ILE A CA 1
ATOM 3474 C C . ILE A 1 434 ? 20.450 -0.303 -33.920 1.00 94.94 434 ILE A C 1
ATOM 3476 O O . ILE A 1 434 ? 21.235 -1.177 -33.551 1.00 94.94 434 ILE A O 1
ATOM 3480 N N . ALA A 1 435 ? 19.219 -0.193 -33.430 1.00 97.44 435 ALA A N 1
ATOM 3481 C CA . ALA A 1 435 ? 18.586 -1.159 -32.547 1.00 97.44 435 ALA A CA 1
ATOM 3482 C C . ALA A 1 435 ? 17.813 -2.188 -33.378 1.00 97.44 435 ALA A C 1
ATOM 3484 O O . ALA A 1 435 ? 16.894 -1.820 -34.111 1.00 97.44 435 ALA A O 1
ATOM 3485 N N . TYR A 1 436 ? 18.152 -3.466 -33.234 1.00 97.50 436 TYR A N 1
ATOM 3486 C CA . TYR A 1 436 ? 17.429 -4.575 -33.849 1.00 97.50 436 TYR A CA 1
ATOM 3487 C C . TYR A 1 436 ? 16.424 -5.130 -32.847 1.00 97.50 436 TYR A C 1
ATOM 3489 O O . TYR A 1 436 ? 16.802 -5.712 -31.826 1.00 97.50 436 TYR A O 1
ATOM 3497 N N . VAL A 1 437 ? 15.144 -4.910 -33.127 1.00 98.12 437 VAL A N 1
ATOM 3498 C CA . VAL A 1 437 ? 14.022 -5.259 -32.256 1.00 98.12 437 VAL A CA 1
ATOM 3499 C C . VAL A 1 437 ? 13.324 -6.497 -32.811 1.00 98.12 437 VAL A C 1
ATOM 3501 O O . VAL A 1 437 ? 12.976 -6.536 -33.989 1.00 98.12 437 VAL A O 1
ATOM 3504 N N . ASN A 1 438 ? 13.111 -7.511 -31.972 1.00 96.94 438 ASN A N 1
ATOM 3505 C CA . ASN A 1 438 ? 12.380 -8.728 -32.346 1.00 96.94 438 ASN A CA 1
ATOM 3506 C C . ASN A 1 438 ? 10.856 -8.585 -32.141 1.00 96.94 438 ASN A C 1
ATOM 3508 O O . ASN A 1 438 ? 10.376 -7.576 -31.630 1.00 96.94 438 ASN A O 1
ATOM 3512 N N . ARG A 1 439 ? 10.081 -9.631 -32.469 1.00 95.25 439 ARG A N 1
ATOM 3513 C CA . ARG A 1 439 ? 8.608 -9.666 -32.310 1.00 95.25 439 ARG A CA 1
ATOM 3514 C C . ARG A 1 439 ? 8.090 -9.473 -30.875 1.00 95.25 439 ARG A C 1
ATOM 3516 O O . ARG A 1 439 ? 6.917 -9.188 -30.684 1.00 95.25 439 ARG A O 1
ATOM 3523 N N . ARG A 1 440 ? 8.950 -9.624 -29.859 1.00 92.69 440 ARG A N 1
ATOM 3524 C CA . ARG A 1 440 ? 8.627 -9.370 -28.440 1.00 92.69 440 ARG A CA 1
ATOM 3525 C C . ARG A 1 440 ? 8.938 -7.921 -28.027 1.00 92.69 440 ARG A C 1
ATOM 3527 O O . ARG A 1 440 ? 8.824 -7.561 -26.852 1.00 92.69 440 ARG A O 1
ATOM 3534 N N . GLY A 1 441 ? 9.375 -7.079 -28.963 1.00 95.00 441 GLY A N 1
ATOM 3535 C CA . GLY A 1 441 ? 9.822 -5.715 -28.697 1.00 95.00 441 GLY A CA 1
ATOM 3536 C C . GLY A 1 441 ? 11.182 -5.629 -28.000 1.00 95.00 441 GLY A C 1
ATOM 3537 O O . GLY A 1 441 ? 11.522 -4.565 -27.495 1.00 95.00 441 GLY A O 1
ATOM 3538 N N . VAL A 1 442 ? 11.944 -6.725 -27.917 1.00 97.81 442 VAL A N 1
ATOM 3539 C CA . VAL A 1 442 ? 13.254 -6.761 -27.246 1.00 97.81 442 VAL A CA 1
ATOM 3540 C C . VAL A 1 442 ? 14.353 -6.419 -28.244 1.00 97.81 442 VAL A C 1
ATOM 3542 O O . VAL A 1 442 ? 14.381 -6.958 -29.352 1.00 97.81 442 VAL A O 1
ATOM 3545 N N . VAL A 1 443 ? 15.277 -5.550 -27.832 1.00 98.19 443 VAL A N 1
ATOM 3546 C CA . VAL A 1 443 ? 16.509 -5.270 -28.574 1.00 98.19 443 VAL A CA 1
ATOM 3547 C C . VAL A 1 443 ? 17.488 -6.411 -28.330 1.00 98.19 443 VAL A C 1
ATOM 3549 O O . VAL A 1 443 ? 18.026 -6.535 -27.229 1.00 98.19 443 VAL A O 1
ATOM 3552 N N . TYR A 1 444 ? 17.704 -7.240 -29.349 1.00 96.44 444 TYR A N 1
ATOM 3553 C CA . TYR A 1 444 ? 18.589 -8.409 -29.272 1.00 96.44 444 TYR A CA 1
ATOM 3554 C C . TYR A 1 444 ? 19.964 -8.156 -29.898 1.00 96.44 444 TYR A C 1
ATOM 3556 O O . TYR A 1 444 ? 20.918 -8.860 -29.591 1.00 96.44 444 TYR A O 1
ATOM 3564 N N . LYS A 1 445 ? 20.077 -7.132 -30.751 1.00 95.31 445 LYS A N 1
ATOM 3565 C CA . LYS A 1 445 ? 21.328 -6.726 -31.395 1.00 95.31 445 LYS A CA 1
ATOM 3566 C C . LYS A 1 445 ? 21.395 -5.198 -31.480 1.00 95.31 445 LYS A C 1
ATOM 3568 O O . LYS A 1 445 ? 20.377 -4.530 -31.681 1.00 95.31 445 LYS A O 1
ATOM 3573 N N . ARG A 1 446 ? 22.590 -4.637 -31.288 1.00 93.38 446 ARG A N 1
ATOM 3574 C CA . ARG A 1 446 ? 22.893 -3.203 -31.415 1.00 93.38 446 ARG A CA 1
ATOM 3575 C C . ARG A 1 446 ? 24.161 -3.059 -32.243 1.00 93.38 446 ARG A C 1
ATOM 3577 O O . ARG A 1 446 ? 25.174 -3.647 -31.890 1.00 93.38 446 ARG A O 1
ATOM 3584 N N . GLU A 1 447 ? 24.107 -2.248 -33.290 1.00 90.75 447 GLU A N 1
ATOM 3585 C CA . GLU A 1 447 ? 25.252 -1.968 -34.166 1.00 90.75 447 GLU A CA 1
ATOM 3586 C C . GLU A 1 447 ? 25.448 -0.467 -34.338 1.00 90.75 447 GLU A C 1
ATOM 3588 O O . GLU A 1 447 ? 24.543 0.318 -34.063 1.00 90.75 447 GLU A O 1
ATOM 3593 N N . TYR A 1 448 ? 26.624 -0.050 -34.791 1.00 87.62 448 TYR A N 1
ATOM 3594 C CA . TYR A 1 448 ? 26.869 1.344 -35.134 1.00 87.62 448 TYR A CA 1
ATOM 3595 C C . TYR A 1 448 ? 26.127 1.737 -36.416 1.00 87.62 448 TYR A C 1
ATOM 3597 O O . TYR A 1 448 ? 26.193 1.028 -37.415 1.00 87.62 448 TYR A O 1
ATOM 3605 N N . ASP A 1 449 ? 25.462 2.897 -36.415 1.00 88.81 449 ASP A N 1
ATOM 3606 C CA . ASP A 1 449 ? 24.950 3.481 -37.660 1.00 88.81 449 ASP A CA 1
ATOM 3607 C C . ASP A 1 449 ? 26.121 4.069 -38.465 1.00 88.81 449 ASP A C 1
ATOM 3609 O O . ASP A 1 449 ? 26.619 5.154 -38.152 1.00 88.81 449 ASP A O 1
ATOM 3613 N N . LEU A 1 450 ? 26.566 3.356 -39.500 1.00 88.19 450 LEU A N 1
ATOM 3614 C CA . LEU A 1 450 ? 27.714 3.747 -40.327 1.00 88.19 450 LEU A CA 1
ATOM 3615 C C . LEU A 1 450 ? 27.564 5.136 -40.981 1.00 88.19 450 LEU A C 1
ATOM 3617 O O . LEU A 1 450 ? 28.570 5.790 -41.262 1.00 88.19 450 LEU A O 1
ATOM 3621 N N . SER A 1 451 ? 26.332 5.630 -41.153 1.00 86.94 451 SER A N 1
ATOM 3622 C CA . SER A 1 451 ? 26.065 6.962 -41.719 1.00 86.94 451 SER A CA 1
ATOM 3623 C C . SER A 1 451 ? 26.339 8.121 -40.751 1.00 86.94 451 SER A C 1
ATOM 3625 O O . SER A 1 451 ? 26.411 9.277 -41.164 1.00 86.94 451 SER A O 1
ATOM 3627 N N . VAL A 1 452 ? 26.512 7.844 -39.455 1.00 89.69 452 VAL A N 1
ATOM 3628 C CA . VAL A 1 452 ? 26.758 8.877 -38.440 1.00 89.69 452 VAL A CA 1
ATOM 3629 C C . VAL A 1 452 ? 28.256 9.150 -38.302 1.00 89.69 452 VAL A C 1
ATOM 3631 O O . VAL A 1 452 ? 29.055 8.225 -38.121 1.00 89.69 452 VAL A O 1
ATOM 3634 N N . LYS A 1 453 ? 28.609 10.443 -38.326 1.00 92.81 453 LYS A N 1
ATOM 3635 C CA . LYS A 1 453 ? 29.972 10.954 -38.126 1.00 92.81 453 LYS A CA 1
ATOM 3636 C C . LYS A 1 453 ? 30.541 10.490 -36.785 1.00 92.81 453 LYS A C 1
ATOM 3638 O O . LYS A 1 453 ? 29.942 10.734 -35.739 1.00 92.81 453 LYS A O 1
ATOM 3643 N N . ARG A 1 454 ? 31.693 9.821 -36.815 1.00 92.06 454 ARG A N 1
ATOM 3644 C CA . ARG A 1 454 ? 32.383 9.310 -35.623 1.00 92.06 454 ARG A CA 1
ATOM 3645 C C . ARG A 1 454 ? 33.848 9.010 -35.913 1.00 92.06 454 ARG A C 1
ATOM 3647 O O . ARG A 1 454 ? 34.278 8.970 -37.060 1.00 92.06 454 ARG A O 1
ATOM 3654 N N . TYR A 1 455 ? 34.589 8.710 -34.854 1.00 92.81 455 TYR A N 1
ATOM 3655 C CA . TYR A 1 455 ? 35.906 8.098 -34.974 1.00 92.81 455 TYR A CA 1
ATOM 3656 C C . TYR A 1 455 ? 35.791 6.593 -35.235 1.00 92.81 455 TYR A C 1
ATOM 3658 O O . TYR A 1 455 ? 35.220 5.868 -34.419 1.00 92.81 455 TYR A O 1
ATOM 3666 N N . TYR A 1 456 ? 36.398 6.135 -36.324 1.00 92.50 456 TYR A N 1
ATOM 3667 C CA . TYR A 1 456 ? 36.571 4.734 -36.679 1.00 92.50 456 TYR A CA 1
ATOM 3668 C C . TYR A 1 456 ? 37.997 4.289 -36.390 1.00 92.50 456 TYR A C 1
ATOM 3670 O O . TYR A 1 456 ? 38.955 4.965 -36.753 1.00 92.50 456 TYR A O 1
ATOM 3678 N N . THR A 1 457 ? 38.131 3.135 -35.746 1.00 94.06 457 THR A N 1
ATOM 3679 C CA . THR A 1 457 ? 39.429 2.527 -35.451 1.00 94.06 457 THR A CA 1
ATOM 3680 C C . THR A 1 457 ? 39.953 1.771 -36.668 1.00 94.06 457 THR A C 1
ATOM 3682 O O . THR A 1 457 ? 39.200 1.023 -37.300 1.00 94.06 457 THR A O 1
ATOM 3685 N N . ILE A 1 458 ? 41.234 1.954 -36.967 1.00 95.06 458 ILE A N 1
ATOM 3686 C CA . ILE A 1 458 ? 41.999 1.261 -38.006 1.00 95.06 458 ILE A CA 1
ATOM 3687 C C . ILE A 1 458 ? 43.049 0.398 -37.308 1.00 95.06 458 ILE A C 1
ATOM 3689 O O . ILE A 1 458 ? 43.753 0.882 -36.419 1.00 95.06 458 ILE A O 1
ATOM 3693 N N . ASP A 1 459 ? 43.123 -0.870 -37.699 1.00 94.69 459 ASP A N 1
ATOM 3694 C CA . ASP A 1 459 ? 44.131 -1.809 -37.217 1.00 94.69 459 ASP A CA 1
ATOM 3695 C C . ASP A 1 459 ? 45.444 -1.609 -37.983 1.00 94.69 459 ASP A C 1
ATOM 3697 O O . ASP A 1 459 ? 45.451 -1.590 -39.211 1.00 94.69 459 ASP A O 1
ATOM 3701 N N . LEU A 1 460 ? 46.540 -1.430 -37.249 1.00 94.56 460 LEU A N 1
ATOM 3702 C CA . LEU A 1 460 ? 47.891 -1.288 -37.794 1.00 94.56 460 LEU A CA 1
ATOM 3703 C C . LEU A 1 460 ? 48.719 -2.573 -37.611 1.00 94.56 460 LEU A C 1
ATOM 3705 O O . LEU A 1 460 ? 49.905 -2.579 -37.930 1.00 94.56 460 LEU A O 1
ATOM 3709 N N . GLY A 1 461 ? 48.116 -3.649 -37.094 1.00 92.50 461 GLY A N 1
ATOM 3710 C CA . GLY A 1 461 ? 48.791 -4.910 -36.804 1.00 92.50 461 GLY A CA 1
ATOM 3711 C C . GLY A 1 461 ? 49.558 -4.884 -35.481 1.00 92.50 461 GLY A C 1
ATOM 3712 O O . GLY A 1 461 ? 49.807 -3.829 -34.893 1.00 92.50 461 GLY A O 1
ATOM 3713 N N . LYS A 1 462 ? 49.920 -6.073 -34.978 1.00 91.62 462 LYS A N 1
ATOM 3714 C CA . LYS A 1 462 ? 50.682 -6.253 -33.721 1.00 91.62 462 LYS A CA 1
ATOM 3715 C C . LYS A 1 462 ? 50.079 -5.480 -32.528 1.00 91.62 462 LYS A C 1
ATOM 3717 O O . LYS A 1 462 ? 50.793 -4.862 -31.746 1.00 91.62 462 LYS A O 1
ATOM 3722 N N . GLY A 1 463 ? 48.746 -5.437 -32.433 1.00 91.25 463 GLY A N 1
ATOM 3723 C CA . GLY A 1 463 ? 48.009 -4.724 -31.377 1.00 91.25 463 GLY A CA 1
ATOM 3724 C C . GLY A 1 463 ? 47.939 -3.195 -31.526 1.00 91.25 463 GLY A C 1
ATOM 3725 O O . GLY A 1 463 ? 47.216 -2.544 -30.767 1.00 91.25 463 GLY A O 1
ATOM 3726 N N . ARG A 1 464 ? 48.627 -2.604 -32.512 1.00 95.12 464 ARG A N 1
ATOM 3727 C CA . ARG A 1 464 ? 48.647 -1.155 -32.760 1.00 95.12 464 ARG A CA 1
ATOM 3728 C C . ARG A 1 464 ? 47.385 -0.706 -33.491 1.00 95.12 464 ARG A C 1
ATOM 3730 O O . ARG A 1 464 ? 46.894 -1.379 -34.392 1.00 95.12 464 ARG A O 1
ATOM 3737 N N . LYS A 1 465 ? 46.865 0.471 -33.134 1.00 96.19 465 LYS A N 1
ATOM 3738 C CA . LYS A 1 465 ? 45.639 1.037 -33.718 1.00 96.19 465 LYS A CA 1
ATOM 3739 C C . LYS A 1 465 ? 45.789 2.535 -33.961 1.00 96.19 465 LYS A C 1
ATOM 3741 O O . LYS A 1 465 ? 46.469 3.224 -33.208 1.00 96.19 465 LYS A O 1
ATOM 3746 N N . THR A 1 466 ? 45.100 3.046 -34.974 1.00 96.00 466 THR A N 1
ATOM 3747 C CA . THR A 1 466 ? 44.875 4.487 -35.182 1.00 96.00 466 THR A CA 1
ATOM 3748 C C . THR A 1 466 ? 43.382 4.767 -35.345 1.00 96.00 466 THR A C 1
ATOM 3750 O O . THR A 1 466 ? 42.565 3.842 -35.337 1.00 96.00 466 THR A O 1
ATOM 3753 N N . ARG A 1 467 ? 42.985 6.038 -35.439 1.00 96.00 467 ARG A N 1
ATOM 3754 C CA . ARG A 1 467 ? 41.584 6.436 -35.610 1.00 96.00 467 ARG A CA 1
ATOM 3755 C C . ARG A 1 467 ? 41.446 7.529 -36.657 1.00 96.00 467 ARG A C 1
ATOM 3757 O O . ARG A 1 467 ? 42.144 8.535 -36.583 1.00 96.00 467 ARG A O 1
ATOM 3764 N N . VAL A 1 468 ? 40.458 7.373 -37.530 1.00 95.25 468 VAL A N 1
ATOM 3765 C CA . VAL A 1 468 ? 40.023 8.398 -38.484 1.00 95.25 468 VAL A CA 1
ATOM 3766 C C . VAL A 1 468 ? 38.612 8.860 -38.135 1.00 95.25 468 VAL A C 1
ATOM 3768 O O . VAL A 1 468 ? 37.750 8.047 -37.801 1.00 95.25 468 VAL A O 1
ATOM 3771 N N . TYR A 1 469 ? 38.361 10.166 -38.166 1.00 95.25 469 TYR A N 1
ATOM 3772 C CA . TYR A 1 469 ? 37.022 10.718 -37.978 1.00 95.25 469 TYR A CA 1
ATOM 3773 C C . TYR A 1 469 ? 36.330 10.868 -39.333 1.00 95.25 469 TYR A C 1
ATOM 3775 O O . TYR A 1 469 ? 36.870 11.515 -40.227 1.00 95.25 469 TYR A O 1
ATOM 3783 N N . GLY A 1 470 ? 35.137 10.298 -39.486 1.00 94.94 470 GLY A N 1
ATOM 3784 C CA . GLY A 1 470 ? 34.413 10.303 -40.755 1.00 94.94 470 GLY A CA 1
ATOM 3785 C C . GLY A 1 470 ? 33.045 9.636 -40.671 1.00 94.94 470 GLY A C 1
ATOM 3786 O O . GLY A 1 470 ? 32.509 9.454 -39.577 1.00 94.94 470 GLY A O 1
ATOM 3787 N N . TYR A 1 471 ? 32.470 9.283 -41.816 1.00 95.56 471 TYR A N 1
ATOM 3788 C CA . TYR A 1 471 ? 31.223 8.515 -41.943 1.00 95.56 471 TYR A CA 1
ATOM 3789 C C . TYR A 1 471 ? 31.203 7.742 -43.265 1.00 95.56 471 TYR A C 1
ATOM 3791 O O . TYR A 1 471 ? 31.969 8.059 -44.172 1.00 95.56 471 TYR A O 1
ATOM 3799 N N . TYR A 1 472 ? 30.327 6.744 -43.383 1.00 96.06 472 TYR A N 1
ATOM 3800 C CA . TYR A 1 472 ? 30.118 6.037 -44.645 1.00 96.06 472 TYR A CA 1
ATOM 3801 C C . TYR A 1 472 ? 28.961 6.654 -45.427 1.00 96.06 472 TYR A C 1
ATOM 3803 O O . TYR A 1 472 ? 27.853 6.805 -44.901 1.00 96.06 472 TYR A O 1
ATOM 3811 N N . ASP A 1 473 ? 29.210 6.980 -46.693 1.00 95.12 473 ASP A N 1
ATOM 3812 C CA . ASP A 1 473 ? 28.185 7.441 -47.626 1.00 95.12 473 ASP A CA 1
ATOM 3813 C C . ASP A 1 473 ? 27.503 6.231 -48.277 1.00 95.12 473 ASP A C 1
ATOM 3815 O O . ASP A 1 473 ? 27.864 5.763 -49.359 1.00 95.12 473 ASP A O 1
ATOM 3819 N N . ILE A 1 474 ? 26.498 5.705 -47.574 1.00 93.25 474 ILE A N 1
ATOM 3820 C CA . ILE A 1 474 ? 25.717 4.542 -48.017 1.00 93.25 474 ILE A CA 1
ATOM 3821 C C . ILE A 1 474 ? 24.986 4.831 -49.339 1.00 93.25 474 ILE A C 1
ATOM 3823 O O . ILE A 1 474 ? 24.818 3.938 -50.166 1.00 93.25 474 ILE A O 1
ATOM 3827 N N . GLY A 1 475 ? 24.573 6.083 -49.568 1.00 93.38 475 GLY A N 1
ATOM 3828 C CA . GLY A 1 475 ? 23.916 6.486 -50.810 1.00 93.38 475 GLY A CA 1
ATOM 3829 C C . GLY A 1 475 ? 24.867 6.426 -52.004 1.00 93.38 475 GLY A C 1
ATOM 3830 O O . GLY A 1 475 ? 24.498 5.897 -53.052 1.00 93.38 475 GLY A O 1
ATOM 3831 N N . ALA A 1 476 ? 26.096 6.922 -51.838 1.00 94.69 476 ALA A N 1
ATOM 3832 C CA . ALA A 1 476 ? 27.136 6.824 -52.857 1.00 94.69 476 ALA A CA 1
ATOM 3833 C C . ALA A 1 476 ? 27.532 5.370 -53.139 1.00 94.69 476 ALA A C 1
ATOM 3835 O O . ALA A 1 476 ? 27.613 4.998 -54.306 1.00 94.69 476 ALA A O 1
ATOM 3836 N N . ALA A 1 477 ? 27.697 4.539 -52.104 1.00 96.44 477 ALA A N 1
ATOM 3837 C CA . ALA A 1 477 ? 28.002 3.116 -52.271 1.00 96.44 477 ALA A CA 1
ATOM 3838 C C . ALA A 1 477 ? 26.908 2.382 -53.070 1.00 96.44 477 ALA A C 1
ATOM 3840 O O . ALA A 1 477 ? 27.202 1.676 -54.033 1.00 96.44 477 ALA A O 1
ATOM 3841 N N . ASN A 1 478 ? 25.634 2.621 -52.740 1.00 95.50 478 ASN A N 1
ATOM 3842 C CA . ASN A 1 478 ? 24.510 2.024 -53.462 1.00 95.50 478 ASN A CA 1
ATOM 3843 C C . ASN A 1 478 ? 24.459 2.474 -54.928 1.00 95.50 478 ASN A C 1
ATOM 3845 O O . ASN A 1 478 ? 24.260 1.641 -55.809 1.00 95.50 478 ASN A O 1
ATOM 3849 N N . ARG A 1 479 ? 24.646 3.772 -55.209 1.00 96.44 479 ARG A N 1
ATOM 3850 C CA . ARG A 1 479 ? 24.691 4.269 -56.595 1.00 96.44 479 ARG A CA 1
ATOM 3851 C C . ARG A 1 479 ? 25.839 3.636 -57.375 1.00 96.44 479 ARG A C 1
ATOM 3853 O O . ARG A 1 479 ? 25.598 3.127 -58.459 1.00 96.44 479 ARG A O 1
ATOM 3860 N N . LEU A 1 480 ? 27.035 3.588 -56.793 1.00 97.12 480 LEU A N 1
ATOM 3861 C CA . LEU A 1 480 ? 28.212 2.993 -57.421 1.00 97.12 480 LEU A CA 1
ATOM 3862 C C . LEU A 1 480 ? 27.988 1.514 -57.770 1.00 97.12 480 LEU A C 1
ATOM 3864 O O . LEU A 1 480 ? 28.273 1.108 -58.889 1.00 97.12 480 LEU A O 1
ATOM 3868 N N . SER A 1 481 ? 27.377 0.735 -56.870 1.00 97.56 481 SER A N 1
ATOM 3869 C CA . SER A 1 481 ? 27.015 -0.664 -57.148 1.00 97.56 481 SER A CA 1
ATOM 3870 C C . SER A 1 481 ? 26.057 -0.805 -58.344 1.00 97.56 481 SER A C 1
ATOM 3872 O O . SER A 1 481 ? 26.221 -1.688 -59.182 1.00 97.56 481 SER A O 1
ATOM 3874 N N . LYS A 1 482 ? 25.085 0.108 -58.482 1.00 97.81 482 LYS A N 1
ATOM 3875 C CA . LYS A 1 482 ? 24.160 0.115 -59.622 1.00 97.81 482 LYS A CA 1
ATOM 3876 C C . LYS A 1 482 ? 24.868 0.459 -60.927 1.00 97.81 482 LYS A C 1
ATOM 3878 O O . LYS A 1 482 ? 24.570 -0.167 -61.931 1.00 97.81 482 LYS A O 1
ATOM 3883 N N . MET A 1 483 ? 25.807 1.405 -60.902 1.00 98.25 483 MET A N 1
ATOM 3884 C CA . MET A 1 483 ? 26.597 1.776 -62.083 1.00 98.25 483 MET A CA 1
ATOM 3885 C C . MET A 1 483 ? 27.444 0.602 -62.582 1.00 98.25 483 MET A C 1
ATOM 3887 O O . MET A 1 483 ? 27.452 0.331 -63.774 1.00 98.25 483 MET A O 1
ATOM 3891 N N . VAL A 1 484 ? 28.066 -0.159 -61.673 1.00 98.12 484 VAL A N 1
ATOM 3892 C CA . VAL A 1 484 ? 28.799 -1.388 -62.031 1.00 98.12 484 VAL A CA 1
ATOM 3893 C C . VAL A 1 484 ? 27.876 -2.411 -62.699 1.00 98.12 484 VAL A C 1
ATOM 3895 O O . VAL A 1 484 ? 28.221 -2.966 -63.735 1.00 98.12 484 VAL A O 1
ATOM 3898 N N . ASN A 1 485 ? 26.689 -2.657 -62.141 1.00 98.44 485 ASN A N 1
ATOM 3899 C CA . ASN A 1 485 ? 25.748 -3.612 -62.735 1.00 98.44 485 ASN A CA 1
ATOM 3900 C C . ASN A 1 485 ? 25.148 -3.128 -64.060 1.00 98.44 485 ASN A C 1
ATOM 3902 O O . ASN A 1 485 ? 24.898 -3.952 -64.935 1.00 98.44 485 ASN A O 1
ATOM 3906 N N . GLN A 1 486 ? 24.950 -1.821 -64.217 1.00 98.06 486 GLN A N 1
ATOM 3907 C CA . GLN A 1 486 ? 24.524 -1.218 -65.476 1.00 98.06 486 GLN A CA 1
ATOM 3908 C C . GLN A 1 486 ? 25.588 -1.419 -66.563 1.00 98.06 486 GLN A C 1
ATOM 3910 O O . GLN A 1 486 ? 25.271 -1.912 -67.636 1.00 98.06 486 GLN A O 1
ATOM 3915 N N . HIS A 1 487 ? 26.857 -1.159 -66.243 1.00 98.06 487 HIS A N 1
ATOM 3916 C CA . HIS A 1 487 ? 27.992 -1.401 -67.143 1.00 98.06 487 HIS A CA 1
ATOM 3917 C C . HIS A 1 487 ? 28.109 -2.861 -67.568 1.00 98.06 487 HIS A C 1
ATOM 3919 O O . HIS A 1 487 ? 28.339 -3.179 -68.729 1.00 98.06 487 HIS A O 1
ATOM 3925 N N . ARG A 1 488 ? 27.900 -3.780 -66.622 1.00 98.44 488 ARG A N 1
ATOM 3926 C CA . ARG A 1 488 ? 27.856 -5.213 -66.917 1.00 98.44 488 ARG A CA 1
ATOM 3927 C C . ARG A 1 488 ? 26.725 -5.548 -67.883 1.00 98.44 488 ARG A C 1
ATOM 3929 O O . ARG A 1 488 ? 26.968 -6.276 -68.837 1.00 98.44 488 ARG A O 1
ATOM 3936 N N . ALA A 1 489 ? 25.532 -4.996 -67.672 1.00 98.25 489 ALA A N 1
ATOM 3937 C CA . ALA A 1 489 ? 24.399 -5.203 -68.569 1.00 98.25 489 ALA A CA 1
ATOM 3938 C C . ALA A 1 489 ? 24.664 -4.645 -69.979 1.00 98.25 489 ALA A C 1
ATOM 3940 O O . ALA A 1 489 ? 24.375 -5.325 -70.958 1.00 98.25 489 ALA A O 1
ATOM 3941 N N . GLU A 1 490 ? 25.280 -3.463 -70.083 1.00 97.75 490 GLU A N 1
ATOM 3942 C CA . GLU A 1 490 ? 25.710 -2.854 -71.355 1.00 97.75 490 GLU A CA 1
ATOM 3943 C C . GLU A 1 490 ? 26.729 -3.720 -72.113 1.00 97.75 490 GLU A C 1
ATOM 3945 O O . GLU A 1 490 ? 26.793 -3.669 -73.336 1.00 97.75 490 GLU A O 1
ATOM 3950 N N . ASN A 1 491 ? 27.468 -4.573 -71.399 1.00 97.81 491 ASN A N 1
ATOM 3951 C CA . ASN A 1 491 ? 28.416 -5.543 -71.953 1.00 97.81 491 ASN A CA 1
ATOM 3952 C C . ASN A 1 491 ? 27.852 -6.980 -72.009 1.00 97.81 491 ASN A C 1
ATOM 3954 O O . ASN A 1 491 ? 28.611 -7.943 -72.104 1.00 97.81 491 ASN A O 1
ATOM 3958 N N . GLY A 1 492 ? 26.530 -7.159 -71.912 1.00 97.75 492 GLY A N 1
ATOM 3959 C CA . GLY A 1 492 ? 25.877 -8.470 -72.034 1.00 97.75 492 GLY A CA 1
ATOM 3960 C C . GLY A 1 492 ? 26.091 -9.423 -70.849 1.00 97.75 492 GLY A C 1
ATOM 3961 O O . GLY A 1 492 ? 25.861 -10.625 -70.971 1.00 97.75 492 GLY A O 1
ATOM 3962 N N . LEU A 1 493 ? 26.526 -8.920 -69.690 1.00 98.06 493 LEU A N 1
ATOM 3963 C CA . LEU A 1 493 ? 26.823 -9.712 -68.494 1.00 98.06 493 LEU A CA 1
ATOM 3964 C C . LEU A 1 493 ? 25.725 -9.615 -67.430 1.00 98.06 493 LEU A C 1
ATOM 3966 O O . LEU A 1 493 ? 25.107 -8.573 -67.210 1.00 98.06 493 LEU A O 1
ATOM 3970 N N . SER A 1 494 ? 25.546 -10.694 -66.665 1.00 96.81 494 SER A N 1
ATOM 3971 C CA . SER A 1 494 ? 24.629 -10.704 -65.521 1.00 96.81 494 SER A CA 1
ATOM 3972 C C . SER A 1 494 ? 25.095 -9.777 -64.392 1.00 96.81 494 SER A C 1
ATOM 3974 O O . SER A 1 494 ? 26.291 -9.667 -64.096 1.00 96.81 494 SER A O 1
ATOM 3976 N N . SER A 1 495 ? 24.128 -9.163 -63.707 1.00 97.88 495 SER A N 1
ATOM 3977 C CA . SER A 1 495 ? 24.363 -8.327 -62.524 1.00 97.88 495 SER A CA 1
ATOM 3978 C C . SER A 1 495 ? 25.027 -9.103 -61.382 1.00 97.88 495 SER A C 1
ATOM 3980 O O . SER A 1 495 ? 24.645 -10.231 -61.076 1.00 97.88 495 SER A O 1
ATOM 3982 N N . LEU A 1 496 ? 25.970 -8.460 -60.694 1.00 98.06 496 LEU A N 1
ATOM 3983 C CA . LEU A 1 496 ? 26.545 -8.955 -59.447 1.00 98.06 496 LEU A CA 1
ATOM 3984 C C . LEU A 1 496 ? 25.577 -8.722 -58.287 1.00 98.06 496 LEU A C 1
ATOM 3986 O O . LEU A 1 496 ? 24.974 -7.649 -58.150 1.00 98.06 496 LEU A O 1
ATOM 3990 N N . LYS A 1 497 ? 25.478 -9.704 -57.391 1.00 97.56 497 LYS A N 1
ATOM 3991 C CA . LYS A 1 497 ? 24.724 -9.571 -56.142 1.00 97.56 497 LYS A CA 1
ATOM 3992 C C . LYS A 1 497 ? 25.576 -8.864 -55.086 1.00 97.56 497 LYS A C 1
ATOM 3994 O O . LYS A 1 497 ? 26.704 -9.268 -54.816 1.00 97.56 497 LYS A O 1
ATOM 3999 N N . VAL A 1 498 ? 25.032 -7.835 -54.434 1.00 97.19 498 VAL A N 1
ATOM 4000 C CA . VAL A 1 498 ? 25.725 -7.195 -53.302 1.00 97.19 498 VAL A CA 1
ATOM 4001 C C . VAL A 1 498 ? 25.803 -8.180 -52.131 1.00 97.19 498 VAL A C 1
ATOM 4003 O O . VAL A 1 498 ? 24.773 -8.588 -51.589 1.00 97.19 498 VAL A O 1
ATOM 4006 N N . SER A 1 499 ? 27.019 -8.564 -51.744 1.00 96.38 499 SER A N 1
ATOM 4007 C CA . SER A 1 499 ? 27.291 -9.475 -50.631 1.00 96.38 499 SER A CA 1
ATOM 4008 C C . SER A 1 499 ? 27.551 -8.706 -49.334 1.00 96.38 499 SER A C 1
ATOM 4010 O O . SER A 1 499 ? 28.223 -7.671 -49.322 1.00 96.38 499 SER A O 1
ATOM 4012 N N . THR A 1 500 ? 27.022 -9.224 -48.220 1.00 91.56 500 THR A N 1
ATOM 4013 C CA . THR A 1 500 ? 27.206 -8.616 -46.892 1.00 91.56 500 THR A CA 1
ATOM 4014 C C . THR A 1 500 ? 28.651 -8.757 -46.413 1.00 91.56 500 THR A C 1
ATOM 4016 O O . THR A 1 500 ? 29.239 -7.752 -46.023 1.00 91.56 500 THR A O 1
ATOM 4019 N N . SER A 1 501 ? 29.247 -9.951 -46.517 1.00 92.19 501 SER A N 1
ATOM 4020 C CA . SER A 1 501 ? 30.648 -10.221 -46.144 1.00 92.19 501 SER A CA 1
ATOM 4021 C C . SER A 1 501 ? 31.613 -9.343 -46.944 1.00 92.19 501 SER A C 1
ATOM 4023 O O . SER A 1 501 ? 32.456 -8.644 -46.378 1.00 92.19 501 SER A O 1
ATOM 4025 N N . LEU A 1 502 ? 31.422 -9.280 -48.266 1.00 96.56 502 LEU A N 1
ATOM 4026 C CA . LEU A 1 502 ? 32.249 -8.445 -49.134 1.00 96.56 502 LEU A CA 1
ATOM 4027 C C . LEU A 1 502 ? 32.111 -6.955 -48.805 1.00 96.56 502 LEU A C 1
ATOM 4029 O O . LEU A 1 502 ? 33.103 -6.224 -48.835 1.00 96.56 502 LEU A O 1
ATOM 4033 N N . THR A 1 503 ? 30.900 -6.500 -48.467 1.00 95.94 503 THR A N 1
ATOM 4034 C CA . THR A 1 503 ? 30.631 -5.107 -48.083 1.00 95.94 503 THR A CA 1
ATOM 4035 C C . THR A 1 503 ? 31.244 -4.757 -46.728 1.00 95.94 503 THR A C 1
ATOM 4037 O O . THR A 1 503 ? 31.727 -3.639 -46.555 1.00 95.94 503 THR A O 1
ATOM 4040 N N . GLU A 1 504 ? 31.281 -5.680 -45.765 1.00 93.00 504 GLU A N 1
ATOM 4041 C CA . GLU A 1 504 ? 31.967 -5.479 -44.480 1.00 93.00 504 GLU A CA 1
ATOM 4042 C C . GLU A 1 504 ? 33.480 -5.315 -44.665 1.00 93.00 504 GLU A C 1
ATOM 4044 O O . GLU A 1 504 ? 34.094 -4.422 -44.062 1.00 93.00 504 GLU A O 1
ATOM 4049 N N . THR A 1 505 ? 34.078 -6.098 -45.564 1.00 94.81 505 THR A N 1
ATOM 4050 C CA . THR A 1 505 ? 35.484 -5.913 -45.932 1.00 94.81 505 THR A CA 1
ATOM 4051 C C . THR A 1 505 ? 35.686 -4.611 -46.689 1.00 94.81 505 THR A C 1
ATOM 4053 O O . THR A 1 505 ? 36.545 -3.835 -46.284 1.00 94.81 505 THR A O 1
ATOM 4056 N N . ALA A 1 506 ? 34.861 -4.287 -47.691 1.00 96.88 506 ALA A N 1
ATOM 4057 C CA . ALA A 1 506 ? 34.939 -3.002 -48.391 1.00 96.88 506 ALA A CA 1
ATOM 4058 C C . ALA A 1 506 ? 34.819 -1.818 -47.413 1.00 96.88 506 ALA A C 1
ATOM 4060 O O . ALA A 1 506 ? 35.586 -0.862 -47.488 1.00 96.88 506 ALA A O 1
ATOM 4061 N N . THR A 1 507 ? 33.914 -1.909 -46.433 1.00 95.81 507 THR A N 1
ATOM 4062 C CA . THR A 1 507 ? 33.737 -0.929 -45.348 1.00 95.81 507 THR A CA 1
ATOM 4063 C C . THR A 1 507 ? 35.028 -0.793 -44.546 1.00 95.81 507 THR A C 1
ATOM 4065 O O . THR A 1 507 ? 35.525 0.312 -44.338 1.00 95.81 507 THR A O 1
ATOM 4068 N N . THR A 1 508 ? 35.628 -1.913 -44.143 1.00 95.19 508 THR A N 1
ATOM 4069 C CA . THR A 1 508 ? 36.904 -1.916 -43.421 1.00 95.19 508 THR A CA 1
ATOM 4070 C C . THR A 1 508 ? 38.024 -1.282 -44.240 1.00 95.19 508 THR A C 1
ATOM 4072 O O . THR A 1 508 ? 38.749 -0.425 -43.731 1.00 95.19 508 THR A O 1
ATOM 4075 N N . ARG A 1 509 ? 38.111 -1.636 -45.520 1.00 96.81 509 ARG A N 1
ATOM 4076 C CA . ARG A 1 509 ? 39.099 -1.121 -46.463 1.00 96.81 509 ARG A CA 1
ATOM 4077 C C . ARG A 1 509 ? 38.939 0.372 -46.714 1.00 96.81 509 ARG A C 1
ATOM 4079 O O . ARG A 1 509 ? 39.931 1.087 -46.667 1.00 96.81 509 ARG A O 1
ATOM 4086 N N . ALA A 1 510 ? 37.715 0.873 -46.868 1.00 96.81 510 ALA A N 1
ATOM 4087 C CA . ALA A 1 510 ? 37.463 2.272 -47.204 1.00 96.81 510 ALA A CA 1
ATOM 4088 C C . ALA A 1 510 ? 37.985 3.254 -46.138 1.00 96.81 510 ALA A C 1
ATOM 4090 O O . ALA A 1 510 ? 38.533 4.298 -46.483 1.00 96.81 510 ALA A O 1
ATOM 4091 N N . LYS A 1 511 ? 37.899 2.917 -44.841 1.00 96.06 511 LYS A N 1
ATOM 4092 C CA . LYS A 1 511 ? 38.568 3.712 -43.789 1.00 96.06 511 LYS A CA 1
ATOM 4093 C C . LYS A 1 511 ? 40.082 3.476 -43.731 1.00 96.06 511 LYS A C 1
ATOM 4095 O O . LYS A 1 511 ? 40.821 4.377 -43.364 1.00 96.06 511 LYS A O 1
ATOM 4100 N N . GLU A 1 512 ? 40.563 2.278 -44.054 1.00 97.31 512 GLU A N 1
ATOM 4101 C CA . GLU A 1 512 ? 41.989 1.935 -43.998 1.00 97.31 512 GLU A CA 1
ATOM 4102 C C . GLU A 1 512 ? 42.801 2.669 -45.065 1.00 97.31 512 GLU A C 1
ATOM 4104 O O . GLU A 1 512 ? 43.885 3.175 -44.763 1.00 97.31 512 GLU A O 1
ATOM 4109 N N . ILE A 1 513 ? 42.261 2.778 -46.283 1.00 97.31 513 ILE A N 1
ATOM 4110 C CA . ILE A 1 513 ? 42.925 3.477 -47.390 1.00 97.31 513 ILE A CA 1
ATOM 4111 C C . ILE A 1 513 ? 43.019 4.988 -47.169 1.00 97.31 513 ILE A C 1
ATOM 4113 O O . ILE A 1 513 ? 43.849 5.637 -47.785 1.00 97.31 513 ILE A O 1
ATOM 4117 N N . SER A 1 514 ? 42.248 5.523 -46.222 1.00 95.94 514 SER A N 1
ATOM 4118 C CA . SER A 1 514 ? 42.382 6.886 -45.698 1.00 95.94 514 SER A CA 1
ATOM 4119 C C . SER A 1 514 ? 43.637 7.079 -44.825 1.00 95.94 514 SER A C 1
ATOM 4121 O O . SER A 1 514 ? 44.185 8.176 -44.700 1.00 95.94 514 SER A O 1
ATOM 4123 N N . ASN A 1 515 ? 44.140 6.004 -44.216 1.00 94.62 515 ASN A N 1
ATOM 4124 C CA . ASN A 1 515 ? 45.396 6.031 -43.470 1.00 94.62 515 ASN A CA 1
ATOM 4125 C C . ASN A 1 515 ? 46.600 5.666 -44.351 1.00 94.62 515 ASN A C 1
ATOM 4127 O O . ASN A 1 515 ? 47.675 6.228 -44.159 1.00 94.62 515 ASN A O 1
ATOM 4131 N N . LYS A 1 516 ? 46.442 4.710 -45.272 1.00 93.62 516 LYS A N 1
ATOM 4132 C CA . LYS A 1 516 ? 47.476 4.315 -46.240 1.00 93.62 516 LYS A CA 1
ATOM 4133 C C . LYS A 1 516 ? 46.811 3.785 -47.508 1.00 93.62 516 LYS A C 1
ATOM 4135 O O . LYS A 1 516 ? 46.249 2.691 -47.472 1.00 93.62 516 LYS A O 1
ATOM 4140 N N . TYR A 1 517 ? 46.888 4.528 -48.610 1.00 95.81 517 TYR A N 1
ATOM 4141 C CA . TYR A 1 517 ? 46.333 4.101 -49.891 1.00 95.81 517 TYR A CA 1
ATOM 4142 C C . TYR A 1 517 ? 47.217 3.007 -50.506 1.00 95.81 517 TYR A C 1
ATOM 4144 O O . TYR A 1 517 ? 48.310 3.267 -50.998 1.00 95.81 517 TYR A O 1
ATOM 4152 N N . SER A 1 518 ? 46.790 1.750 -50.378 1.00 95.25 518 SER A N 1
ATOM 4153 C CA . SER A 1 518 ? 47.526 0.565 -50.831 1.00 95.25 518 SER A CA 1
ATOM 4154 C C . SER A 1 518 ? 46.596 -0.646 -50.860 1.00 95.25 518 SER A C 1
ATOM 4156 O O . SER A 1 518 ? 45.698 -0.727 -50.021 1.00 95.25 518 SER A O 1
ATOM 4158 N N . HIS A 1 519 ? 46.850 -1.611 -51.751 1.00 94.88 519 HIS A N 1
ATOM 4159 C CA . HIS A 1 519 ? 46.211 -2.937 -51.724 1.00 94.88 519 HIS A CA 1
ATOM 4160 C C . HIS A 1 519 ? 46.639 -3.784 -50.510 1.00 94.88 519 HIS A C 1
ATOM 4162 O O . HIS A 1 519 ? 45.943 -4.723 -50.121 1.00 94.88 519 HIS A O 1
ATOM 4168 N N . TYR A 1 520 ? 47.744 -3.420 -49.850 1.00 95.44 520 TYR A N 1
ATOM 4169 C CA . TYR A 1 520 ? 48.082 -3.936 -48.528 1.00 95.44 520 TYR A CA 1
ATOM 4170 C C . TYR A 1 520 ? 47.349 -3.139 -47.454 1.00 95.44 520 TYR A C 1
ATOM 4172 O O . TYR A 1 520 ? 47.399 -1.906 -47.397 1.00 95.44 520 TYR A O 1
ATOM 4180 N N . ARG A 1 521 ? 46.681 -3.857 -46.557 1.00 94.94 521 ARG A N 1
ATOM 4181 C CA . ARG A 1 521 ? 46.046 -3.276 -45.379 1.00 94.94 521 ARG A CA 1
ATOM 4182 C C . ARG A 1 521 ? 47.109 -2.676 -44.452 1.00 94.94 521 ARG A C 1
ATOM 4184 O O . ARG A 1 521 ? 48.252 -3.136 -44.449 1.00 94.94 521 ARG A O 1
ATOM 4191 N N . PRO A 1 522 ? 46.768 -1.680 -43.614 1.00 94.50 522 PRO A N 1
ATOM 4192 C CA . PRO A 1 522 ? 47.731 -1.069 -42.696 1.00 94.50 522 PRO A CA 1
ATOM 4193 C C . PRO A 1 522 ? 48.361 -2.047 -41.694 1.00 94.50 522 PRO A C 1
ATOM 4195 O O . PRO A 1 522 ? 49.420 -1.744 -41.155 1.00 94.50 522 PRO A O 1
ATOM 4198 N N . ASN A 1 523 ? 47.740 -3.208 -41.472 1.00 92.25 523 ASN A N 1
ATOM 4199 C CA . ASN A 1 523 ? 48.278 -4.300 -40.663 1.00 92.25 523 ASN A CA 1
ATOM 4200 C C . ASN A 1 523 ? 49.239 -5.245 -41.418 1.00 92.25 523 ASN A C 1
ATOM 4202 O O . ASN A 1 523 ? 49.689 -6.229 -40.840 1.00 92.25 523 ASN A O 1
ATOM 4206 N N . GLY A 1 524 ? 49.543 -4.963 -42.689 1.00 91.50 524 GLY A N 1
ATOM 4207 C CA . GLY A 1 524 ? 50.458 -5.737 -43.533 1.00 91.50 524 GLY A CA 1
ATOM 4208 C C . GLY A 1 524 ? 49.801 -6.853 -44.349 1.00 91.50 524 GLY A C 1
ATOM 4209 O O . GLY A 1 524 ? 50.461 -7.438 -45.199 1.00 91.50 524 GLY A O 1
ATOM 4210 N N . THR A 1 525 ? 48.511 -7.140 -44.146 1.00 92.31 525 THR A N 1
ATOM 4211 C CA . THR A 1 525 ? 47.807 -8.198 -44.894 1.00 92.31 525 THR A CA 1
ATOM 4212 C C . THR A 1 525 ? 47.410 -7.701 -46.284 1.00 92.31 525 THR A C 1
ATOM 4214 O O . THR A 1 525 ? 46.794 -6.641 -46.397 1.00 92.31 525 THR A O 1
ATOM 4217 N N . LEU A 1 526 ? 47.710 -8.452 -47.347 1.00 93.00 526 LEU A N 1
ATOM 4218 C CA . LEU A 1 526 ? 47.156 -8.173 -48.678 1.00 93.00 526 LEU A CA 1
ATOM 4219 C C . LEU A 1 526 ? 45.624 -8.269 -48.620 1.00 93.00 526 LEU A C 1
ATOM 4221 O O . LEU A 1 526 ? 45.100 -9.235 -48.068 1.00 93.00 526 LEU A O 1
ATOM 4225 N N . CYS A 1 527 ? 44.893 -7.289 -49.165 1.00 90.50 527 CYS A N 1
ATOM 4226 C CA . CYS A 1 527 ? 43.432 -7.263 -49.049 1.00 90.50 527 CYS A CA 1
ATOM 4227 C C . CYS A 1 527 ? 42.791 -8.566 -49.541 1.00 90.50 527 CYS A C 1
ATOM 4229 O O . CYS A 1 527 ? 41.999 -9.140 -48.801 1.00 90.50 527 CYS A O 1
ATOM 4231 N N . LEU A 1 528 ? 43.218 -9.082 -50.699 1.00 92.06 528 LEU A N 1
ATOM 4232 C CA . LEU A 1 528 ? 42.730 -10.342 -51.281 1.00 92.06 528 LEU A CA 1
ATOM 4233 C C . LEU A 1 528 ? 42.879 -11.551 -50.340 1.00 92.06 528 LEU A C 1
ATOM 4235 O O . LEU A 1 528 ? 42.055 -12.453 -50.369 1.00 92.06 528 LEU A O 1
ATOM 4239 N N . ASN A 1 529 ? 43.845 -11.526 -49.418 1.00 91.31 529 ASN A N 1
ATOM 4240 C CA . ASN A 1 529 ? 44.046 -12.587 -48.426 1.00 91.31 529 ASN A CA 1
ATOM 4241 C C . ASN A 1 529 ? 43.211 -12.376 -47.147 1.00 91.31 529 ASN A C 1
ATOM 4243 O O . ASN A 1 529 ? 43.346 -13.128 -46.186 1.00 91.31 529 ASN A O 1
ATOM 4247 N N . SER A 1 530 ? 42.379 -11.330 -47.084 1.00 84.25 530 SER A N 1
ATOM 4248 C CA . SER A 1 530 ? 41.594 -10.989 -45.886 1.00 84.25 530 SER A CA 1
ATOM 4249 C C . SER A 1 530 ? 40.302 -11.792 -45.747 1.00 84.25 530 SER A C 1
ATOM 4251 O O . SER A 1 530 ? 39.722 -11.790 -44.663 1.00 84.25 530 SER A O 1
ATOM 4253 N N . MET A 1 531 ? 39.835 -12.446 -46.813 1.00 87.31 531 MET A N 1
ATOM 4254 C CA . MET A 1 531 ? 38.705 -13.379 -46.783 1.00 87.31 531 MET A CA 1
ATOM 4255 C C . MET A 1 531 ? 38.712 -14.269 -48.028 1.00 87.31 531 MET A C 1
ATOM 4257 O O . MET A 1 531 ? 39.089 -13.811 -49.100 1.00 87.31 531 MET A O 1
ATOM 4261 N N . TYR A 1 532 ? 38.239 -15.511 -47.899 1.00 87.69 532 TYR A N 1
ATOM 4262 C CA . TYR A 1 532 ? 38.254 -16.490 -48.995 1.00 87.69 532 TYR A CA 1
ATOM 4263 C C . TYR A 1 532 ? 37.344 -16.111 -50.178 1.00 87.69 532 TYR A C 1
ATOM 4265 O O . TYR A 1 532 ? 37.607 -16.517 -51.302 1.00 87.69 532 TYR A O 1
ATOM 4273 N N . GLU A 1 533 ? 36.284 -15.330 -49.940 1.00 87.50 533 GLU A N 1
ATOM 4274 C CA . GLU A 1 533 ? 35.336 -14.895 -50.980 1.00 87.50 533 GLU A CA 1
ATOM 4275 C C . GLU A 1 533 ? 35.868 -13.733 -51.833 1.00 87.50 533 GLU A C 1
ATOM 4277 O O . GLU A 1 533 ? 35.199 -13.323 -52.778 1.00 87.50 533 GLU A O 1
ATOM 4282 N N . LEU A 1 534 ? 37.030 -13.158 -51.498 1.00 92.38 534 LEU A N 1
ATOM 4283 C CA . LEU A 1 534 ? 37.571 -11.982 -52.173 1.00 92.38 534 LEU A CA 1
ATOM 4284 C C . LEU A 1 534 ? 38.539 -12.366 -53.290 1.00 92.38 534 LEU A C 1
ATOM 4286 O O . LEU A 1 534 ? 39.652 -12.807 -53.029 1.00 92.38 534 LEU A O 1
ATOM 4290 N N . TYR A 1 535 ? 38.154 -12.090 -54.530 1.00 95.69 535 TYR A N 1
ATOM 4291 C CA . TYR A 1 535 ? 38.972 -12.372 -55.709 1.00 95.69 535 TYR A CA 1
ATOM 4292 C C . TYR A 1 535 ? 39.408 -11.114 -56.471 1.00 95.69 535 TYR A C 1
ATOM 4294 O O . TYR A 1 535 ? 40.340 -11.188 -57.265 1.00 95.69 535 TYR A O 1
ATOM 4302 N N . GLY A 1 536 ? 38.799 -9.953 -56.200 1.00 95.56 536 GLY A N 1
ATOM 4303 C CA . GLY A 1 536 ? 39.199 -8.677 -56.802 1.00 95.56 536 GLY A CA 1
ATOM 4304 C C . GLY A 1 536 ? 38.953 -7.476 -55.889 1.00 95.56 536 GLY A C 1
ATOM 4305 O O . GLY A 1 536 ? 38.022 -7.483 -55.082 1.00 95.56 536 GLY A O 1
ATOM 4306 N N . GLU A 1 537 ? 39.766 -6.427 -56.034 1.00 97.38 537 GLU A N 1
ATOM 4307 C CA . GLU A 1 537 ? 39.624 -5.145 -55.329 1.00 97.38 537 GLU A CA 1
ATOM 4308 C C . GLU A 1 537 ? 39.847 -3.987 -56.312 1.00 97.38 537 GLU A C 1
ATOM 4310 O O . GLU A 1 537 ? 40.886 -3.931 -56.965 1.00 97.38 537 GLU A O 1
ATOM 4315 N N . ASN A 1 538 ? 38.911 -3.035 -56.367 1.00 98.25 538 ASN A N 1
ATOM 4316 C CA . ASN A 1 538 ? 39.151 -1.730 -56.988 1.00 98.25 538 ASN A CA 1
ATOM 4317 C C . ASN A 1 538 ? 39.170 -0.656 -55.899 1.00 98.25 538 ASN A C 1
ATOM 4319 O O . ASN A 1 538 ? 38.256 -0.581 -55.071 1.00 98.25 538 ASN A O 1
ATOM 4323 N N . LEU A 1 539 ? 40.197 0.194 -55.920 1.00 98.00 539 LEU A N 1
ATOM 4324 C CA . LEU A 1 539 ? 40.380 1.305 -54.988 1.00 98.00 539 LEU A CA 1
ATOM 4325 C C . LEU A 1 539 ? 40.355 2.630 -55.750 1.00 98.00 539 LEU A C 1
ATOM 4327 O O . LEU A 1 539 ? 40.833 2.719 -56.879 1.00 98.00 539 LEU A O 1
ATOM 4331 N N . ALA A 1 540 ? 39.781 3.661 -55.136 1.00 96.81 540 ALA A N 1
ATOM 4332 C CA . ALA A 1 540 ? 39.897 5.032 -55.618 1.00 96.81 540 ALA A CA 1
ATOM 4333 C C . ALA A 1 540 ? 39.830 6.024 -54.455 1.00 96.81 540 ALA A C 1
ATOM 4335 O O . ALA A 1 540 ? 39.098 5.831 -53.481 1.00 96.81 540 ALA A O 1
ATOM 4336 N N . CYS A 1 541 ? 40.564 7.125 -54.566 1.00 94.62 541 CYS A N 1
ATOM 4337 C CA . CYS A 1 541 ? 40.493 8.255 -53.647 1.00 94.62 541 CYS A CA 1
ATOM 4338 C C . CYS A 1 541 ? 40.589 9.578 -54.414 1.00 94.62 541 CYS A C 1
ATOM 4340 O O . CYS A 1 541 ? 40.959 9.601 -55.581 1.00 94.62 541 CYS A O 1
ATOM 4342 N N . GLY A 1 542 ? 40.205 10.685 -53.779 1.00 86.38 542 GLY A N 1
ATOM 4343 C CA . GLY A 1 542 ? 40.347 12.034 -54.355 1.00 86.38 542 GLY A CA 1
ATOM 4344 C C . GLY A 1 542 ? 39.215 12.487 -55.281 1.00 86.38 542 GLY A C 1
ATOM 4345 O O . GLY A 1 542 ? 39.062 13.681 -55.514 1.00 86.38 542 GLY A O 1
ATOM 4346 N N . PHE A 1 543 ? 38.343 11.580 -55.721 1.00 92.31 543 PHE A N 1
ATOM 4347 C CA . PHE A 1 543 ? 37.205 11.921 -56.577 1.00 92.31 543 PHE A CA 1
ATOM 4348 C C . PHE A 1 543 ? 36.021 12.528 -55.807 1.00 92.31 543 PHE A C 1
ATOM 4350 O O . PHE A 1 543 ? 35.579 12.021 -54.765 1.00 92.31 543 PHE A O 1
ATOM 4357 N N . SER A 1 544 ? 35.434 13.582 -56.376 1.00 86.44 544 SER A N 1
ATOM 4358 C CA . SER A 1 544 ? 34.294 14.317 -55.811 1.00 86.44 544 SER A CA 1
ATOM 4359 C C . SER A 1 544 ? 32.943 13.603 -55.963 1.00 86.44 544 SER A C 1
ATOM 4361 O O . SER A 1 544 ? 31.997 13.963 -55.257 1.00 86.44 544 SER A O 1
ATOM 4363 N N . GLY A 1 545 ? 32.843 12.566 -56.803 1.00 89.25 545 GLY A N 1
ATOM 4364 C CA . GLY A 1 545 ? 31.602 11.844 -57.114 1.00 89.25 545 GLY A CA 1
ATOM 4365 C C . GLY A 1 545 ? 31.842 10.395 -57.543 1.00 89.25 545 GLY A C 1
ATOM 4366 O O . GLY A 1 545 ? 32.903 10.067 -58.070 1.00 89.25 545 GLY A O 1
ATOM 4367 N N . GLY A 1 546 ? 30.864 9.519 -57.284 1.00 89.94 546 GLY A N 1
ATOM 4368 C CA . GLY A 1 546 ? 30.948 8.096 -57.643 1.00 89.94 546 GLY A CA 1
ATOM 4369 C C . GLY A 1 546 ? 30.870 7.847 -59.152 1.00 89.94 546 GLY A C 1
ATOM 4370 O O . GLY A 1 546 ? 31.424 6.871 -59.635 1.00 89.94 546 GLY A O 1
ATOM 4371 N N . ASP A 1 547 ? 30.248 8.756 -59.893 1.00 91.94 547 ASP A N 1
ATOM 4372 C CA . ASP A 1 547 ? 30.193 8.772 -61.353 1.00 91.94 547 ASP A CA 1
ATOM 4373 C C . ASP A 1 547 ? 31.562 9.027 -61.994 1.00 91.94 547 ASP A C 1
ATOM 4375 O O . ASP A 1 547 ? 31.930 8.360 -62.960 1.00 91.94 547 ASP A O 1
ATOM 4379 N N . LEU A 1 548 ? 32.354 9.934 -61.414 1.00 95.31 548 LEU A N 1
ATOM 4380 C CA . LEU A 1 548 ? 33.729 10.182 -61.843 1.00 95.31 548 LEU A CA 1
ATOM 4381 C C . LEU A 1 548 ? 34.634 8.988 -61.531 1.00 95.31 548 LEU A C 1
ATOM 4383 O O . LEU A 1 548 ? 35.431 8.599 -62.379 1.00 95.31 548 LEU A O 1
ATOM 4387 N N . VAL A 1 549 ? 34.475 8.379 -60.348 1.00 96.12 549 VAL A N 1
ATOM 4388 C CA . VAL A 1 549 ? 35.201 7.152 -59.971 1.00 96.12 549 VAL A CA 1
ATOM 4389 C C . VAL A 1 549 ? 34.87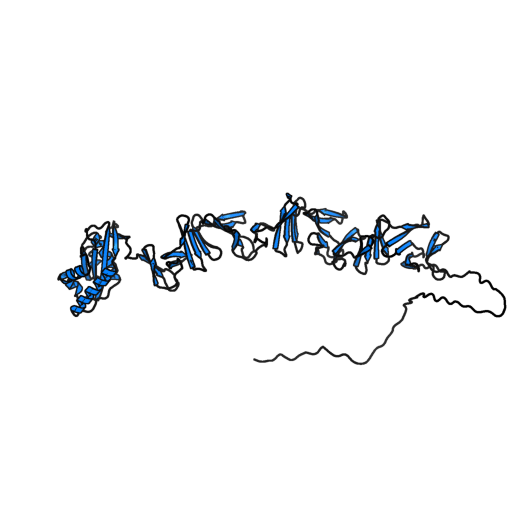5 6.017 -60.926 1.00 96.12 549 VAL A C 1
ATOM 4391 O O . VAL A 1 549 ? 35.782 5.378 -61.445 1.00 96.12 549 VAL A O 1
ATOM 4394 N N . PHE A 1 550 ? 33.587 5.779 -61.172 1.00 96.88 550 PHE A N 1
ATOM 4395 C CA . PHE A 1 550 ? 33.142 4.726 -62.071 1.00 96.88 550 PHE A CA 1
ATOM 4396 C C . PHE A 1 550 ? 33.719 4.923 -63.478 1.00 96.88 550 PHE A C 1
ATOM 4398 O O . PHE A 1 550 ? 34.318 4.000 -64.015 1.00 96.88 550 PHE A O 1
ATOM 4405 N N . ARG A 1 551 ? 33.640 6.141 -64.032 1.00 96.12 551 ARG A N 1
ATOM 4406 C CA . ARG A 1 551 ? 34.223 6.475 -65.342 1.00 96.12 551 ARG A CA 1
ATOM 4407 C C . ARG A 1 551 ? 35.743 6.290 -65.380 1.00 96.12 551 ARG A C 1
ATOM 4409 O O . ARG A 1 551 ? 36.288 5.896 -66.405 1.00 96.12 551 ARG A O 1
ATOM 4416 N N . ALA A 1 552 ? 36.437 6.612 -64.288 1.00 96.50 552 ALA A N 1
ATOM 4417 C CA . ALA A 1 552 ? 37.878 6.402 -64.182 1.00 96.50 552 ALA A CA 1
ATOM 4418 C C . ALA A 1 552 ? 38.226 4.905 -64.144 1.00 96.50 552 ALA A C 1
ATOM 4420 O O . ALA A 1 552 ? 39.160 4.479 -64.818 1.00 96.50 552 ALA A O 1
ATOM 4421 N N . TRP A 1 553 ? 37.456 4.100 -63.407 1.00 97.94 553 TRP A N 1
ATOM 4422 C CA . TRP A 1 553 ? 37.624 2.649 -63.387 1.00 97.94 553 TRP A CA 1
ATOM 4423 C C . TRP A 1 553 ? 37.275 1.999 -64.726 1.00 97.94 553 TRP A C 1
ATOM 4425 O O . TRP A 1 553 ? 38.037 1.149 -65.165 1.00 97.94 553 TRP A O 1
ATOM 4435 N N . SER A 1 554 ? 36.205 2.420 -65.406 1.00 96.31 554 SER A N 1
ATOM 4436 C CA . SER A 1 554 ? 35.801 1.833 -66.693 1.00 96.31 554 SER A CA 1
ATOM 4437 C C . SER A 1 554 ? 36.782 2.138 -67.829 1.00 96.31 554 SER A C 1
ATOM 4439 O O . SER A 1 554 ? 36.881 1.389 -68.790 1.00 96.31 554 SER A O 1
ATOM 4441 N N . LYS A 1 555 ? 37.546 3.233 -67.723 1.00 96.56 555 LYS A N 1
ATOM 4442 C CA . LYS A 1 555 ? 38.630 3.572 -68.660 1.00 96.56 555 LYS A CA 1
ATOM 4443 C C . LYS A 1 555 ? 39.972 2.921 -68.314 1.00 96.56 555 LYS A C 1
ATOM 4445 O O . LYS A 1 555 ? 40.936 3.085 -69.053 1.00 96.56 555 LYS A O 1
ATOM 4450 N N . SER A 1 556 ? 40.067 2.230 -67.181 1.00 96.88 556 SER A N 1
ATOM 4451 C CA . SER A 1 556 ? 41.293 1.585 -66.723 1.00 96.88 556 SER A CA 1
ATOM 4452 C C . SER A 1 556 ? 41.192 0.086 -66.960 1.00 96.88 556 SER A C 1
ATOM 4454 O O . SER A 1 556 ? 40.441 -0.585 -66.261 1.00 96.88 556 SER A O 1
ATOM 4456 N N . THR A 1 557 ? 41.992 -0.454 -67.884 1.00 96.38 557 THR A N 1
ATOM 4457 C CA . THR A 1 557 ? 41.946 -1.874 -68.279 1.00 96.38 557 THR A CA 1
ATOM 4458 C C . THR A 1 557 ? 41.923 -2.827 -67.081 1.00 96.38 557 THR A C 1
ATOM 4460 O O . THR A 1 557 ? 41.114 -3.750 -67.047 1.00 96.38 557 THR A O 1
ATOM 4463 N N . ALA A 1 558 ? 42.748 -2.583 -66.056 1.00 95.19 558 ALA A N 1
ATOM 4464 C CA . ALA A 1 558 ? 42.800 -3.423 -64.857 1.00 95.19 558 ALA A CA 1
ATOM 4465 C C . ALA A 1 558 ? 41.523 -3.337 -63.994 1.00 95.19 558 ALA A C 1
ATOM 4467 O O . ALA A 1 558 ? 40.986 -4.363 -63.576 1.00 95.19 558 ALA A O 1
ATOM 4468 N N . HIS A 1 559 ? 41.016 -2.129 -63.730 1.00 97.88 559 HIS A N 1
ATOM 4469 C CA . HIS A 1 559 ? 39.813 -1.948 -62.910 1.00 97.88 559 HIS A CA 1
ATOM 4470 C C . HIS A 1 559 ? 38.544 -2.394 -63.643 1.00 97.88 559 HIS A C 1
ATOM 4472 O O . HIS A 1 559 ? 37.656 -2.983 -63.020 1.00 97.88 559 HIS A O 1
ATOM 4478 N N . ASP A 1 560 ? 38.465 -2.134 -64.948 1.00 98.06 560 ASP A N 1
ATOM 4479 C CA . ASP A 1 560 ? 37.343 -2.528 -65.793 1.00 98.06 560 ASP A CA 1
ATOM 4480 C C . ASP A 1 560 ? 37.269 -4.048 -65.953 1.00 98.06 560 ASP A C 1
ATOM 4482 O O . ASP A 1 560 ? 36.201 -4.635 -65.783 1.00 98.06 560 ASP A O 1
ATOM 4486 N N . SER A 1 561 ? 38.422 -4.713 -66.101 1.00 97.31 561 SER A N 1
ATOM 4487 C CA . SER A 1 561 ? 38.504 -6.181 -66.109 1.00 97.31 561 SER A CA 1
ATOM 4488 C C . SER A 1 561 ? 37.921 -6.804 -64.839 1.00 97.31 561 SER A C 1
ATOM 4490 O O . SER A 1 561 ? 37.262 -7.836 -64.915 1.00 97.31 561 SER A O 1
ATOM 4492 N N . ASN A 1 562 ? 38.096 -6.179 -63.667 1.00 97.38 562 ASN A N 1
ATOM 4493 C CA . ASN A 1 562 ? 37.436 -6.637 -62.441 1.00 97.38 562 ASN A CA 1
ATOM 4494 C C . ASN A 1 562 ? 35.910 -6.453 -62.499 1.00 97.38 562 ASN A C 1
ATOM 4496 O O . ASN A 1 562 ? 35.174 -7.337 -62.064 1.00 97.38 562 ASN A O 1
ATOM 4500 N N . MET A 1 563 ? 35.417 -5.334 -63.040 1.00 97.88 563 MET A N 1
ATOM 4501 C CA . MET A 1 563 ? 33.976 -5.059 -63.143 1.00 97.88 563 MET A CA 1
ATOM 4502 C C . MET A 1 563 ? 33.272 -5.962 -64.166 1.00 97.88 563 MET A C 1
ATOM 4504 O O . MET A 1 563 ? 32.126 -6.353 -63.934 1.00 97.88 563 MET A O 1
ATOM 4508 N N . LEU A 1 564 ? 33.951 -6.338 -65.252 1.00 97.88 564 LEU A N 1
ATOM 4509 C CA . LEU A 1 564 ? 33.430 -7.189 -66.329 1.00 97.88 564 LEU A CA 1
ATOM 4510 C C . LEU A 1 564 ? 33.822 -8.670 -66.198 1.00 97.88 564 LEU A C 1
ATOM 4512 O O . LEU A 1 564 ? 33.423 -9.489 -67.021 1.00 97.88 564 LEU A O 1
ATOM 4516 N N . ASN A 1 565 ? 34.549 -9.059 -65.147 1.00 97.44 565 ASN A N 1
ATOM 4517 C CA . ASN A 1 565 ? 34.942 -10.454 -64.968 1.00 97.44 565 ASN A CA 1
ATOM 4518 C C . ASN A 1 565 ? 33.701 -11.367 -64.887 1.00 97.44 565 ASN A C 1
ATOM 4520 O O . ASN A 1 565 ? 32.810 -11.171 -64.048 1.00 97.44 565 ASN A O 1
ATOM 4524 N N . THR A 1 566 ? 33.640 -12.372 -65.760 1.00 96.69 566 THR A N 1
ATOM 4525 C CA . THR A 1 566 ? 32.503 -13.300 -65.888 1.00 96.69 566 THR A CA 1
ATOM 4526 C C . THR A 1 566 ? 32.448 -14.331 -64.758 1.00 96.69 566 THR A C 1
ATOM 4528 O O . THR A 1 566 ? 31.374 -14.868 -64.449 1.00 96.69 566 THR A O 1
ATOM 4531 N N . THR A 1 567 ? 33.587 -14.571 -64.098 1.00 96.50 567 THR A N 1
ATOM 4532 C CA . THR A 1 567 ? 33.690 -15.491 -62.959 1.00 96.50 567 THR A CA 1
ATOM 4533 C C . THR A 1 567 ? 33.113 -14.897 -61.680 1.00 96.50 567 THR A C 1
ATOM 4535 O O . THR A 1 567 ? 32.679 -15.656 -60.823 1.00 96.50 567 THR A O 1
ATOM 4538 N N . TYR A 1 568 ? 33.042 -13.568 -61.550 1.00 97.56 568 TYR A N 1
ATOM 4539 C CA . TYR A 1 568 ? 32.467 -12.928 -60.369 1.00 97.56 568 TYR A CA 1
ATOM 4540 C C . TYR A 1 568 ? 30.937 -12.979 -60.387 1.00 97.56 568 TYR A C 1
ATOM 4542 O O . TYR A 1 568 ? 30.297 -12.715 -61.409 1.00 97.56 568 TYR A O 1
ATOM 4550 N N . LYS A 1 569 ? 30.350 -13.285 -59.226 1.00 97.25 569 LYS A N 1
ATOM 4551 C CA . LYS A 1 569 ? 28.899 -13.332 -58.979 1.00 97.25 569 LYS A CA 1
ATOM 4552 C C . LYS A 1 569 ? 28.457 -12.357 -57.897 1.00 97.25 569 LYS A C 1
ATOM 4554 O O . LYS A 1 569 ? 27.280 -11.988 -57.834 1.00 97.25 569 LYS A O 1
ATOM 4559 N N . THR A 1 570 ? 29.385 -11.902 -57.059 1.00 98.06 570 THR A N 1
ATOM 4560 C CA . THR A 1 570 ? 29.091 -10.993 -55.953 1.00 98.06 570 THR A CA 1
ATOM 4561 C C . THR A 1 570 ? 30.028 -9.792 -55.914 1.00 98.06 570 THR A C 1
ATOM 4563 O O . THR A 1 570 ? 31.151 -9.835 -56.413 1.00 98.06 570 THR A O 1
ATOM 4566 N N . MET A 1 571 ? 29.555 -8.698 -55.315 1.00 98.12 571 MET A N 1
ATOM 4567 C CA . MET A 1 571 ? 30.372 -7.517 -55.029 1.00 98.12 571 MET A CA 1
ATOM 4568 C C . MET A 1 571 ? 30.114 -6.968 -53.625 1.00 98.12 571 MET A C 1
ATOM 4570 O O . MET A 1 571 ? 29.019 -7.108 -53.083 1.00 98.12 571 MET A O 1
ATOM 4574 N N . GLY A 1 572 ? 31.101 -6.297 -53.047 1.00 97.81 572 GLY A N 1
ATOM 4575 C CA . GLY A 1 572 ? 30.952 -5.427 -51.888 1.00 97.81 572 GLY A CA 1
ATOM 4576 C C . GLY A 1 572 ? 31.346 -4.004 -52.247 1.00 97.81 572 GLY A C 1
ATOM 4577 O O . GLY A 1 572 ? 32.256 -3.788 -53.042 1.00 97.81 572 GLY A O 1
ATOM 4578 N N . VAL A 1 573 ? 30.648 -3.018 -51.681 1.00 98.00 573 VAL A N 1
ATOM 4579 C CA . VAL A 1 573 ? 30.876 -1.606 -52.017 1.00 98.00 573 VAL A CA 1
ATOM 4580 C C . VAL A 1 573 ? 30.880 -0.760 -50.759 1.00 98.00 573 VAL A C 1
ATOM 4582 O O . VAL A 1 573 ? 29.965 -0.848 -49.942 1.00 98.00 573 VAL A O 1
ATOM 4585 N N . ALA A 1 574 ? 31.877 0.109 -50.613 1.00 97.88 574 ALA A N 1
ATOM 4586 C CA . ALA A 1 574 ? 31.895 1.091 -49.541 1.00 97.88 574 ALA A CA 1
ATOM 4587 C C . ALA A 1 574 ? 32.481 2.424 -49.995 1.00 97.88 574 ALA A C 1
ATOM 4589 O O . ALA A 1 574 ? 33.418 2.484 -50.789 1.00 97.88 574 ALA A O 1
ATOM 4590 N N . VAL A 1 575 ? 31.932 3.499 -49.428 1.00 97.62 575 VAL A N 1
ATOM 4591 C CA . VAL A 1 575 ? 32.443 4.857 -49.602 1.00 97.62 575 VAL A CA 1
ATOM 4592 C C . VAL A 1 575 ? 32.630 5.471 -48.227 1.00 97.62 575 VAL A C 1
ATOM 4594 O O . VAL A 1 575 ? 31.654 5.696 -47.510 1.00 97.62 575 VAL A O 1
ATOM 4597 N N . PHE A 1 576 ? 33.877 5.729 -47.849 1.00 97.38 576 PHE A N 1
ATOM 4598 C CA . PHE A 1 576 ? 34.211 6.396 -46.599 1.00 97.38 576 PHE A CA 1
ATOM 4599 C C . PHE A 1 576 ? 34.552 7.864 -46.856 1.00 97.38 576 PHE A C 1
ATOM 4601 O O . PHE A 1 576 ? 35.353 8.191 -47.731 1.00 97.38 576 PHE A O 1
ATOM 4608 N N . VAL A 1 577 ? 33.937 8.754 -46.081 1.00 96.56 577 VAL A N 1
ATOM 4609 C CA . VAL A 1 577 ? 34.203 10.192 -46.104 1.00 96.56 577 VAL A CA 1
ATOM 4610 C C . VAL A 1 577 ? 35.024 10.546 -44.874 1.00 96.56 577 VAL A C 1
ATOM 4612 O O . VAL A 1 577 ? 34.491 10.580 -43.758 1.00 96.56 577 VAL A O 1
ATOM 4615 N N . ALA A 1 578 ? 36.311 10.817 -45.075 1.00 95.31 578 ALA A N 1
ATOM 4616 C CA . ALA A 1 578 ? 37.204 11.251 -44.012 1.00 95.31 578 ALA A CA 1
ATOM 4617 C C . ALA A 1 578 ? 37.040 12.758 -43.766 1.00 95.31 578 ALA A C 1
ATOM 4619 O O . ALA A 1 578 ? 36.905 13.554 -44.694 1.00 95.31 578 ALA A O 1
ATOM 4620 N N . LEU A 1 579 ? 37.007 13.147 -42.492 1.00 94.50 579 LEU A N 1
ATOM 4621 C CA . LEU A 1 579 ? 36.802 14.529 -42.050 1.00 94.50 579 LEU A CA 1
ATOM 4622 C C . LEU A 1 579 ? 37.949 15.044 -41.172 1.00 94.50 579 LEU A C 1
ATOM 4624 O O . LEU A 1 579 ? 38.182 16.246 -41.140 1.00 94.50 579 LEU A O 1
ATOM 4628 N N . LYS A 1 580 ? 38.630 14.165 -40.422 1.00 91.94 580 LYS A N 1
ATOM 4629 C CA . LYS A 1 580 ? 39.795 14.514 -39.589 1.00 91.94 580 LYS A CA 1
ATOM 4630 C C . LYS A 1 580 ? 40.677 13.286 -39.328 1.00 91.94 580 LYS A C 1
ATOM 4632 O O . LYS A 1 580 ? 40.158 12.173 -39.229 1.00 91.94 580 LYS A O 1
ATOM 4637 N N . ASN A 1 581 ? 41.981 13.516 -39.134 1.00 87.88 581 ASN A N 1
ATOM 4638 C CA . ASN A 1 581 ? 43.028 12.498 -38.930 1.00 87.88 581 ASN A CA 1
ATOM 4639 C C . ASN A 1 581 ? 43.192 11.540 -40.119 1.00 87.88 581 ASN A C 1
ATOM 4641 O O . ASN A 1 581 ? 43.532 10.370 -39.950 1.00 87.88 581 ASN A O 1
ATOM 4645 N N . ASP A 1 582 ? 42.907 12.048 -41.311 1.00 90.25 582 ASP A N 1
ATOM 4646 C CA . ASP A 1 582 ? 43.250 11.394 -42.562 1.00 90.25 582 ASP A CA 1
ATOM 4647 C C . ASP A 1 582 ? 44.744 11.590 -42.867 1.00 90.25 582 ASP A C 1
ATOM 4649 O O . ASP A 1 582 ? 45.295 12.632 -42.512 1.00 90.25 582 ASP A O 1
ATOM 4653 N N . LYS A 1 583 ? 45.400 10.605 -43.492 1.00 90.94 583 LYS A N 1
ATOM 4654 C CA . LYS A 1 583 ? 46.835 10.685 -43.825 1.00 90.94 583 LYS A CA 1
ATOM 4655 C C . LYS A 1 583 ? 47.125 10.760 -45.320 1.00 90.94 583 LYS A C 1
ATOM 4657 O O . LYS A 1 583 ? 48.292 10.868 -45.676 1.00 90.94 583 LYS A O 1
ATOM 4662 N N . GLN A 1 584 ? 46.119 10.636 -46.183 1.00 92.00 584 GLN A N 1
ATOM 4663 C CA . GLN A 1 584 ? 46.320 10.716 -47.635 1.00 92.00 584 GLN A CA 1
ATOM 4664 C C . GLN A 1 584 ? 45.891 12.071 -48.213 1.00 92.00 584 GLN A C 1
ATOM 4666 O O . GLN A 1 584 ? 46.221 12.371 -49.351 1.00 92.00 584 GLN A O 1
ATOM 4671 N N . GLY A 1 585 ? 45.173 12.894 -47.444 1.00 86.12 585 GLY A N 1
ATOM 4672 C CA . GLY A 1 585 ? 44.754 14.240 -47.839 1.00 86.12 585 GLY A CA 1
ATOM 4673 C C . GLY A 1 585 ? 43.459 14.284 -48.654 1.00 86.12 585 GLY A C 1
ATOM 4674 O O . GLY A 1 585 ? 42.997 15.369 -49.003 1.00 86.12 585 GLY A O 1
ATOM 4675 N N . TYR A 1 586 ? 42.827 13.138 -48.930 1.00 90.25 586 TYR A N 1
ATOM 4676 C CA . TYR A 1 586 ? 41.599 13.076 -49.721 1.00 90.25 586 TYR A CA 1
ATOM 4677 C C . TYR A 1 586 ? 40.341 13.031 -48.849 1.00 90.25 586 TYR A C 1
ATOM 4679 O O . TYR A 1 586 ? 40.317 12.514 -47.734 1.00 90.25 586 TYR A O 1
ATOM 4687 N N . LYS A 1 587 ? 39.233 13.548 -49.390 1.00 89.44 587 LYS A N 1
ATOM 4688 C CA . LYS A 1 587 ? 37.943 13.588 -48.683 1.00 89.44 587 LYS A CA 1
ATOM 4689 C C . LYS A 1 587 ? 37.158 12.278 -48.773 1.00 89.44 587 LYS A C 1
ATOM 4691 O O . LYS A 1 587 ? 36.406 11.957 -47.854 1.00 89.44 587 LYS A O 1
ATOM 4696 N N . ARG A 1 588 ? 37.265 11.554 -49.891 1.00 95.44 588 ARG A N 1
ATOM 4697 C CA . ARG A 1 588 ? 36.457 10.362 -50.187 1.00 95.44 588 ARG A CA 1
ATOM 4698 C C . ARG A 1 588 ? 37.320 9.197 -50.645 1.00 95.44 588 ARG A C 1
ATOM 4700 O O . ARG A 1 588 ? 38.234 9.383 -51.444 1.00 95.44 588 ARG A O 1
ATOM 4707 N N . TYR A 1 589 ? 36.949 8.020 -50.160 1.00 97.62 589 TYR A N 1
ATOM 4708 C CA . TYR A 1 589 ? 37.638 6.754 -50.350 1.00 97.62 589 TYR A CA 1
ATOM 4709 C C . TYR A 1 589 ? 36.626 5.705 -50.788 1.00 97.62 589 TYR A C 1
ATOM 4711 O O . TYR A 1 589 ? 35.684 5.412 -50.049 1.00 97.62 589 TYR A O 1
ATOM 4719 N N . TYR A 1 590 ? 36.800 5.180 -51.994 1.00 98.12 590 TYR A N 1
ATOM 4720 C CA . TYR A 1 590 ? 35.882 4.263 -52.655 1.00 98.12 590 TYR A CA 1
ATOM 4721 C C . TYR A 1 590 ? 36.541 2.895 -52.766 1.00 98.12 590 TYR A C 1
ATOM 4723 O O . TYR A 1 590 ? 37.710 2.791 -53.141 1.00 98.12 590 TYR A O 1
ATOM 4731 N N . VAL A 1 591 ? 35.779 1.857 -52.438 1.00 98.31 591 VAL A N 1
ATOM 4732 C CA . VAL A 1 591 ? 36.234 0.471 -52.509 1.00 98.31 591 VAL A CA 1
ATOM 4733 C C . VAL A 1 591 ? 35.156 -0.381 -53.159 1.00 98.31 591 VAL A C 1
ATOM 4735 O O . VAL A 1 591 ? 34.007 -0.361 -52.706 1.00 98.31 591 VAL A O 1
ATOM 4738 N N . LEU A 1 592 ? 35.550 -1.148 -54.175 1.00 98.06 592 LEU A N 1
ATOM 4739 C CA . LEU A 1 592 ? 34.831 -2.333 -54.631 1.00 98.06 592 LEU A CA 1
ATOM 4740 C C . LEU A 1 592 ? 35.624 -3.578 -54.257 1.00 98.06 592 LEU A C 1
ATOM 4742 O O . LEU A 1 592 ? 36.841 -3.620 -54.411 1.00 98.06 592 LEU A O 1
ATOM 4746 N N . THR A 1 593 ? 34.912 -4.593 -53.802 1.00 98.19 593 THR A N 1
ATOM 4747 C CA . THR A 1 593 ? 35.409 -5.950 -53.599 1.00 98.19 593 THR A CA 1
ATOM 4748 C C . THR A 1 593 ? 34.579 -6.901 -54.451 1.00 98.19 593 THR A C 1
ATOM 4750 O O . THR A 1 593 ? 33.380 -6.681 -54.605 1.00 98.19 593 THR A O 1
ATOM 4753 N N . PHE A 1 594 ? 35.182 -7.948 -55.006 1.00 98.06 594 PHE A N 1
ATOM 4754 C CA . PHE A 1 594 ? 34.501 -8.888 -55.901 1.00 98.06 594 PHE A CA 1
ATOM 4755 C C . PHE A 1 594 ? 34.679 -10.332 -55.444 1.00 98.06 594 PHE A C 1
ATOM 4757 O O . PHE A 1 594 ? 35.760 -10.689 -54.976 1.00 98.06 594 PHE A O 1
ATOM 4764 N N . GLY A 1 595 ? 33.633 -11.145 -55.604 1.00 96.31 595 GLY A N 1
ATOM 4765 C CA . GLY A 1 595 ? 33.633 -12.564 -55.260 1.00 96.31 595 GLY A CA 1
ATOM 4766 C C . GLY A 1 595 ? 33.054 -13.445 -56.360 1.00 96.31 595 GLY A C 1
ATOM 4767 O O . GLY A 1 595 ? 32.192 -12.999 -57.125 1.00 96.31 595 GLY A O 1
ATOM 4768 N N . LYS A 1 596 ? 33.560 -14.679 -56.444 1.00 91.88 596 LYS A N 1
ATOM 4769 C CA . LYS A 1 596 ? 33.129 -15.710 -57.400 1.00 91.88 596 LYS A CA 1
ATOM 4770 C C . LYS A 1 596 ? 31.833 -16.394 -56.983 1.00 91.88 596 LYS A C 1
ATOM 4772 O O . LYS A 1 596 ? 31.499 -16.351 -55.779 1.00 91.88 596 LYS A O 1
#